Protein AF-A0A812U2X8-F1 (afdb_monomer)

Sequence (364 aa):
MAEPSKAQVTSDLTGRTALVTGASRGIGRAIALRLGRAGATVACVARNVEKLEEVAQAIRDAGGEASVHQCDVCDSAQVQQTVDAVSEKWGGIDILVNNAGITRDTLLLRMSDDDWGDVISSNLRSVFLFTRAVAQVMVRAKRGRIINISSISGLMGNPGQANYSASKAGVIGFTQTVAKELGSKRRPITVNAICPGFIRSDMTDILAEAGGDAFHDVVKQRIPLQRLGEPEEVADAALFLASDSAAYITGQVITIDGPSAKPRPIATADGPIRSVPQADSRRTVVASVLERVTDIVAEQLGVDKEKITADTSFVNDLGADSLDTVELVMELEEEFDINIPDDAAEKIQTVGQAVEFIEANSGS

pLDDT: mean 86.1, std 17.61, range [30.72, 98.94]

Structure (mmCIF, N/CA/C/O backbone):
data_AF-A0A812U2X8-F1
#
_entry.id   AF-A0A812U2X8-F1
#
loop_
_atom_site.group_PDB
_atom_site.id
_atom_site.type_symbol
_atom_site.label_atom_id
_atom_site.label_alt_id
_atom_site.label_comp_id
_atom_site.label_asym_id
_atom_site.label_entity_id
_atom_site.label_seq_id
_atom_site.pdbx_PDB_ins_code
_atom_site.Cartn_x
_atom_site.Cartn_y
_atom_site.Cartn_z
_atom_site.occupancy
_atom_site.B_iso_or_equiv
_atom_site.auth_seq_id
_atom_site.auth_comp_id
_atom_site.auth_asym_id
_atom_site.auth_atom_id
_atom_site.pdbx_PDB_model_num
ATOM 1 N N . MET A 1 1 ? 0.198 -12.256 42.873 1.00 44.31 1 MET A N 1
ATOM 2 C CA . MET A 1 1 ? -0.016 -11.483 41.632 1.00 44.31 1 MET A CA 1
ATOM 3 C C . MET A 1 1 ? 0.563 -12.313 40.506 1.00 44.31 1 MET A C 1
ATOM 5 O O . MET A 1 1 ? 1.736 -12.644 40.598 1.00 44.31 1 MET A O 1
ATOM 9 N N . ALA A 1 2 ? -0.256 -12.758 39.553 1.00 41.00 2 ALA A N 1
ATOM 10 C CA . ALA A 1 2 ? 0.241 -13.509 38.401 1.00 41.00 2 ALA A CA 1
ATOM 11 C C . ALA A 1 2 ? 1.143 -12.590 37.562 1.00 41.00 2 ALA A C 1
ATOM 13 O O . ALA A 1 2 ? 0.775 -11.438 37.324 1.00 41.00 2 ALA A O 1
ATOM 14 N N . GLU A 1 3 ? 2.328 -13.071 37.181 1.00 48.88 3 GLU A N 1
ATOM 15 C CA . GLU A 1 3 ? 3.204 -12.362 36.246 1.00 48.88 3 GLU A CA 1
ATOM 16 C C . GLU A 1 3 ? 2.448 -12.067 34.943 1.00 48.88 3 GLU A C 1
ATOM 18 O O . GLU A 1 3 ? 1.654 -12.904 34.498 1.00 48.88 3 GLU A O 1
ATOM 23 N N . PRO A 1 4 ? 2.672 -10.909 34.299 1.00 48.28 4 PRO A N 1
ATOM 24 C CA . PRO A 1 4 ? 2.130 -10.691 32.974 1.00 48.28 4 PRO A CA 1
ATOM 25 C C . PRO A 1 4 ? 2.757 -11.728 32.039 1.00 48.28 4 PRO A C 1
ATOM 27 O O . PRO A 1 4 ? 3.968 -11.732 31.816 1.00 48.28 4 PRO A O 1
ATOM 30 N N . SER A 1 5 ? 1.920 -12.613 31.500 1.00 51.28 5 SER A N 1
ATOM 31 C CA . SER A 1 5 ? 2.248 -13.461 30.358 1.00 51.28 5 SER A CA 1
ATOM 32 C C . SER A 1 5 ? 2.874 -12.590 29.264 1.00 51.28 5 SER A C 1
ATOM 34 O O . SER A 1 5 ? 2.178 -11.806 28.617 1.00 51.28 5 SER A O 1
ATOM 36 N N . LYS A 1 6 ? 4.194 -12.694 29.077 1.00 52.78 6 LYS A N 1
ATOM 37 C CA . LYS A 1 6 ? 4.948 -12.042 27.997 1.00 52.78 6 LYS A CA 1
ATOM 38 C C . LYS A 1 6 ? 4.577 -12.684 26.649 1.00 52.78 6 LYS A C 1
ATOM 40 O O . LYS A 1 6 ? 5.343 -13.487 26.127 1.00 52.78 6 LYS A O 1
ATOM 45 N N . ALA A 1 7 ? 3.414 -12.372 26.082 1.00 59.22 7 ALA A N 1
ATOM 46 C CA . ALA A 1 7 ? 3.142 -12.665 24.670 1.00 59.22 7 ALA A CA 1
ATOM 47 C C . ALA A 1 7 ? 3.989 -11.682 23.831 1.00 59.22 7 ALA A C 1
ATOM 49 O O . ALA A 1 7 ? 3.944 -10.480 24.082 1.00 59.22 7 ALA A O 1
ATOM 50 N N . GLN A 1 8 ? 4.966 -12.110 23.019 1.00 70.00 8 GLN A N 1
ATOM 51 C CA . GLN A 1 8 ? 4.841 -12.818 21.732 1.00 70.00 8 GLN A CA 1
ATOM 52 C C . GLN A 1 8 ? 3.844 -12.102 20.812 1.00 70.00 8 GLN A C 1
ATOM 54 O O . GLN A 1 8 ? 2.691 -11.925 21.183 1.00 70.00 8 GLN A O 1
ATOM 59 N N . VAL A 1 9 ? 4.330 -11.628 19.660 1.00 82.25 9 VAL A N 1
ATOM 60 C CA . VAL A 1 9 ? 3.604 -10.810 18.670 1.00 82.25 9 VAL A CA 1
ATOM 61 C C . VAL A 1 9 ? 2.136 -11.242 18.540 1.00 82.25 9 VAL A C 1
ATOM 63 O O . VAL A 1 9 ? 1.854 -12.384 18.189 1.00 82.25 9 VAL A O 1
ATOM 66 N N . THR A 1 10 ? 1.204 -10.330 18.819 1.00 87.12 10 THR A N 1
ATOM 67 C CA . THR A 1 10 ? -0.238 -10.514 18.618 1.00 87.12 10 THR A CA 1
ATOM 68 C C . THR A 1 10 ? -0.652 -10.035 17.231 1.00 87.12 10 THR A C 1
ATOM 70 O O . THR A 1 10 ? -0.176 -9.000 16.758 1.00 87.12 10 THR A O 1
ATOM 73 N N . SER A 1 11 ? -1.553 -10.777 16.591 1.00 91.56 11 SER A N 1
ATOM 74 C CA . SER A 1 11 ? -2.117 -10.466 15.272 1.00 91.56 11 SER A CA 1
ATOM 75 C C . SER A 1 11 ? -3.646 -10.564 15.232 1.00 91.56 11 SER A C 1
ATOM 77 O O . SER A 1 11 ? -4.221 -10.483 14.156 1.00 91.56 11 SER A O 1
ATOM 79 N N . ASP A 1 12 ? -4.307 -10.712 16.384 1.00 95.50 12 ASP A N 1
ATOM 80 C CA . ASP A 1 12 ? -5.769 -10.695 16.481 1.00 95.50 12 ASP A CA 1
ATOM 81 C C . ASP A 1 12 ? -6.303 -9.278 16.227 1.00 95.50 12 ASP A C 1
ATOM 83 O O . ASP A 1 12 ? -5.914 -8.312 16.891 1.00 95.50 12 ASP A O 1
ATOM 87 N N . LEU A 1 13 ? -7.182 -9.167 15.237 1.00 97.69 13 LEU A N 1
ATOM 88 C CA . LEU A 1 13 ? -7.836 -7.941 14.798 1.00 97.69 13 LEU A CA 1
ATOM 89 C C . LEU A 1 13 ? -9.345 -7.969 15.067 1.00 97.69 13 LEU A C 1
ATOM 91 O O . LEU A 1 13 ? -10.071 -7.138 14.520 1.00 97.69 13 LEU A O 1
ATOM 95 N N . THR A 1 14 ? -9.828 -8.884 15.911 1.00 97.50 14 THR A N 1
ATOM 96 C CA . THR A 1 14 ? -11.237 -8.943 16.312 1.00 97.50 14 THR A CA 1
ATOM 97 C C . THR A 1 14 ? -11.724 -7.578 16.802 1.00 97.50 14 THR A C 1
ATOM 99 O O . THR A 1 14 ? -11.112 -6.931 17.656 1.00 97.50 14 THR A O 1
ATOM 102 N N . GLY A 1 15 ? -12.839 -7.114 16.233 1.00 96.56 15 GLY A N 1
ATOM 103 C CA . GLY A 1 15 ? -13.420 -5.805 16.538 1.00 96.56 15 GLY A CA 1
ATOM 104 C C . GLY A 1 15 ? -12.705 -4.616 15.884 1.00 96.56 15 GLY A C 1
ATOM 105 O O . GLY A 1 15 ? -12.996 -3.473 16.238 1.00 96.56 15 GLY A O 1
ATOM 106 N N . ARG A 1 16 ? -11.773 -4.855 14.951 1.00 98.12 16 ARG A N 1
ATOM 107 C CA . ARG A 1 16 ? -11.166 -3.815 14.108 1.00 98.12 16 ARG A CA 1
ATOM 108 C C . ARG A 1 16 ? -11.822 -3.792 12.734 1.00 98.12 16 ARG A C 1
ATOM 110 O O . ARG A 1 16 ? -12.033 -4.834 12.121 1.00 98.12 16 ARG A O 1
ATOM 117 N N . THR A 1 17 ? -12.064 -2.590 12.222 1.00 98.75 17 THR A N 1
ATOM 118 C CA . THR A 1 17 ? -12.542 -2.394 10.847 1.00 98.75 17 THR A CA 1
ATOM 119 C C . THR A 1 17 ? -11.390 -2.014 9.919 1.00 98.75 17 THR A C 1
ATOM 121 O O . THR A 1 17 ? -10.686 -1.034 10.175 1.00 98.75 17 THR A O 1
ATOM 124 N N . ALA A 1 18 ? -11.211 -2.756 8.826 1.00 98.94 18 ALA A N 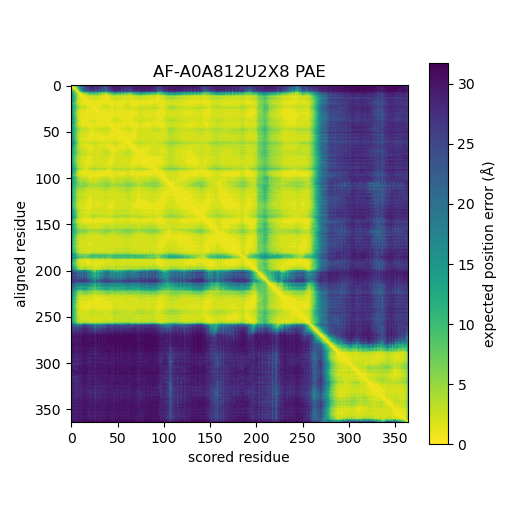1
ATOM 125 C CA . ALA A 1 18 ? -10.190 -2.520 7.812 1.00 98.94 18 ALA A CA 1
ATOM 126 C C . ALA A 1 18 ? -10.798 -2.097 6.471 1.00 98.94 18 ALA A C 1
ATOM 128 O O . ALA A 1 18 ? -11.714 -2.740 5.973 1.00 98.94 18 ALA A O 1
ATOM 129 N N . LEU A 1 19 ? -10.249 -1.054 5.849 1.00 98.94 19 LEU A N 1
ATOM 130 C CA . LEU A 1 19 ? -10.553 -0.647 4.477 1.00 98.94 19 LEU A CA 1
ATOM 131 C C . LEU A 1 19 ? -9.327 -0.911 3.601 1.00 98.94 19 LEU A C 1
ATOM 133 O O . LEU A 1 19 ? -8.252 -0.365 3.857 1.00 98.94 19 LEU A O 1
ATOM 137 N N . VAL A 1 20 ? -9.486 -1.733 2.561 1.00 98.94 20 VAL A N 1
ATOM 138 C CA . VAL A 1 20 ? -8.400 -2.116 1.644 1.00 98.94 20 VAL A CA 1
ATOM 139 C C . VAL A 1 20 ? -8.731 -1.658 0.226 1.00 98.94 20 VAL A C 1
ATOM 141 O O . VAL A 1 20 ? -9.704 -2.122 -0.375 1.00 98.94 20 VAL A O 1
ATOM 144 N N . THR A 1 21 ? -7.917 -0.758 -0.333 1.00 98.88 21 THR A N 1
ATOM 145 C CA . THR A 1 21 ? -8.076 -0.296 -1.722 1.00 98.88 21 THR A CA 1
ATOM 146 C C . THR A 1 21 ? -7.372 -1.227 -2.708 1.00 98.88 21 THR A C 1
ATOM 148 O O . THR A 1 21 ? -6.323 -1.796 -2.418 1.00 98.88 21 THR A O 1
ATOM 151 N N . GLY A 1 22 ? -7.945 -1.423 -3.896 1.00 97.81 22 GLY A N 1
ATOM 152 C CA . GLY A 1 22 ? -7.426 -2.383 -4.874 1.00 97.81 22 GLY A CA 1
ATOM 153 C C . GLY A 1 22 ? -7.535 -3.838 -4.402 1.00 97.81 22 GLY A C 1
ATOM 154 O O . GLY A 1 22 ? -6.688 -4.654 -4.750 1.00 97.81 22 GLY A O 1
ATOM 155 N N . ALA A 1 23 ? -8.553 -4.164 -3.600 1.00 98.12 23 ALA A N 1
ATOM 156 C CA . ALA A 1 23 ? -8.699 -5.469 -2.947 1.00 98.12 23 ALA A CA 1
ATOM 157 C C . ALA A 1 23 ? -9.110 -6.624 -3.883 1.00 98.12 23 ALA A C 1
ATOM 159 O O . ALA A 1 23 ? -9.182 -7.768 -3.449 1.00 98.12 23 ALA A O 1
ATOM 160 N N . SER A 1 24 ? -9.393 -6.354 -5.159 1.00 96.44 24 SER A N 1
ATOM 161 C CA . SER A 1 24 ? -9.972 -7.341 -6.081 1.00 96.44 24 SER A CA 1
ATOM 162 C C . SER A 1 24 ? -8.987 -8.387 -6.618 1.00 96.44 24 SER A C 1
ATOM 164 O O . SER A 1 24 ? -9.423 -9.382 -7.188 1.00 96.44 24 SER A O 1
ATOM 166 N N . ARG A 1 25 ? -7.668 -8.175 -6.495 1.00 94.88 25 ARG A N 1
ATOM 167 C CA . ARG A 1 25 ? -6.631 -9.110 -6.979 1.00 94.88 25 ARG A CA 1
ATOM 168 C C . ARG A 1 25 ? -5.267 -8.868 -6.326 1.00 94.88 25 ARG A C 1
ATOM 170 O O . ARG A 1 25 ? -5.088 -7.874 -5.619 1.00 94.88 25 ARG A O 1
ATOM 177 N N . GLY A 1 26 ? -4.312 -9.759 -6.600 1.00 94.88 26 GLY A N 1
ATOM 178 C CA . GLY A 1 26 ? -2.904 -9.625 -6.211 1.00 94.88 26 GLY A CA 1
ATOM 179 C C . GLY A 1 26 ? -2.701 -9.334 -4.720 1.00 94.88 26 GLY A C 1
ATOM 180 O O . GLY A 1 26 ? -3.390 -9.894 -3.866 1.00 94.88 26 GLY A O 1
ATOM 181 N N . ILE A 1 27 ? -1.780 -8.413 -4.419 1.00 97.56 27 ILE A N 1
ATOM 182 C CA . ILE A 1 27 ? -1.420 -8.003 -3.049 1.00 97.56 27 ILE A CA 1
ATOM 183 C C . ILE A 1 27 ? -2.640 -7.508 -2.261 1.00 97.56 27 ILE A C 1
ATOM 185 O O . ILE A 1 27 ? -2.841 -7.919 -1.121 1.00 97.56 27 ILE A O 1
ATOM 189 N N . GLY A 1 28 ? -3.500 -6.685 -2.866 1.00 98.19 28 GLY A N 1
ATOM 190 C CA . GLY A 1 28 ? -4.695 -6.167 -2.193 1.00 98.19 28 GLY A CA 1
ATOM 191 C C . GLY A 1 28 ? -5.659 -7.267 -1.758 1.00 98.19 28 GLY A C 1
ATOM 192 O O . GLY A 1 28 ? -6.151 -7.240 -0.630 1.00 98.19 28 GLY A O 1
ATOM 193 N N . ARG A 1 29 ? -5.882 -8.265 -2.624 1.00 98.38 29 ARG A N 1
ATOM 194 C CA . ARG A 1 29 ? -6.680 -9.454 -2.289 1.00 98.38 29 ARG A CA 1
ATOM 195 C C . ARG A 1 29 ? -6.051 -10.235 -1.142 1.00 98.38 29 ARG A C 1
ATOM 197 O O . ARG A 1 29 ? -6.747 -10.570 -0.187 1.00 98.38 29 ARG A O 1
ATOM 204 N N . ALA A 1 30 ? -4.749 -10.508 -1.216 1.00 98.62 30 ALA A N 1
ATOM 205 C CA . ALA A 1 30 ? -4.043 -11.249 -0.173 1.00 98.62 30 ALA A CA 1
ATOM 206 C C . ALA A 1 30 ? -4.117 -10.533 1.185 1.00 98.62 30 ALA A C 1
ATOM 208 O O . ALA A 1 30 ? -4.393 -11.173 2.200 1.00 98.62 30 ALA A O 1
ATOM 209 N N . ILE A 1 31 ? -3.964 -9.203 1.202 1.00 98.88 31 ILE A N 1
ATOM 210 C CA . ILE A 1 31 ? -4.118 -8.386 2.411 1.00 98.88 31 ILE A CA 1
ATOM 211 C C . ILE A 1 31 ? -5.549 -8.475 2.951 1.00 98.88 31 ILE A C 1
ATOM 213 O O . ILE A 1 31 ? -5.724 -8.768 4.130 1.00 98.88 31 ILE A O 1
ATOM 217 N N . ALA A 1 32 ? -6.573 -8.277 2.116 1.00 98.88 32 ALA A N 1
ATOM 218 C CA . ALA A 1 32 ? -7.969 -8.341 2.555 1.00 98.88 32 ALA A CA 1
ATOM 219 C C . ALA A 1 32 ? -8.312 -9.699 3.195 1.00 98.88 32 ALA A C 1
ATOM 221 O O . ALA A 1 32 ? -8.840 -9.745 4.307 1.00 98.88 32 ALA A O 1
ATOM 222 N N . LEU A 1 33 ? -7.931 -10.803 2.543 1.00 98.75 33 LEU A N 1
ATOM 223 C CA . LEU A 1 33 ? -8.121 -12.154 3.077 1.00 98.75 33 LEU A CA 1
ATOM 224 C C . LEU A 1 33 ? -7.354 -12.368 4.385 1.00 98.75 33 LEU A C 1
ATOM 226 O O . LEU A 1 33 ? -7.878 -12.981 5.316 1.00 98.75 33 LEU A O 1
ATOM 230 N N . ARG A 1 34 ? -6.116 -11.870 4.471 1.00 98.69 34 ARG A N 1
ATOM 231 C CA . ARG A 1 34 ? -5.280 -12.016 5.665 1.00 98.69 34 ARG A CA 1
ATOM 232 C C . ARG A 1 34 ? -5.864 -11.277 6.865 1.00 98.69 34 ARG A C 1
ATOM 234 O O . ARG A 1 34 ? -5.927 -11.858 7.944 1.00 98.69 34 ARG A O 1
ATOM 241 N N . LEU A 1 35 ? -6.308 -10.034 6.675 1.00 98.81 35 LEU A N 1
ATOM 242 C CA . LEU A 1 35 ? -6.928 -9.236 7.735 1.00 98.81 35 LEU A CA 1
ATOM 243 C C . LEU A 1 35 ? -8.267 -9.846 8.180 1.00 98.81 35 LEU A C 1
ATOM 245 O O . LEU A 1 35 ? -8.521 -9.927 9.378 1.00 98.81 35 LEU A O 1
ATOM 249 N N . GLY A 1 36 ? -9.076 -10.348 7.239 1.00 98.62 36 GLY A N 1
ATOM 250 C CA . GLY A 1 36 ? -10.326 -11.046 7.552 1.00 98.62 36 GLY A CA 1
ATOM 251 C C . GLY A 1 36 ? -10.106 -12.321 8.374 1.00 98.62 36 GLY A C 1
ATOM 252 O O . GLY A 1 36 ? -10.761 -12.521 9.392 1.00 98.62 36 GLY A O 1
ATOM 253 N N . ARG A 1 37 ? -9.115 -13.148 8.004 1.00 98.25 37 ARG A N 1
ATOM 254 C CA . ARG A 1 37 ? -8.718 -14.343 8.783 1.00 98.25 37 ARG A CA 1
ATOM 255 C C . ARG A 1 37 ? -8.198 -14.010 10.181 1.00 98.25 37 ARG A C 1
ATOM 257 O O . ARG A 1 37 ? -8.305 -14.837 11.078 1.00 98.25 37 ARG A O 1
ATOM 264 N N . ALA A 1 38 ? -7.630 -12.822 10.355 1.00 98.19 38 ALA A N 1
ATOM 265 C CA . ALA A 1 38 ? -7.192 -12.309 11.645 1.00 98.19 38 ALA A CA 1
ATOM 266 C C . ALA A 1 38 ? -8.339 -11.714 12.488 1.00 98.19 38 ALA A C 1
ATOM 268 O O . ALA A 1 38 ? -8.083 -11.234 13.586 1.00 98.19 38 ALA A O 1
ATOM 269 N N . GLY A 1 39 ? -9.586 -11.734 12.002 1.00 98.12 39 GLY A N 1
ATOM 270 C CA . GLY A 1 39 ? -10.771 -11.281 12.738 1.00 98.12 39 GLY A CA 1
ATOM 271 C C . GLY A 1 39 ? -11.218 -9.847 12.437 1.00 98.12 39 GLY A C 1
ATOM 272 O O . GLY A 1 39 ? -12.171 -9.375 13.055 1.00 98.12 39 GLY A O 1
ATOM 273 N N . ALA A 1 40 ? -10.572 -9.143 11.502 1.00 98.69 40 ALA A N 1
ATOM 274 C CA . ALA A 1 40 ? -11.025 -7.814 11.099 1.00 98.69 40 ALA A CA 1
ATOM 275 C C . ALA A 1 40 ? -12.311 -7.888 10.258 1.00 98.69 40 ALA A C 1
ATOM 277 O O . ALA A 1 40 ? -12.459 -8.767 9.408 1.00 98.69 40 ALA A O 1
ATOM 278 N N . THR A 1 41 ? -13.189 -6.898 10.413 1.00 98.88 41 THR A N 1
ATOM 279 C CA . THR A 1 41 ? -14.276 -6.629 9.462 1.00 98.88 41 THR A CA 1
ATOM 280 C C . THR A 1 41 ? -13.703 -5.854 8.270 1.00 98.88 41 THR A C 1
ATOM 282 O O . THR A 1 41 ? -13.104 -4.795 8.464 1.00 98.88 41 THR A O 1
ATOM 285 N N . VAL A 1 42 ? -13.843 -6.359 7.038 1.00 98.88 42 VAL A N 1
ATOM 286 C CA . VAL A 1 42 ? -13.089 -5.849 5.872 1.00 98.88 42 VAL A CA 1
ATOM 287 C C . VAL A 1 42 ? -13.981 -5.197 4.806 1.00 98.88 42 VAL A C 1
ATOM 289 O O . VAL A 1 42 ? -14.770 -5.861 4.136 1.00 98.88 42 VAL A O 1
ATOM 292 N N . ALA A 1 43 ? -13.795 -3.899 4.561 1.00 98.88 43 ALA A N 1
ATOM 293 C CA . ALA A 1 43 ? -14.311 -3.198 3.385 1.00 98.88 43 ALA A CA 1
ATOM 294 C C . ALA A 1 43 ? -13.339 -3.366 2.212 1.00 98.88 43 ALA A C 1
ATOM 296 O O . ALA A 1 43 ? -12.229 -2.822 2.211 1.00 98.88 43 ALA A O 1
ATOM 297 N N . CYS A 1 44 ? -13.776 -4.100 1.194 1.00 98.81 44 CYS A N 1
ATOM 298 C CA . CYS A 1 44 ? -13.027 -4.333 -0.032 1.00 98.81 44 CYS A CA 1
ATOM 299 C C . CYS A 1 44 ? -13.402 -3.265 -1.071 1.00 98.81 44 CYS A C 1
ATOM 301 O O . CYS A 1 44 ? -14.566 -3.161 -1.462 1.00 98.81 44 CYS A O 1
ATOM 303 N N . VAL A 1 45 ? -12.419 -2.482 -1.532 1.00 98.81 45 VAL A N 1
ATOM 304 C CA . VAL A 1 45 ? -12.644 -1.338 -2.431 1.00 98.81 45 VAL A CA 1
ATOM 305 C C . VAL A 1 45 ? -11.903 -1.520 -3.756 1.00 98.81 45 VAL A C 1
ATOM 307 O O . VAL A 1 45 ? -10.685 -1.697 -3.770 1.00 98.81 45 VAL A O 1
ATOM 310 N N . ALA A 1 46 ? -12.615 -1.455 -4.881 1.00 98.00 46 ALA A N 1
ATOM 311 C CA . ALA A 1 46 ? -12.070 -1.423 -6.247 1.00 98.00 46 ALA A CA 1
ATOM 312 C C . ALA A 1 46 ? -13.176 -1.059 -7.260 1.00 98.00 46 ALA A C 1
ATOM 314 O O . ALA A 1 46 ? -14.334 -0.895 -6.898 1.00 98.00 46 ALA A O 1
ATOM 315 N N . ARG A 1 47 ? -12.843 -0.978 -8.555 1.00 96.94 47 ARG A N 1
ATOM 316 C CA . ARG A 1 47 ? -13.827 -0.711 -9.626 1.00 96.94 47 ARG A CA 1
ATOM 317 C C . ARG A 1 47 ? -14.618 -1.946 -10.074 1.00 96.94 47 ARG A C 1
ATOM 319 O O . ARG A 1 47 ? -15.765 -1.815 -10.487 1.00 96.94 47 ARG A O 1
ATOM 326 N N . ASN A 1 48 ? -13.998 -3.128 -10.031 1.00 95.81 48 ASN A N 1
ATOM 327 C CA . ASN A 1 48 ? -14.612 -4.383 -10.470 1.00 95.81 48 ASN A CA 1
ATOM 328 C C . ASN A 1 48 ? -15.340 -5.040 -9.288 1.00 95.81 48 ASN A C 1
ATOM 330 O O . ASN A 1 48 ? -14.690 -5.589 -8.401 1.00 95.81 48 ASN A O 1
ATOM 334 N N . VAL A 1 49 ? -16.670 -4.948 -9.288 1.00 97.19 49 VAL A N 1
ATOM 335 C CA . VAL A 1 49 ? -17.539 -5.443 -8.209 1.00 97.19 49 VAL A CA 1
ATOM 336 C C . VAL A 1 49 ? -17.538 -6.965 -8.131 1.00 97.19 49 VAL A C 1
ATOM 338 O O . VAL A 1 49 ? -17.436 -7.504 -7.037 1.00 97.19 49 VAL A O 1
ATOM 341 N N . GLU A 1 50 ? -17.578 -7.655 -9.270 1.00 97.50 50 GLU A N 1
ATOM 342 C CA . GLU A 1 50 ? -17.618 -9.122 -9.334 1.00 97.50 50 GLU A CA 1
ATOM 343 C C . GLU A 1 50 ? -16.402 -9.738 -8.630 1.00 97.50 50 GLU A C 1
ATOM 345 O O . GLU A 1 50 ? -16.549 -10.537 -7.707 1.00 97.50 50 GLU A O 1
ATOM 350 N N . LYS A 1 51 ? -15.194 -9.264 -8.962 1.00 96.94 51 LYS A N 1
ATOM 351 C CA . LYS A 1 51 ? -13.958 -9.723 -8.309 1.00 96.94 51 LYS A CA 1
ATOM 352 C C . LYS A 1 51 ? -13.883 -9.345 -6.830 1.00 96.94 51 LYS A C 1
ATOM 354 O O . LYS A 1 51 ? -13.266 -10.060 -6.048 1.00 96.94 51 LYS A O 1
ATOM 359 N N . LEU A 1 52 ? -14.458 -8.210 -6.424 1.00 97.75 52 LEU A N 1
ATOM 360 C CA . LEU A 1 52 ? -14.535 -7.867 -4.999 1.00 97.75 52 LEU A CA 1
ATOM 361 C C . LEU A 1 52 ? -15.473 -8.814 -4.254 1.00 97.75 52 LEU A C 1
ATOM 363 O O . LEU A 1 52 ? -15.166 -9.188 -3.125 1.00 97.75 52 LEU A O 1
ATOM 367 N N . GLU A 1 53 ? -16.583 -9.203 -4.876 1.00 98.44 53 GLU A N 1
ATOM 368 C CA . GLU A 1 53 ? -17.555 -10.112 -4.278 1.00 98.44 53 GLU A CA 1
ATOM 369 C C . GLU A 1 53 ? -16.956 -11.501 -4.068 1.00 98.44 53 GLU A C 1
ATOM 371 O O . GLU A 1 53 ? -17.142 -12.077 -3.002 1.00 98.44 53 GLU A O 1
ATOM 376 N N . GLU A 1 54 ? -16.138 -11.994 -5.002 1.00 98.31 54 GLU A N 1
ATOM 377 C CA . GLU A 1 54 ? -15.362 -13.229 -4.811 1.00 98.31 54 GLU A CA 1
ATOM 378 C C . GLU A 1 54 ? -14.468 -13.165 -3.559 1.00 98.31 54 GLU A C 1
ATOM 380 O O . GLU A 1 54 ? -14.410 -14.110 -2.770 1.00 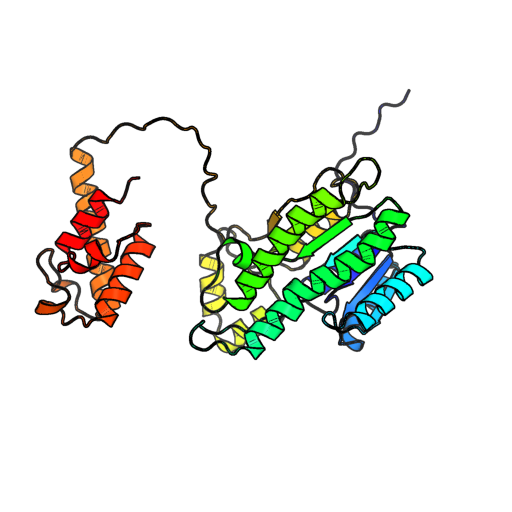98.31 54 GLU A O 1
ATOM 385 N N . VAL A 1 55 ? -13.778 -12.038 -3.345 1.00 98.44 55 VAL A N 1
ATOM 386 C CA . VAL A 1 55 ? -12.905 -11.842 -2.175 1.00 98.44 55 VAL A CA 1
ATOM 387 C C . VAL A 1 55 ? -13.722 -11.726 -0.893 1.00 98.44 55 VAL A C 1
ATOM 389 O O . VAL A 1 55 ? -13.399 -12.376 0.100 1.00 98.44 55 VAL A O 1
ATOM 392 N N . ALA A 1 56 ? -14.792 -10.933 -0.907 1.00 98.62 56 ALA A N 1
ATOM 393 C CA . ALA A 1 56 ? -15.655 -10.749 0.250 1.00 98.62 56 ALA A CA 1
ATOM 394 C C . ALA A 1 56 ? -16.365 -12.056 0.639 1.00 98.62 56 ALA A C 1
ATOM 396 O O . ALA A 1 56 ? -16.454 -12.370 1.826 1.00 98.62 56 ALA A O 1
ATOM 397 N N . GLN A 1 57 ? -16.804 -12.852 -0.340 1.00 98.69 57 GLN A N 1
ATOM 398 C CA . GLN A 1 57 ? -17.391 -14.167 -0.102 1.00 98.69 57 GLN A CA 1
ATOM 399 C C . GLN A 1 57 ? -16.368 -15.124 0.507 1.00 98.69 57 GLN A C 1
ATOM 401 O O . GLN A 1 57 ? -16.677 -15.756 1.509 1.00 98.69 57 GLN A O 1
ATOM 406 N N . ALA A 1 58 ? -15.129 -15.148 0.009 1.00 98.56 58 ALA A N 1
ATOM 407 C CA . ALA A 1 58 ? -14.073 -15.969 0.600 1.00 98.56 58 ALA A CA 1
ATOM 408 C C . ALA A 1 58 ? -13.762 -15.597 2.066 1.00 98.56 58 ALA A C 1
ATOM 410 O O . ALA A 1 58 ? -13.425 -16.475 2.861 1.00 98.56 58 ALA A O 1
ATOM 411 N N . ILE A 1 59 ? -13.887 -14.318 2.449 1.00 98.75 59 ILE A N 1
ATOM 412 C CA . ILE A 1 59 ? -13.772 -13.891 3.858 1.00 98.75 59 ILE A CA 1
ATOM 413 C C . ILE A 1 59 ? -14.952 -14.423 4.677 1.00 98.75 59 ILE A C 1
ATOM 415 O O . ILE A 1 59 ? -14.744 -14.965 5.763 1.00 98.75 59 ILE A O 1
ATOM 419 N N . ARG A 1 60 ? -16.178 -14.301 4.155 1.00 98.62 60 ARG A N 1
ATOM 420 C CA . ARG A 1 60 ? -17.397 -14.765 4.835 1.00 98.62 60 ARG A CA 1
ATOM 421 C C . ARG A 1 60 ? -17.446 -16.282 4.994 1.00 98.62 60 ARG A C 1
ATOM 423 O O . ARG A 1 60 ? -17.789 -16.762 6.069 1.00 98.62 60 ARG A O 1
ATOM 430 N N . ASP A 1 61 ? -17.030 -17.033 3.979 1.00 98.31 61 ASP A N 1
ATOM 431 C CA . ASP A 1 61 ? -16.947 -18.499 4.024 1.00 98.31 61 ASP A CA 1
ATOM 432 C C . ASP A 1 61 ? -15.922 -18.983 5.061 1.00 98.31 61 ASP A C 1
ATOM 434 O O . ASP A 1 61 ? -16.086 -20.046 5.657 1.00 98.31 61 ASP A O 1
ATOM 438 N N . ALA A 1 62 ? -14.885 -18.181 5.323 1.00 97.06 62 ALA A N 1
ATOM 439 C CA . ALA A 1 62 ? -13.916 -18.417 6.390 1.00 97.06 62 ALA A CA 1
ATOM 440 C C . ALA A 1 62 ? -14.397 -17.942 7.779 1.00 97.06 62 ALA A C 1
ATOM 442 O O . ALA A 1 62 ? -13.628 -17.998 8.737 1.00 97.06 62 ALA A O 1
ATOM 443 N N . GLY A 1 63 ? -15.647 -17.478 7.900 1.00 97.12 63 GLY A N 1
ATOM 444 C CA . GLY A 1 63 ? -16.261 -17.027 9.153 1.00 97.12 63 GLY A CA 1
ATOM 445 C C . GLY A 1 63 ? -16.001 -15.562 9.522 1.00 97.12 63 GLY A C 1
ATOM 446 O O . GLY A 1 63 ? -16.350 -15.157 10.628 1.00 97.12 63 GLY A O 1
ATOM 447 N N . GLY A 1 64 ? -15.389 -14.772 8.634 1.00 97.69 64 GLY A N 1
ATOM 448 C CA . GLY A 1 64 ? -15.173 -13.336 8.830 1.00 97.69 64 GLY A CA 1
ATOM 449 C C . GLY A 1 64 ? -16.328 -12.471 8.313 1.00 97.69 64 GLY A C 1
ATOM 450 O O . GLY A 1 64 ? -17.295 -12.959 7.730 1.00 97.69 64 GLY A O 1
ATOM 451 N N . GLU A 1 65 ? -16.200 -11.152 8.461 1.00 98.38 65 GLU A N 1
ATOM 452 C CA . GLU A 1 65 ? -17.148 -10.183 7.901 1.00 98.38 65 GLU A CA 1
ATOM 453 C C . GLU A 1 65 ? -16.494 -9.320 6.819 1.00 98.38 65 GLU A C 1
ATOM 455 O O . GLU A 1 65 ? -15.402 -8.784 7.008 1.00 98.38 65 GLU A O 1
ATOM 460 N N . ALA A 1 66 ? -17.181 -9.138 5.687 1.00 98.62 66 ALA A N 1
ATOM 461 C CA . ALA A 1 66 ? -16.704 -8.281 4.607 1.00 98.62 66 ALA A CA 1
ATOM 462 C C . ALA A 1 66 ? -17.836 -7.620 3.808 1.00 98.62 66 ALA A C 1
ATOM 464 O O . ALA A 1 66 ? -18.917 -8.196 3.640 1.00 98.62 66 ALA A O 1
ATOM 465 N N . SER A 1 67 ? -17.567 -6.427 3.269 1.00 98.38 67 SER A N 1
ATOM 466 C CA . SER A 1 67 ? -18.429 -5.720 2.310 1.00 98.38 67 SER A CA 1
ATOM 467 C C . SER A 1 67 ? -17.665 -5.264 1.074 1.00 98.38 67 SER A C 1
ATOM 469 O O . SER A 1 67 ? -16.450 -5.069 1.102 1.00 98.38 67 SER A O 1
ATOM 471 N N . VAL A 1 68 ? -18.410 -5.070 -0.011 1.00 98.62 68 VAL A N 1
ATOM 472 C CA . VAL A 1 68 ? -17.904 -4.610 -1.302 1.00 98.62 68 VAL A CA 1
ATOM 473 C C . VAL A 1 68 ? -18.281 -3.151 -1.522 1.00 98.62 68 VAL A C 1
ATOM 475 O O . VAL A 1 68 ? -19.424 -2.760 -1.296 1.00 98.62 68 VAL A O 1
ATOM 478 N N . HIS A 1 69 ? -17.319 -2.351 -1.981 1.00 98.44 69 HIS A N 1
ATOM 479 C CA . HIS A 1 69 ? -17.522 -0.949 -2.335 1.00 98.44 69 HIS A CA 1
ATOM 480 C C . HIS A 1 69 ? -16.914 -0.658 -3.708 1.00 98.44 69 HIS A C 1
ATOM 482 O O . HIS A 1 69 ? -15.693 -0.715 -3.890 1.00 98.44 69 HIS A O 1
ATOM 488 N N . GLN A 1 70 ? -17.773 -0.330 -4.675 1.00 98.44 70 GLN A N 1
ATOM 489 C CA . GLN A 1 70 ? -17.328 0.138 -5.980 1.00 98.44 70 GLN A CA 1
ATOM 490 C C . GLN A 1 70 ? -16.829 1.579 -5.864 1.00 98.44 70 GLN A C 1
ATOM 492 O O . GLN A 1 70 ? -17.585 2.458 -5.460 1.00 98.44 70 GLN A O 1
ATOM 497 N N . CYS A 1 71 ? -15.568 1.826 -6.206 1.00 98.31 71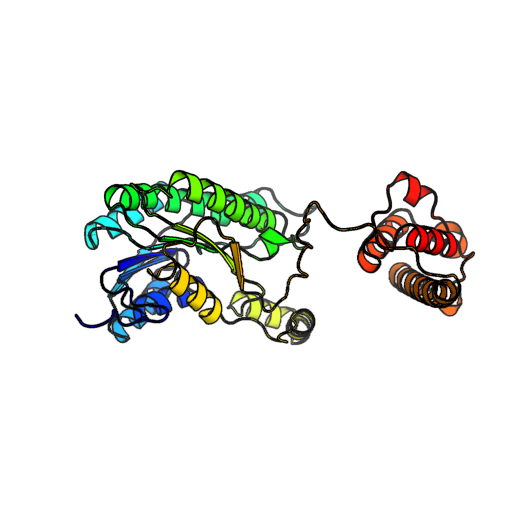 CYS A N 1
ATOM 498 C CA . CYS A 1 71 ? -14.992 3.167 -6.134 1.00 98.31 71 CYS A CA 1
ATOM 499 C C . CYS A 1 71 ? -13.847 3.323 -7.135 1.00 98.31 71 CYS A C 1
ATOM 501 O O . CYS A 1 71 ? -12.940 2.482 -7.202 1.00 98.31 71 CYS A O 1
ATOM 503 N N . ASP A 1 72 ? -13.876 4.421 -7.891 1.00 97.94 72 ASP A N 1
ATOM 504 C CA . ASP A 1 72 ? -12.673 4.962 -8.512 1.00 97.94 72 ASP A CA 1
ATOM 505 C C . ASP A 1 72 ? -11.862 5.744 -7.471 1.00 97.94 72 ASP A C 1
ATOM 507 O O . ASP A 1 72 ? -12.300 6.764 -6.941 1.00 97.94 72 ASP A O 1
ATOM 511 N N . VAL A 1 73 ? -10.649 5.267 -7.193 1.00 97.88 73 VAL A N 1
ATOM 512 C CA . VAL A 1 73 ? -9.770 5.842 -6.170 1.00 97.88 73 VAL A CA 1
ATOM 513 C C . VAL A 1 73 ? -9.237 7.235 -6.531 1.00 97.88 73 VAL A C 1
ATOM 515 O O . VAL A 1 73 ? -8.699 7.927 -5.664 1.00 97.88 73 VAL A O 1
ATOM 518 N N . CYS A 1 74 ? -9.385 7.658 -7.788 1.00 97.06 74 CYS A N 1
ATOM 519 C CA . CYS A 1 74 ? -9.031 8.992 -8.271 1.00 97.06 74 CYS A CA 1
ATOM 520 C C . CYS A 1 74 ? -10.167 10.019 -8.092 1.00 97.06 74 CYS A C 1
ATOM 522 O O . CYS A 1 74 ? -9.921 11.230 -8.185 1.00 97.06 74 CYS A O 1
ATOM 524 N N . ASP A 1 75 ? -11.395 9.566 -7.827 1.00 98.25 75 ASP A N 1
ATOM 525 C CA . ASP A 1 75 ? -12.573 10.414 -7.648 1.00 98.25 75 ASP A CA 1
ATOM 526 C C . ASP A 1 75 ? -12.772 10.751 -6.165 1.00 98.25 75 ASP A C 1
ATOM 528 O O . ASP A 1 75 ? -13.206 9.935 -5.353 1.00 98.25 75 ASP A O 1
ATOM 532 N N . SER A 1 76 ? -12.486 12.000 -5.796 1.00 97.94 76 SER A N 1
ATOM 533 C CA . SER A 1 76 ? -12.585 12.446 -4.405 1.00 97.94 76 SER A CA 1
ATOM 534 C C . SER A 1 76 ? -13.992 12.345 -3.808 1.00 97.94 76 SER A C 1
ATOM 536 O O . SER A 1 76 ? -14.104 12.187 -2.593 1.00 97.94 76 SER A O 1
ATOM 538 N N . ALA A 1 77 ? -15.050 12.454 -4.620 1.00 98.38 77 ALA A N 1
ATOM 539 C CA . ALA A 1 77 ? -16.422 12.341 -4.135 1.00 98.38 77 ALA A CA 1
ATOM 540 C C . ALA A 1 77 ? -16.765 10.878 -3.828 1.00 98.38 77 ALA A C 1
ATOM 542 O O . ALA A 1 77 ? -17.287 10.591 -2.751 1.00 98.38 77 ALA A O 1
ATOM 543 N N . GLN A 1 78 ? -16.396 9.950 -4.717 1.00 98.56 78 GLN A N 1
ATOM 544 C CA . GLN A 1 78 ? -16.585 8.513 -4.480 1.00 98.56 78 GLN A CA 1
ATOM 545 C C . GLN A 1 78 ? -15.761 8.009 -3.290 1.00 98.56 78 GLN A C 1
ATOM 547 O O . GLN A 1 78 ? -16.254 7.205 -2.496 1.00 98.56 78 GLN A O 1
ATOM 552 N N . VAL A 1 79 ? -14.527 8.503 -3.125 1.00 98.75 79 VAL A N 1
ATOM 553 C CA . VAL A 1 79 ? -13.680 8.189 -1.961 1.00 98.75 79 VAL A CA 1
ATOM 554 C C . VAL A 1 79 ? -14.380 8.596 -0.666 1.00 98.75 79 VAL A C 1
ATOM 556 O O . VAL A 1 79 ? -14.483 7.787 0.256 1.00 98.75 79 VAL A O 1
ATOM 559 N N . GLN A 1 80 ? -14.893 9.830 -0.601 1.00 98.56 80 GLN A N 1
ATOM 560 C CA . GLN A 1 80 ? -15.581 10.332 0.587 1.00 98.56 80 GLN A CA 1
ATOM 561 C C . GLN A 1 80 ? -16.847 9.519 0.886 1.00 98.56 80 GLN A C 1
ATOM 563 O O . GLN A 1 80 ? -17.006 9.040 2.004 1.00 98.56 80 GLN A O 1
ATOM 568 N N . GLN A 1 81 ? -17.685 9.271 -0.127 1.00 98.56 81 GLN A N 1
ATOM 569 C CA . GLN A 1 81 ? -18.888 8.441 0.008 1.00 98.56 81 GLN A CA 1
ATOM 570 C C . GLN A 1 81 ? -18.566 7.025 0.500 1.00 98.56 81 GLN A C 1
ATOM 572 O O . GLN A 1 81 ? -19.271 6.492 1.353 1.00 98.56 81 GLN A O 1
ATOM 577 N N . THR A 1 82 ? -17.487 6.421 -0.002 1.00 98.69 82 THR A N 1
ATOM 578 C CA . THR A 1 82 ? -17.048 5.085 0.423 1.00 98.69 82 THR A CA 1
ATOM 579 C C . THR A 1 82 ? -16.637 5.080 1.892 1.00 98.69 82 THR A C 1
ATOM 581 O O . THR A 1 82 ? -17.083 4.222 2.649 1.00 98.69 82 THR A O 1
ATOM 584 N N . VAL A 1 83 ? -15.809 6.041 2.313 1.00 98.75 83 VAL A N 1
ATOM 585 C CA . VAL A 1 83 ? -15.349 6.150 3.707 1.00 98.75 83 VAL A CA 1
ATOM 586 C C . VAL A 1 83 ? -16.517 6.401 4.660 1.00 98.75 83 VAL A C 1
ATOM 588 O O . VAL A 1 83 ? -16.581 5.762 5.712 1.00 98.75 83 VAL A O 1
ATOM 591 N N . ASP A 1 84 ? -17.455 7.270 4.282 1.00 98.50 84 ASP A N 1
ATOM 592 C CA . ASP A 1 84 ? -18.642 7.563 5.087 1.00 98.50 84 ASP A CA 1
ATOM 593 C C . ASP A 1 84 ? -19.540 6.327 5.216 1.00 98.50 84 ASP A C 1
ATOM 595 O O . ASP A 1 84 ? -19.894 5.953 6.332 1.00 98.50 84 ASP A O 1
ATOM 599 N N . ALA A 1 85 ? -19.815 5.622 4.113 1.00 98.50 85 ALA A N 1
ATOM 600 C CA . ALA A 1 85 ? -20.633 4.409 4.125 1.00 98.50 85 ALA A CA 1
ATOM 601 C C . ALA A 1 85 ? -20.025 3.290 4.991 1.00 98.50 85 ALA A C 1
ATOM 603 O O . ALA A 1 85 ? -20.740 2.625 5.741 1.00 98.50 85 ALA A O 1
ATOM 604 N N . VAL A 1 86 ? -18.704 3.084 4.917 1.00 98.50 86 VAL A N 1
ATOM 605 C CA . VAL A 1 86 ? -18.001 2.103 5.764 1.00 98.50 86 VAL A CA 1
ATOM 606 C C . VAL A 1 86 ? -18.068 2.520 7.234 1.00 98.50 86 VAL A C 1
ATOM 608 O O . VAL A 1 86 ? -18.413 1.711 8.096 1.00 98.50 86 VAL A O 1
ATOM 611 N N . SER A 1 87 ? -17.775 3.791 7.526 1.00 97.50 87 SER A N 1
ATOM 612 C CA . SER A 1 87 ? -17.776 4.305 8.896 1.00 97.50 87 SER A CA 1
ATOM 613 C C . SER A 1 87 ? -19.170 4.303 9.526 1.00 97.50 87 SER A C 1
ATOM 615 O O . SER A 1 87 ? -19.274 4.073 10.728 1.00 97.50 87 SER A O 1
ATOM 617 N N . GLU A 1 88 ? -20.225 4.574 8.759 1.00 97.19 88 GLU A N 1
ATOM 618 C CA . GLU A 1 88 ? -21.613 4.537 9.228 1.00 97.19 88 GLU A CA 1
ATOM 619 C C . GLU A 1 88 ? -22.052 3.103 9.529 1.00 97.19 88 GLU A C 1
ATOM 621 O O . GLU A 1 88 ? -22.619 2.836 10.588 1.00 97.19 88 GLU A O 1
ATOM 626 N N . LYS A 1 89 ? -21.727 2.162 8.636 1.00 97.50 89 LYS A N 1
ATOM 627 C CA . LYS A 1 89 ? -22.115 0.757 8.779 1.00 97.50 89 LYS A CA 1
ATOM 628 C C . LYS A 1 89 ? -21.457 0.073 9.980 1.00 97.50 89 LYS A C 1
ATOM 630 O O . LYS A 1 89 ? -22.109 -0.718 10.658 1.00 97.50 89 LYS A O 1
ATOM 635 N N . TRP A 1 90 ? -20.174 0.342 10.223 1.00 97.00 90 TRP A N 1
ATOM 636 C CA . TRP A 1 90 ? -19.369 -0.402 11.205 1.00 97.00 90 TRP A CA 1
ATOM 637 C C . TRP A 1 90 ? -18.834 0.449 12.359 1.00 97.00 90 TRP A C 1
ATOM 639 O O . TRP A 1 90 ? -18.043 -0.018 13.175 1.00 97.00 90 TRP A O 1
ATOM 649 N N . GLY A 1 91 ? -19.283 1.701 12.466 1.00 94.19 91 GLY A N 1
ATOM 650 C CA . GLY A 1 91 ? -18.958 2.582 13.589 1.00 94.19 91 GLY A CA 1
ATOM 651 C C . GLY A 1 91 ? -17.536 3.151 13.574 1.00 94.19 91 GLY A C 1
ATOM 652 O O . GLY A 1 91 ? -17.121 3.772 14.554 1.00 94.19 91 GLY A O 1
ATOM 653 N N . GLY A 1 92 ? -16.782 2.970 12.487 1.00 96.19 92 GLY A N 1
ATOM 654 C CA . GLY A 1 92 ? -15.452 3.547 12.315 1.00 96.19 92 GLY A CA 1
ATOM 655 C C . GLY A 1 92 ? -14.584 2.795 11.312 1.00 96.19 92 GLY A C 1
ATOM 656 O O . GLY A 1 92 ? -15.025 1.857 10.657 1.00 96.19 92 GLY A O 1
ATOM 657 N N . ILE A 1 93 ? -13.328 3.231 11.195 1.00 98.69 93 ILE A N 1
ATOM 658 C CA . ILE A 1 93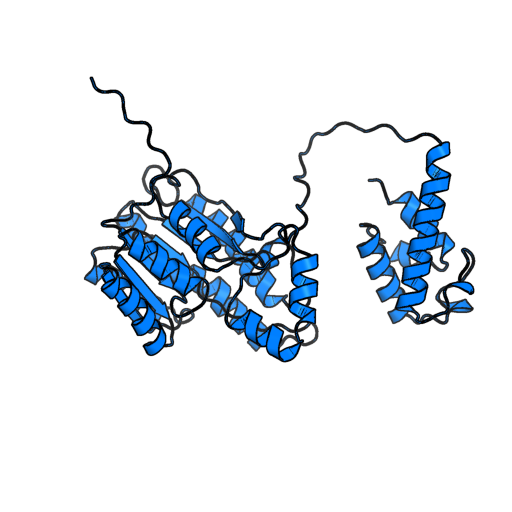 ? -12.279 2.575 10.406 1.00 98.69 93 ILE A CA 1
ATOM 659 C C . ILE A 1 93 ? -10.997 2.611 11.237 1.00 98.69 93 ILE A C 1
ATOM 661 O O . ILE A 1 93 ? -10.511 3.686 11.590 1.00 98.69 93 ILE A O 1
ATOM 665 N N . ASP A 1 94 ? -10.452 1.438 11.551 1.00 98.62 94 ASP A N 1
ATOM 666 C CA . ASP A 1 94 ? -9.252 1.273 12.375 1.00 98.62 94 ASP A CA 1
ATOM 667 C C . ASP A 1 94 ? -7.994 1.043 11.545 1.00 98.62 94 ASP A C 1
ATOM 669 O O . ASP A 1 94 ? -6.896 1.383 11.989 1.00 98.62 94 ASP A O 1
ATOM 673 N N . ILE A 1 95 ? -8.143 0.459 10.357 1.00 98.94 95 ILE A N 1
ATOM 674 C CA . ILE A 1 95 ? -7.041 0.097 9.471 1.00 98.94 95 ILE A CA 1
ATOM 675 C C . ILE A 1 95 ? -7.362 0.609 8.067 1.00 98.94 95 ILE A C 1
ATOM 677 O O . ILE A 1 95 ? -8.416 0.307 7.515 1.00 98.94 95 ILE A O 1
ATOM 681 N N . LEU A 1 96 ? -6.445 1.369 7.478 1.00 98.94 96 LEU A N 1
ATOM 682 C CA . LEU A 1 96 ? -6.463 1.728 6.064 1.00 98.94 96 LEU A CA 1
ATOM 683 C C . LEU A 1 96 ? -5.260 1.091 5.382 1.00 98.94 96 LEU A C 1
ATOM 685 O O . LEU A 1 96 ? -4.124 1.343 5.781 1.00 98.94 96 LEU A O 1
ATOM 689 N N . VAL A 1 97 ? -5.510 0.333 4.320 1.00 98.94 97 VAL A N 1
ATOM 690 C CA . VAL A 1 97 ? -4.470 -0.146 3.412 1.00 98.94 97 VAL A CA 1
ATOM 691 C C . VAL A 1 97 ? -4.651 0.526 2.056 1.00 98.94 97 VAL A C 1
ATOM 693 O O . VAL A 1 97 ? -5.551 0.181 1.287 1.00 98.94 97 VAL A O 1
ATOM 696 N N . ASN A 1 98 ? -3.771 1.480 1.757 1.00 98.94 98 ASN A N 1
ATOM 697 C CA . ASN A 1 98 ? -3.686 2.100 0.442 1.00 98.94 98 ASN A CA 1
ATOM 698 C C . ASN A 1 98 ? -2.851 1.209 -0.482 1.00 98.94 98 ASN A C 1
ATOM 700 O O . ASN A 1 98 ? -1.623 1.292 -0.484 1.00 98.94 98 ASN A O 1
ATOM 704 N N . ASN A 1 99 ? -3.520 0.346 -1.245 1.00 98.75 99 ASN A N 1
ATOM 705 C CA . ASN A 1 99 ? -2.877 -0.611 -2.145 1.00 98.75 99 ASN A CA 1
ATOM 706 C C . ASN A 1 99 ? -3.193 -0.368 -3.632 1.00 98.75 99 ASN A C 1
ATOM 708 O O . ASN A 1 99 ? -2.396 -0.756 -4.484 1.00 98.75 99 ASN A O 1
ATOM 712 N N . ALA A 1 100 ? -4.319 0.272 -3.963 1.00 96.94 100 ALA A N 1
ATOM 713 C CA . ALA A 1 100 ? -4.683 0.532 -5.355 1.00 96.94 100 ALA A CA 1
ATOM 714 C C . ALA A 1 100 ? -3.563 1.258 -6.123 1.00 96.94 100 ALA A C 1
ATOM 716 O O . ALA A 1 100 ? -2.976 2.221 -5.632 1.00 96.94 100 ALA A O 1
ATOM 717 N N . GLY A 1 101 ? -3.298 0.800 -7.345 1.00 94.62 101 GLY A N 1
ATOM 718 C CA . GLY A 1 101 ? -2.334 1.419 -8.242 1.00 94.62 101 GLY A CA 1
ATOM 719 C C . GLY A 1 101 ? -2.289 0.748 -9.611 1.00 94.62 101 GLY A C 1
ATOM 720 O O . GLY A 1 101 ? -2.854 -0.332 -9.809 1.00 94.62 101 GLY A O 1
ATOM 721 N N . ILE A 1 102 ? -1.629 1.413 -10.553 1.00 94.44 102 ILE A N 1
ATOM 722 C CA . ILE A 1 102 ? -1.427 0.981 -11.938 1.00 94.44 102 ILE A CA 1
ATOM 723 C C . ILE A 1 102 ? 0.020 1.235 -12.381 1.00 94.44 102 ILE A C 1
ATOM 725 O O . ILE A 1 102 ? 0.770 1.953 -11.715 1.00 94.44 102 ILE A O 1
ATOM 729 N N . THR A 1 103 ? 0.374 0.673 -13.532 1.00 89.94 103 THR A N 1
ATOM 730 C CA . THR A 1 103 ? 1.622 0.915 -14.262 1.00 89.94 103 THR A CA 1
ATOM 731 C C . THR A 1 103 ? 1.311 1.384 -15.688 1.00 89.94 103 THR A C 1
ATOM 733 O O . THR A 1 103 ? 0.276 1.025 -16.271 1.00 89.94 103 THR A O 1
ATOM 736 N N . ARG A 1 104 ? 2.198 2.224 -16.226 1.00 91.00 104 ARG A N 1
ATOM 737 C CA . ARG A 1 104 ? 2.214 2.746 -17.604 1.00 91.00 104 ARG A CA 1
ATOM 738 C C . ARG A 1 104 ? 3.676 2.890 -18.001 1.00 91.00 104 ARG A C 1
ATOM 740 O O . ARG A 1 104 ? 4.222 3.993 -18.043 1.00 91.00 104 ARG A O 1
ATOM 747 N N . ASP A 1 105 ? 4.315 1.737 -18.135 1.00 87.75 105 ASP A N 1
ATOM 748 C CA . ASP A 1 105 ? 5.764 1.649 -18.232 1.00 87.75 105 ASP A CA 1
ATOM 749 C C . ASP A 1 105 ? 6.195 1.907 -19.676 1.00 87.75 105 ASP A C 1
ATOM 751 O O . ASP A 1 105 ? 5.721 1.270 -20.616 1.00 87.75 105 ASP A O 1
ATOM 755 N N . THR A 1 106 ? 7.079 2.880 -19.844 1.00 85.19 106 THR A N 1
ATOM 756 C CA . THR A 1 106 ? 7.706 3.257 -21.109 1.00 85.19 106 THR A CA 1
ATOM 757 C C . THR A 1 106 ? 8.917 4.134 -20.806 1.00 85.19 106 THR A C 1
ATOM 759 O O . THR A 1 106 ? 8.993 4.776 -19.754 1.00 85.19 106 THR A O 1
ATOM 762 N N . LEU A 1 107 ? 9.895 4.166 -21.709 1.00 89.88 107 LEU A N 1
ATOM 763 C CA . LEU A 1 107 ? 11.051 5.049 -21.552 1.00 89.88 107 LEU A CA 1
ATOM 764 C C . LEU A 1 107 ? 10.600 6.510 -21.474 1.00 89.88 107 LEU A C 1
ATOM 766 O O . LEU A 1 107 ? 9.662 6.908 -22.163 1.00 89.88 107 LEU A O 1
ATOM 770 N N . LEU A 1 108 ? 11.307 7.316 -20.675 1.00 93.44 108 LEU A N 1
ATOM 771 C CA . LEU A 1 108 ? 10.948 8.712 -20.403 1.00 93.44 108 LEU A CA 1
ATOM 772 C C . LEU A 1 108 ? 10.700 9.519 -21.688 1.00 93.44 108 LEU A C 1
ATOM 774 O O . LEU A 1 108 ? 9.710 10.233 -21.776 1.00 93.44 108 LEU A O 1
ATOM 778 N N . LEU A 1 109 ? 11.544 9.339 -22.710 1.00 94.12 109 LEU A N 1
ATOM 779 C CA . LEU A 1 109 ? 11.439 10.033 -24.003 1.00 94.12 109 LEU A CA 1
ATOM 780 C C . LEU A 1 109 ? 10.158 9.708 -24.794 1.00 94.12 109 LEU A C 1
ATOM 782 O O . LEU A 1 109 ? 9.839 10.400 -25.756 1.00 94.12 109 LEU A O 1
ATOM 786 N N . ARG A 1 110 ? 9.444 8.640 -24.426 1.00 91.00 110 ARG A N 1
ATOM 787 C CA . ARG A 1 110 ? 8.198 8.181 -25.060 1.00 91.00 110 ARG A CA 1
ATOM 788 C C . ARG A 1 110 ? 7.000 8.246 -24.113 1.00 91.00 110 ARG A C 1
ATOM 790 O O . ARG A 1 110 ? 5.919 7.795 -24.482 1.00 91.00 110 ARG A O 1
ATOM 797 N N . MET A 1 111 ? 7.192 8.741 -22.894 1.00 96.19 111 MET A N 1
ATOM 798 C CA . MET A 1 111 ? 6.131 8.821 -21.902 1.00 96.19 111 MET A CA 1
ATOM 799 C C . MET A 1 111 ? 5.180 9.955 -22.260 1.00 96.19 111 MET A C 1
ATOM 801 O O . MET A 1 111 ? 5.601 11.101 -22.391 1.00 96.19 111 MET A O 1
ATOM 805 N N . SER A 1 112 ? 3.903 9.621 -22.436 1.00 98.00 112 SER A N 1
ATOM 806 C CA . SER A 1 112 ? 2.869 10.625 -22.659 1.00 98.00 112 SER A CA 1
ATOM 807 C C . SER A 1 112 ? 2.502 11.329 -21.349 1.00 98.00 112 SER A C 1
ATOM 809 O O . SER A 1 112 ? 2.614 10.751 -20.262 1.00 98.00 112 SER A O 1
ATOM 811 N N . ASP A 1 113 ? 2.017 12.567 -21.453 1.00 98.44 113 ASP A N 1
ATOM 812 C CA . ASP A 1 113 ? 1.501 13.316 -20.301 1.00 98.44 113 ASP A CA 1
ATOM 813 C C . ASP A 1 113 ? 0.316 12.593 -19.638 1.00 98.44 113 ASP A C 1
ATOM 815 O O . ASP A 1 113 ? 0.183 12.622 -18.413 1.00 98.44 113 ASP A O 1
ATOM 819 N N . ASP A 1 114 ? -0.511 11.901 -20.430 1.00 98.19 114 ASP A N 1
ATOM 820 C CA . ASP A 1 114 ? -1.646 11.115 -19.939 1.00 98.19 114 ASP A CA 1
ATOM 821 C C . ASP A 1 114 ? -1.173 9.897 -19.134 1.00 98.19 114 ASP A C 1
ATOM 823 O O . ASP A 1 114 ? -1.632 9.690 -18.012 1.00 98.19 114 ASP A O 1
ATOM 827 N N . ASP A 1 115 ? -0.197 9.133 -19.640 1.00 97.31 115 ASP A N 1
ATOM 828 C CA . ASP A 1 115 ? 0.389 7.998 -18.912 1.00 97.31 115 ASP A CA 1
ATOM 829 C C . ASP A 1 115 ? 1.058 8.440 -17.606 1.00 97.31 115 ASP A C 1
ATOM 831 O O . ASP A 1 115 ? 0.968 7.759 -16.576 1.00 97.31 115 ASP A O 1
ATOM 835 N N . TRP A 1 116 ? 1.736 9.590 -17.629 1.00 98.31 116 TRP A N 1
ATOM 836 C CA . TRP A 1 116 ? 2.287 10.211 -16.429 1.00 98.31 116 TRP A CA 1
ATOM 837 C C . TRP A 1 116 ? 1.174 10.587 -15.442 1.00 98.31 116 TRP A C 1
ATOM 839 O O . TRP A 1 116 ? 1.212 10.193 -14.270 1.00 98.31 116 TRP A O 1
ATOM 849 N N . GLY A 1 117 ? 0.165 11.323 -15.912 1.00 98.38 117 GLY A N 1
ATOM 850 C CA . GLY A 1 117 ? -0.951 11.818 -15.113 1.00 98.38 117 GLY A CA 1
ATOM 851 C C . GLY A 1 117 ? -1.773 10.699 -14.476 1.00 98.38 117 GLY A C 1
ATOM 852 O O . GLY A 1 117 ? -2.063 10.756 -13.276 1.00 98.38 117 GLY A O 1
ATOM 853 N N . ASP A 1 118 ? -2.082 9.652 -15.239 1.00 98.19 118 ASP A N 1
ATOM 854 C CA . ASP A 1 118 ? -2.819 8.471 -14.793 1.00 98.19 118 ASP A CA 1
ATOM 855 C C . ASP A 1 118 ? -2.114 7.778 -13.622 1.00 98.19 118 ASP A C 1
ATOM 857 O O . ASP A 1 118 ? -2.732 7.496 -12.587 1.00 98.19 118 ASP A O 1
ATOM 861 N N . VAL A 1 119 ? -0.804 7.540 -13.747 1.00 98.38 119 VAL A N 1
ATOM 862 C CA . VAL A 1 119 ? -0.009 6.876 -12.706 1.00 98.38 119 VAL A CA 1
ATOM 863 C C . VAL A 1 119 ? 0.107 7.752 -11.461 1.00 98.38 119 VAL A C 1
ATOM 865 O O . VAL A 1 119 ? -0.123 7.264 -10.354 1.00 98.38 119 VAL A O 1
ATOM 868 N N . ILE A 1 120 ? 0.392 9.050 -11.599 1.00 98.62 120 ILE A N 1
ATOM 869 C CA . ILE A 1 120 ? 0.460 9.963 -10.446 1.00 98.62 120 ILE A CA 1
ATOM 870 C C . ILE A 1 120 ? -0.899 10.058 -9.737 1.00 98.62 120 ILE A C 1
ATOM 872 O O . ILE A 1 120 ? -0.967 9.997 -8.502 1.00 98.62 120 ILE A O 1
ATOM 876 N N . SER A 1 121 ? -1.994 10.156 -10.494 1.00 98.44 121 SER A N 1
ATOM 877 C CA . SER A 1 121 ? -3.345 10.236 -9.938 1.00 98.44 121 SER A CA 1
ATOM 878 C C . SER A 1 121 ? -3.717 8.949 -9.191 1.00 98.44 121 SER A C 1
ATOM 880 O O . SER A 1 121 ? -4.108 8.987 -8.020 1.00 98.44 121 SER A O 1
ATOM 882 N N . SER A 1 122 ? -3.510 7.791 -9.823 1.00 97.75 122 SER A N 1
ATOM 883 C CA . SER A 1 122 ? -3.905 6.500 -9.259 1.00 97.75 122 SER A CA 1
ATOM 884 C C . SER A 1 122 ? -2.994 6.010 -8.138 1.00 97.75 122 SER A C 1
ATOM 886 O O . SER A 1 122 ? -3.488 5.292 -7.271 1.00 97.75 122 SER A O 1
ATOM 888 N N . ASN A 1 123 ? -1.700 6.344 -8.135 1.00 98.50 123 ASN A N 1
ATOM 889 C CA . ASN A 1 123 ? -0.736 5.752 -7.197 1.00 98.50 123 ASN A CA 1
ATOM 890 C C . ASN A 1 123 ? -0.338 6.686 -6.053 1.00 98.50 123 ASN A C 1
ATOM 892 O O . ASN A 1 123 ? 0.089 6.194 -5.011 1.00 98.50 123 ASN A O 1
ATOM 896 N N . LEU A 1 124 ? -0.444 8.007 -6.236 1.00 98.75 124 LEU A N 1
ATOM 897 C CA . LEU A 1 124 ? -0.052 8.995 -5.227 1.00 98.75 124 LEU A CA 1
ATOM 898 C C . LEU A 1 124 ? -1.244 9.831 -4.757 1.00 98.75 124 LEU A C 1
ATOM 900 O O . LEU A 1 124 ? -1.511 9.910 -3.555 1.00 98.75 124 LEU A O 1
ATOM 904 N N . ARG A 1 125 ? -1.998 10.436 -5.683 1.00 98.69 125 ARG A N 1
ATOM 905 C CA . ARG A 1 125 ? -3.152 11.273 -5.312 1.00 98.69 125 ARG A CA 1
ATOM 906 C C . ARG A 1 125 ? -4.236 10.453 -4.611 1.00 98.69 125 ARG A C 1
ATOM 908 O O . ARG A 1 125 ? -4.778 10.920 -3.613 1.00 98.69 125 ARG A O 1
ATOM 915 N N . SER A 1 126 ? -4.513 9.234 -5.067 1.00 98.75 126 SER A N 1
ATOM 916 C CA . SER A 1 126 ? -5.465 8.321 -4.414 1.00 98.75 126 SER A CA 1
ATOM 917 C C . SER A 1 126 ? -5.111 8.034 -2.944 1.00 98.75 126 SER A C 1
ATOM 919 O O . SER A 1 126 ? -5.981 8.091 -2.073 1.00 98.75 126 SER A O 1
ATOM 921 N N . VAL A 1 127 ? -3.822 7.817 -2.647 1.00 98.88 127 VAL A N 1
ATOM 922 C CA . VAL A 1 127 ? -3.293 7.583 -1.293 1.00 98.88 127 VAL A CA 1
ATOM 923 C C . VAL A 1 127 ? -3.570 8.791 -0.409 1.00 98.88 127 VAL A C 1
ATOM 925 O O . VAL A 1 127 ? -4.039 8.636 0.719 1.00 98.88 127 VAL A O 1
ATOM 928 N N . PHE A 1 128 ? -3.347 9.999 -0.931 1.00 98.88 128 PHE A N 1
ATOM 929 C CA . PHE A 1 128 ? -3.713 11.236 -0.249 1.00 98.88 128 PHE A CA 1
ATOM 930 C C . PHE A 1 128 ? -5.222 11.320 0.025 1.00 98.88 128 PHE A C 1
ATOM 932 O O . PHE A 1 128 ? -5.614 11.624 1.153 1.00 98.88 128 PHE A O 1
ATOM 939 N N . LEU A 1 129 ? -6.069 11.037 -0.972 1.00 98.88 129 LEU A N 1
ATOM 940 C CA . LEU A 1 129 ? -7.525 11.150 -0.847 1.00 98.88 129 LEU A CA 1
ATOM 941 C C . LEU A 1 129 ? -8.079 10.229 0.249 1.00 98.88 129 LEU A C 1
ATOM 943 O O . LEU A 1 129 ? -8.763 10.713 1.155 1.00 98.88 129 LEU A O 1
ATOM 947 N N . PHE A 1 130 ? -7.741 8.937 0.208 1.00 98.88 130 PHE A N 1
ATOM 948 C CA . PHE A 1 130 ? -8.183 7.969 1.216 1.00 98.88 130 PHE A CA 1
ATOM 949 C C . PHE A 1 130 ? -7.586 8.256 2.590 1.00 98.88 130 PHE A C 1
ATOM 951 O O . PHE A 1 130 ? -8.314 8.255 3.582 1.00 98.88 130 PHE A O 1
ATOM 958 N N . THR A 1 131 ? -6.285 8.560 2.663 1.00 98.88 131 THR A N 1
ATOM 959 C CA . THR A 1 131 ? -5.627 8.896 3.934 1.00 98.88 131 THR A CA 1
ATOM 960 C C . THR A 1 131 ? -6.298 10.094 4.590 1.00 98.88 131 THR A C 1
ATOM 962 O O . THR A 1 131 ? -6.615 10.035 5.773 1.00 98.88 131 THR A O 1
ATOM 965 N N . ARG A 1 132 ? -6.575 11.163 3.836 1.00 98.69 132 ARG A N 1
ATOM 966 C CA . ARG A 1 132 ? -7.232 12.365 4.363 1.00 98.69 132 ARG A CA 1
ATOM 967 C C . ARG A 1 132 ? -8.632 12.063 4.895 1.00 98.69 132 ARG A C 1
ATOM 969 O O . ARG A 1 132 ? -8.956 12.504 5.995 1.00 98.69 132 ARG A O 1
ATOM 976 N N . ALA A 1 133 ? -9.444 11.327 4.136 1.00 98.69 133 ALA A N 1
ATOM 977 C CA . ALA A 1 133 ? -10.811 10.992 4.533 1.00 98.69 133 ALA A CA 1
ATOM 978 C C . ALA A 1 133 ? -10.833 10.083 5.776 1.00 98.69 133 ALA A C 1
ATOM 980 O O . ALA A 1 133 ? -11.483 10.394 6.775 1.00 98.69 133 ALA A O 1
ATOM 981 N N . VAL A 1 134 ? -10.046 9.003 5.775 1.00 98.75 134 VAL A N 1
ATOM 982 C CA . VAL A 1 134 ? -10.001 8.051 6.895 1.00 98.75 134 VAL A CA 1
ATOM 983 C C . VAL A 1 134 ? -9.327 8.648 8.135 1.00 98.75 134 VAL A C 1
ATOM 985 O O . VAL A 1 134 ? -9.775 8.395 9.254 1.00 98.75 134 VAL A O 1
ATOM 988 N N . ALA A 1 135 ? -8.309 9.502 7.981 1.00 97.94 135 ALA A N 1
ATOM 989 C CA . ALA A 1 135 ? -7.659 10.157 9.116 1.00 97.94 135 ALA A CA 1
ATOM 990 C C . ALA A 1 135 ? -8.649 10.989 9.946 1.00 97.94 135 ALA A C 1
ATOM 992 O O . ALA A 1 135 ? -8.550 11.006 11.171 1.00 97.94 135 ALA A O 1
ATOM 993 N N . GLN A 1 136 ? -9.650 11.626 9.327 1.00 96.25 136 GLN A N 1
ATOM 994 C CA . GLN A 1 136 ? -10.693 12.349 10.066 1.00 96.25 136 GLN A CA 1
ATOM 995 C C . GLN A 1 136 ? -11.535 11.419 10.955 1.00 96.25 136 GLN A C 1
ATOM 997 O O . GLN A 1 136 ? -11.940 11.806 12.054 1.00 96.25 136 GLN A O 1
ATOM 1002 N N . VAL A 1 137 ? -11.801 10.191 10.504 1.00 97.25 137 VAL A N 1
ATOM 1003 C CA . VAL A 1 137 ? -12.483 9.152 11.294 1.00 97.25 137 VAL A CA 1
ATOM 1004 C C . VAL A 1 137 ? -11.571 8.676 12.431 1.00 97.25 137 VAL A C 1
ATOM 1006 O O . VAL A 1 137 ? -11.953 8.740 13.601 1.00 97.25 137 VAL A O 1
ATOM 1009 N N . MET A 1 138 ? -10.326 8.314 12.115 1.00 98.12 138 MET A N 1
ATOM 1010 C CA . MET A 1 138 ? -9.342 7.804 13.080 1.00 98.12 138 MET A CA 1
ATOM 1011 C C . MET A 1 138 ? -8.982 8.816 14.175 1.00 98.12 138 MET A C 1
ATOM 1013 O O . MET A 1 138 ? -8.818 8.448 15.337 1.00 98.12 138 MET A O 1
ATOM 1017 N N . VAL A 1 139 ? -8.874 10.107 13.842 1.00 96.50 139 VAL A N 1
ATOM 1018 C CA . VAL A 1 139 ? -8.568 11.168 14.817 1.00 96.50 139 VAL A CA 1
ATOM 1019 C C . VAL A 1 139 ? -9.702 11.336 15.826 1.00 96.50 139 VAL A C 1
ATOM 1021 O O . VAL A 1 139 ? -9.429 11.509 17.015 1.00 96.50 139 VAL A O 1
ATOM 1024 N N . ARG A 1 140 ? -10.964 11.235 15.386 1.00 94.69 140 ARG A N 1
ATOM 1025 C CA . ARG A 1 140 ? -12.134 11.255 16.281 1.00 94.69 140 ARG A CA 1
ATOM 1026 C C . ARG A 1 140 ? -12.156 10.025 17.190 1.00 94.69 140 ARG A C 1
ATOM 1028 O O . ARG A 1 140 ? -12.369 10.169 18.393 1.00 94.69 140 ARG A O 1
ATOM 1035 N N . ALA A 1 141 ? -11.847 8.853 16.636 1.00 94.62 141 ALA A N 1
ATOM 1036 C CA . ALA A 1 141 ? -11.748 7.593 17.375 1.00 94.62 141 ALA A CA 1
ATOM 1037 C C . ALA A 1 141 ? -10.485 7.478 18.256 1.00 94.62 141 ALA A C 1
ATOM 1039 O O . ALA A 1 141 ? -10.421 6.621 19.134 1.00 94.62 141 ALA A O 1
ATOM 1040 N N . LYS A 1 142 ? -9.480 8.342 18.039 1.00 95.19 142 LYS A N 1
ATOM 1041 C CA . LYS A 1 142 ? -8.149 8.312 18.678 1.00 95.19 142 LYS A CA 1
ATOM 1042 C C . LYS A 1 142 ? -7.449 6.959 18.524 1.00 95.19 142 LYS A C 1
ATOM 1044 O O . LYS A 1 142 ? -6.783 6.492 19.448 1.00 95.19 142 LYS A O 1
ATOM 1049 N N . ARG A 1 143 ? -7.597 6.331 17.361 1.00 94.06 143 ARG A N 1
ATOM 1050 C CA . ARG A 1 143 ? -7.039 5.011 17.055 1.00 94.06 143 ARG A CA 1
ATOM 1051 C C . ARG A 1 143 ? -6.963 4.834 15.546 1.00 94.06 143 ARG A C 1
ATOM 1053 O O . ARG A 1 143 ? -7.882 5.245 14.848 1.00 94.06 143 ARG A O 1
ATOM 1060 N N . GLY A 1 144 ? -5.876 4.248 15.051 1.00 97.69 144 GLY A N 1
ATOM 1061 C CA . GLY A 1 144 ? -5.728 4.007 13.620 1.00 97.69 144 GLY A CA 1
ATOM 1062 C C . GLY A 1 144 ? -4.392 3.390 13.219 1.00 97.69 144 GLY A C 1
ATOM 1063 O O . GLY A 1 144 ? -3.382 3.560 13.911 1.00 97.69 144 GLY A O 1
ATOM 1064 N N . ARG A 1 145 ? -4.400 2.687 12.090 1.00 98.69 145 ARG A N 1
ATOM 1065 C CA . ARG A 1 145 ? -3.234 2.147 11.386 1.00 98.69 145 ARG A CA 1
ATOM 1066 C C . ARG A 1 145 ? -3.385 2.468 9.906 1.00 98.69 145 ARG A C 1
ATOM 1068 O O . ARG A 1 145 ? -4.387 2.095 9.304 1.00 98.69 145 ARG A O 1
ATOM 1075 N N . ILE A 1 146 ? -2.418 3.161 9.322 1.00 98.94 146 ILE A N 1
ATOM 1076 C CA . ILE A 1 146 ? -2.397 3.465 7.890 1.00 98.94 146 ILE A CA 1
ATOM 1077 C C . ILE A 1 146 ? -1.175 2.786 7.283 1.00 98.94 146 ILE A C 1
ATOM 1079 O O . ILE A 1 146 ? -0.046 3.002 7.724 1.00 98.94 146 ILE A O 1
ATOM 1083 N N . ILE A 1 147 ? -1.412 1.945 6.286 1.00 98.94 147 ILE A N 1
ATOM 1084 C CA . ILE A 1 147 ? -0.393 1.152 5.609 1.00 98.94 147 ILE A CA 1
ATOM 1085 C C . ILE A 1 147 ? -0.451 1.510 4.130 1.00 98.94 147 ILE A C 1
ATOM 1087 O O . ILE A 1 147 ? -1.454 1.275 3.458 1.00 98.94 147 ILE A O 1
ATOM 1091 N N . ASN A 1 148 ? 0.626 2.095 3.623 1.00 98.94 148 ASN A N 1
ATOM 1092 C CA . ASN A 1 148 ? 0.731 2.503 2.231 1.00 98.94 148 ASN A CA 1
ATOM 1093 C C . ASN A 1 148 ? 1.605 1.506 1.468 1.00 98.94 148 ASN A C 1
ATOM 1095 O O . ASN A 1 148 ? 2.766 1.299 1.819 1.00 98.94 148 ASN A O 1
ATOM 1099 N N . ILE A 1 149 ? 1.070 0.893 0.415 1.00 98.75 149 ILE A N 1
ATOM 1100 C CA . ILE A 1 149 ? 1.847 -0.015 -0.431 1.00 98.75 149 ILE A CA 1
ATOM 1101 C C . ILE A 1 149 ? 2.601 0.810 -1.477 1.00 98.75 149 ILE A C 1
ATOM 1103 O O . ILE A 1 149 ? 2.039 1.307 -2.460 1.00 98.75 149 ILE A O 1
ATOM 1107 N N . SER A 1 150 ? 3.899 0.972 -1.238 1.00 98.06 150 SER A N 1
ATOM 1108 C CA . SER A 1 150 ? 4.844 1.594 -2.153 1.00 98.06 150 SER A CA 1
ATOM 1109 C C . SER A 1 150 ? 5.465 0.538 -3.098 1.00 98.06 150 SER A C 1
ATOM 1111 O O . SER A 1 150 ? 4.748 -0.327 -3.596 1.00 98.06 150 SER A O 1
ATOM 1113 N N . SER A 1 151 ? 6.757 0.637 -3.412 1.00 95.25 151 SER A N 1
ATOM 1114 C CA . SER A 1 151 ? 7.533 -0.297 -4.236 1.00 95.25 151 SER A CA 1
ATOM 1115 C C . SER A 1 151 ? 9.025 -0.072 -3.997 1.00 95.25 151 SER A C 1
ATOM 1117 O O . SER A 1 151 ? 9.437 1.060 -3.726 1.00 95.25 151 SER A O 1
ATOM 1119 N N . ILE A 1 152 ? 9.850 -1.101 -4.199 1.00 92.69 152 ILE A N 1
ATOM 1120 C CA . ILE A 1 152 ? 11.304 -0.921 -4.323 1.00 92.69 152 ILE A CA 1
ATOM 1121 C C . ILE A 1 152 ? 11.684 0.052 -5.457 1.00 92.69 152 ILE A C 1
ATOM 1123 O O . ILE A 1 152 ? 12.662 0.785 -5.332 1.00 92.69 152 ILE A O 1
ATOM 1127 N N . SER A 1 153 ? 10.859 0.179 -6.503 1.00 90.62 153 SER A N 1
ATOM 1128 C CA . SER A 1 153 ? 11.045 1.170 -7.579 1.00 90.62 153 SER A CA 1
ATOM 1129 C C . SER A 1 153 ? 10.960 2.612 -7.072 1.00 90.62 153 SER A C 1
ATOM 1131 O O . SER A 1 153 ? 11.530 3.509 -7.685 1.00 90.62 153 SER A O 1
ATOM 1133 N N . GLY A 1 154 ? 10.260 2.856 -5.957 1.00 92.00 154 GLY A N 1
ATOM 1134 C CA . GLY A 1 154 ? 10.236 4.160 -5.287 1.00 92.00 154 GLY A CA 1
ATOM 1135 C C . GLY A 1 154 ? 11.485 4.435 -4.445 1.00 92.00 154 GLY A C 1
ATOM 1136 O O . GLY A 1 154 ? 11.701 5.570 -4.031 1.00 92.00 154 GLY A O 1
ATOM 1137 N N . LEU A 1 155 ? 12.300 3.409 -4.179 1.00 92.31 155 LEU A N 1
ATOM 1138 C CA . LEU A 1 155 ? 13.557 3.524 -3.444 1.00 92.31 155 LEU A CA 1
ATOM 1139 C C . LEU A 1 155 ? 14.762 3.650 -4.370 1.00 92.31 155 LEU A C 1
ATOM 1141 O O . LEU A 1 155 ? 15.682 4.383 -4.023 1.00 92.31 155 LEU A O 1
ATOM 1145 N N . MET A 1 156 ? 14.787 2.940 -5.497 1.00 86.31 156 MET A N 1
ATOM 1146 C CA . MET A 1 156 ? 15.970 2.894 -6.368 1.00 86.31 156 MET A CA 1
ATOM 1147 C C . MET A 1 156 ? 15.731 3.385 -7.800 1.00 86.31 156 MET A C 1
ATOM 1149 O O . MET A 1 156 ? 16.689 3.559 -8.538 1.00 86.31 156 MET A O 1
ATOM 1153 N N . GLY A 1 157 ? 14.480 3.655 -8.189 1.00 85.88 157 GLY A N 1
ATOM 1154 C CA . GLY A 1 157 ? 14.145 3.861 -9.600 1.00 85.88 157 GLY A CA 1
ATOM 1155 C C . GLY A 1 157 ? 14.081 2.536 -10.363 1.00 85.88 157 GLY A C 1
ATOM 1156 O O . GLY A 1 157 ? 14.379 1.491 -9.803 1.00 85.88 157 GLY A O 1
ATOM 1157 N N . ASN A 1 158 ? 13.625 2.575 -11.612 1.00 82.12 158 ASN A N 1
ATOM 1158 C CA . ASN A 1 158 ? 13.720 1.479 -12.579 1.00 82.12 158 ASN A CA 1
ATOM 1159 C C . ASN A 1 158 ? 13.613 2.086 -13.991 1.00 82.12 158 ASN A C 1
ATOM 1161 O O . ASN A 1 158 ? 12.740 2.941 -14.207 1.00 82.12 158 ASN A O 1
ATOM 1165 N N . PRO A 1 159 ? 14.440 1.662 -14.965 1.00 82.81 159 PRO A N 1
ATOM 1166 C CA . PRO A 1 159 ? 14.286 2.086 -16.353 1.00 82.81 159 PRO A CA 1
ATOM 1167 C C . PRO A 1 159 ? 12.867 1.822 -16.868 1.00 82.81 159 PRO A C 1
ATOM 1169 O O . PRO A 1 159 ? 12.264 0.789 -16.586 1.00 82.81 159 PRO A O 1
ATOM 1172 N N . GLY A 1 160 ? 12.305 2.792 -17.591 1.00 86.06 160 GLY A N 1
ATOM 1173 C CA . GLY A 1 160 ? 10.934 2.716 -18.105 1.00 86.06 160 GLY A CA 1
ATOM 1174 C C . GLY A 1 160 ? 9.822 2.978 -17.078 1.00 86.06 160 GLY A C 1
ATOM 1175 O O . GLY A 1 160 ? 8.650 2.956 -17.439 1.00 86.06 160 GLY A O 1
ATOM 1176 N N . GLN A 1 161 ? 10.153 3.259 -15.814 1.00 91.94 161 GLN A N 1
ATOM 1177 C CA . GLN A 1 161 ? 9.173 3.447 -14.736 1.00 91.94 161 GLN A CA 1
ATOM 1178 C C . GLN A 1 161 ? 9.206 4.855 -14.125 1.00 91.94 161 GLN A C 1
ATOM 1180 O O . GLN A 1 161 ? 8.895 5.017 -12.949 1.00 91.94 161 GLN A O 1
ATOM 1185 N N . ALA A 1 162 ? 9.573 5.896 -14.883 1.00 95.44 162 ALA A N 1
ATOM 1186 C CA . ALA A 1 162 ? 9.744 7.252 -14.341 1.00 95.44 162 ALA A CA 1
ATOM 1187 C C . ALA A 1 162 ? 8.511 7.760 -13.557 1.00 95.44 162 ALA A C 1
ATOM 1189 O O . ALA A 1 162 ? 8.641 8.190 -12.410 1.00 95.44 162 ALA A O 1
ATOM 1190 N N . ASN A 1 163 ? 7.308 7.634 -14.127 1.00 97.31 163 ASN A N 1
ATOM 1191 C CA . ASN A 1 163 ? 6.035 7.958 -13.468 1.00 97.31 163 ASN A CA 1
ATOM 1192 C C . ASN A 1 163 ? 5.775 7.094 -12.217 1.00 97.31 163 ASN A C 1
ATOM 1194 O O . ASN A 1 163 ? 5.400 7.603 -11.157 1.00 97.31 163 ASN A O 1
ATOM 1198 N N . TYR A 1 164 ? 5.991 5.784 -12.317 1.00 96.75 164 TYR A N 1
ATOM 1199 C CA . TYR A 1 164 ? 5.715 4.818 -11.265 1.00 96.75 164 TYR A CA 1
ATOM 1200 C C . TYR A 1 164 ? 6.677 4.998 -10.091 1.00 96.75 164 TYR A C 1
ATOM 1202 O O . TYR A 1 164 ? 6.221 5.204 -8.965 1.00 96.75 164 TYR A O 1
ATOM 1210 N N . SER A 1 165 ? 7.985 5.030 -10.344 1.00 96.75 165 SER A N 1
ATOM 1211 C CA . SER A 1 165 ? 9.024 5.342 -9.363 1.00 96.75 165 SER A CA 1
ATOM 1212 C C . SER A 1 165 ? 8.774 6.682 -8.678 1.00 96.75 165 SER A C 1
ATOM 1214 O O . SER A 1 165 ? 8.780 6.724 -7.447 1.00 96.75 165 SER A O 1
ATOM 1216 N N . ALA A 1 166 ? 8.449 7.745 -9.427 1.00 98.25 166 ALA A N 1
ATOM 1217 C CA . ALA A 1 166 ? 8.099 9.041 -8.844 1.00 98.25 166 ALA A CA 1
ATOM 1218 C C . ALA A 1 166 ? 6.866 8.948 -7.930 1.00 98.25 166 ALA A C 1
ATOM 1220 O O . ALA A 1 166 ? 6.888 9.442 -6.801 1.00 98.25 166 ALA A O 1
ATOM 1221 N N . SER A 1 167 ? 5.808 8.255 -8.367 1.00 98.62 167 SER A N 1
ATOM 1222 C CA . SER A 1 167 ? 4.599 8.069 -7.557 1.00 98.62 167 SER A CA 1
ATOM 1223 C C . SER A 1 167 ? 4.883 7.317 -6.250 1.00 98.62 167 SER A C 1
ATOM 1225 O O . SER A 1 167 ? 4.439 7.736 -5.180 1.00 98.62 167 SER A O 1
ATOM 1227 N N . LYS A 1 168 ? 5.676 6.239 -6.307 1.00 98.19 168 LYS A N 1
ATOM 1228 C CA . LYS A 1 168 ? 5.995 5.368 -5.167 1.00 98.19 168 LYS A CA 1
ATOM 1229 C C . LYS A 1 168 ? 6.997 6.020 -4.205 1.00 98.19 168 LYS A C 1
ATOM 1231 O O . LYS A 1 168 ? 6.834 5.898 -2.988 1.00 98.19 168 LYS A O 1
ATOM 1236 N N . ALA A 1 169 ? 7.950 6.800 -4.718 1.00 98.50 169 ALA A N 1
ATOM 1237 C CA . ALA A 1 169 ? 8.796 7.683 -3.914 1.00 98.50 169 ALA A CA 1
ATOM 1238 C C . ALA A 1 169 ? 7.963 8.769 -3.205 1.00 98.50 169 ALA A C 1
ATOM 1240 O O . ALA A 1 169 ? 8.125 9.005 -2.006 1.00 98.50 169 ALA A O 1
ATOM 1241 N N . GLY A 1 170 ? 6.996 9.368 -3.908 1.00 98.69 170 GLY A N 1
ATOM 1242 C CA . GLY A 1 170 ? 6.048 10.322 -3.330 1.00 98.69 170 GLY A CA 1
ATOM 1243 C C . GLY A 1 170 ? 5.237 9.728 -2.175 1.00 98.69 170 GLY A C 1
ATOM 1244 O O . GLY A 1 170 ? 5.071 10.373 -1.140 1.00 98.69 170 GLY A O 1
ATOM 1245 N N . VAL A 1 171 ? 4.801 8.468 -2.296 1.00 98.88 171 VAL A N 1
ATOM 1246 C CA . VAL A 1 171 ? 4.100 7.748 -1.217 1.00 98.88 171 VAL A CA 1
ATOM 1247 C C . VAL A 1 171 ? 4.987 7.585 0.022 1.00 98.88 171 VAL A C 1
ATOM 1249 O O . VAL A 1 171 ? 4.491 7.707 1.144 1.00 98.88 171 VAL A O 1
ATOM 1252 N N . ILE A 1 172 ? 6.291 7.353 -0.147 1.00 98.69 172 ILE A N 1
ATOM 1253 C CA . ILE A 1 172 ? 7.245 7.253 0.969 1.00 98.69 172 ILE A CA 1
ATOM 1254 C C . ILE A 1 172 ? 7.355 8.592 1.709 1.00 98.69 172 ILE A C 1
ATOM 1256 O O . ILE A 1 172 ? 7.146 8.639 2.925 1.00 98.69 172 ILE A O 1
ATOM 1260 N N . GLY A 1 173 ? 7.599 9.688 0.984 1.00 98.56 173 GLY A N 1
ATOM 1261 C CA . GLY A 1 173 ? 7.682 11.027 1.581 1.00 98.56 173 GLY A CA 1
ATOM 1262 C C . GLY A 1 173 ? 6.372 11.459 2.253 1.00 98.56 173 GLY A C 1
ATOM 1263 O O . GLY A 1 173 ? 6.377 12.012 3.359 1.00 98.56 173 GLY A O 1
ATOM 1264 N N . PHE A 1 174 ? 5.235 11.130 1.632 1.00 98.81 174 PHE A N 1
ATOM 1265 C CA . PHE A 1 174 ? 3.904 11.345 2.198 1.00 98.81 174 PHE A CA 1
ATOM 1266 C C . PHE A 1 174 ? 3.715 10.570 3.508 1.00 98.81 174 PHE A C 1
ATOM 1268 O O . PHE A 1 174 ? 3.327 11.150 4.520 1.00 98.81 174 PHE A O 1
ATOM 1275 N N . THR A 1 175 ? 4.062 9.281 3.528 1.00 98.81 175 THR A N 1
ATOM 1276 C CA . THR A 1 175 ? 3.968 8.412 4.714 1.00 98.81 175 THR A CA 1
ATOM 1277 C C . THR A 1 175 ? 4.740 8.992 5.897 1.00 98.81 175 THR A C 1
ATOM 1279 O O . THR A 1 175 ? 4.191 9.126 6.991 1.00 98.81 175 THR A O 1
ATOM 1282 N N . GLN A 1 176 ? 6.002 9.370 5.680 1.00 98.50 176 GLN A N 1
ATOM 1283 C CA . GLN A 1 176 ? 6.873 9.906 6.729 1.00 98.50 176 GLN A CA 1
ATOM 1284 C C . GLN A 1 176 ? 6.363 11.237 7.292 1.00 98.50 176 GLN A C 1
ATOM 1286 O O . GLN A 1 176 ? 6.473 11.486 8.494 1.00 98.50 176 GLN A O 1
ATOM 1291 N N . THR A 1 177 ? 5.797 12.087 6.434 1.00 98.31 177 THR A N 1
ATOM 1292 C CA . THR A 1 177 ? 5.210 13.369 6.841 1.00 98.31 177 THR A CA 1
ATOM 1293 C C . THR A 1 177 ? 3.935 13.154 7.653 1.00 98.31 177 THR A C 1
ATOM 1295 O O . THR A 1 177 ? 3.846 13.608 8.795 1.00 98.31 177 THR A O 1
ATOM 1298 N N . VAL A 1 178 ? 2.982 12.377 7.131 1.00 98.19 178 VAL A N 1
ATOM 1299 C CA . VAL A 1 178 ? 1.690 12.137 7.796 1.00 98.19 178 VAL A CA 1
ATOM 1300 C C . VAL A 1 178 ? 1.863 11.385 9.121 1.00 98.19 178 VAL A C 1
ATOM 1302 O O . VAL A 1 178 ? 1.141 11.661 10.080 1.00 98.19 178 VAL A O 1
ATOM 1305 N N . ALA A 1 179 ? 2.861 10.502 9.237 1.00 98.12 179 ALA A N 1
ATOM 1306 C CA . ALA A 1 179 ? 3.214 9.856 10.502 1.00 98.12 179 ALA A CA 1
ATOM 1307 C C . ALA A 1 179 ? 3.512 10.866 11.625 1.00 98.12 179 ALA A C 1
ATOM 1309 O O . ALA A 1 179 ? 3.101 10.651 12.766 1.00 98.12 179 ALA A O 1
ATOM 1310 N N . LYS A 1 180 ? 4.192 11.977 11.310 1.00 96.69 180 LYS A N 1
ATOM 1311 C CA . LYS A 1 180 ? 4.530 13.038 12.276 1.00 96.69 180 LYS A CA 1
ATOM 1312 C C . LYS A 1 180 ? 3.321 13.906 12.631 1.00 96.69 180 LYS A C 1
ATOM 1314 O O . LYS A 1 180 ? 3.212 14.369 13.763 1.00 96.69 180 LYS A O 1
ATOM 1319 N N . GLU A 1 181 ? 2.404 14.117 11.690 1.00 95.19 181 GLU A N 1
ATOM 1320 C CA . GLU A 1 181 ? 1.181 14.898 11.922 1.00 95.19 181 GLU A CA 1
ATOM 1321 C C . GLU A 1 181 ? 0.163 14.137 12.783 1.00 95.19 181 GLU A C 1
ATOM 1323 O O . GLU A 1 181 ? -0.434 14.678 13.733 1.00 95.19 181 GLU A O 1
ATOM 1328 N N . LEU A 1 182 ? -0.033 12.859 12.448 1.00 94.75 182 LEU A N 1
ATOM 1329 C CA . LEU A 1 182 ? -1.032 12.011 13.076 1.00 94.75 182 LEU A CA 1
ATOM 1330 C C . LEU A 1 182 ? -0.516 11.353 14.351 1.00 94.75 182 LEU A C 1
ATOM 1332 O O . LEU A 1 182 ? -1.315 11.217 15.267 1.00 94.75 182 LEU A O 1
ATOM 1336 N N . GLY A 1 183 ? 0.774 11.030 14.463 1.00 92.25 183 GLY A N 1
ATOM 1337 C CA . GLY A 1 183 ? 1.361 10.378 15.634 1.00 92.25 183 GLY A CA 1
ATOM 1338 C C . GLY A 1 183 ? 1.542 11.320 16.828 1.00 92.25 183 GLY A C 1
ATOM 1339 O O . GLY A 1 183 ? 2.453 12.140 16.873 1.00 92.25 183 GLY A O 1
ATOM 1340 N N . SER A 1 184 ? 0.693 11.195 17.849 1.00 88.75 184 SER A N 1
ATOM 1341 C CA . SER A 1 184 ? 0.866 11.895 19.130 1.00 88.75 184 SER A CA 1
ATOM 1342 C C . SER A 1 184 ? 0.195 11.145 20.282 1.00 88.75 184 SER A C 1
ATOM 1344 O O . SER A 1 184 ? -0.670 10.301 20.067 1.00 88.75 184 SER A O 1
ATOM 1346 N N . LYS A 1 185 ? 0.477 11.529 21.536 1.00 82.44 185 LYS A N 1
ATOM 1347 C CA . LYS A 1 185 ? -0.221 10.970 22.714 1.00 82.44 185 LYS A CA 1
ATOM 1348 C C . LYS A 1 185 ? -1.755 11.073 22.621 1.00 82.44 185 LYS A C 1
ATOM 1350 O O . LYS A 1 185 ? -2.461 10.246 23.185 1.00 82.44 185 LYS A O 1
ATOM 1355 N N . ARG A 1 186 ? -2.283 12.097 21.939 1.00 83.88 186 ARG A N 1
ATOM 1356 C CA . ARG A 1 186 ? -3.734 12.317 21.767 1.00 83.88 186 ARG A CA 1
ATOM 1357 C C . ARG A 1 186 ? -4.300 11.671 20.498 1.00 83.88 186 ARG A C 1
ATOM 1359 O O . ARG A 1 186 ? -5.517 11.609 20.358 1.00 83.88 186 ARG A O 1
ATOM 1366 N N . ARG A 1 187 ? -3.430 11.228 19.590 1.00 85.75 187 ARG A N 1
ATOM 1367 C CA . ARG A 1 187 ? -3.742 10.620 18.293 1.00 85.75 187 ARG A CA 1
ATOM 1368 C C . ARG A 1 187 ? -2.742 9.471 18.064 1.00 85.75 187 ARG A C 1
ATOM 1370 O O . ARG A 1 187 ? -1.735 9.668 17.399 1.00 85.75 187 ARG A O 1
ATOM 1377 N N . PRO A 1 188 ? -2.925 8.293 18.677 1.00 91.62 188 PRO A N 1
ATOM 1378 C CA . PRO A 1 188 ? -1.989 7.174 18.543 1.00 91.62 188 PRO A CA 1
ATOM 1379 C C . PRO A 1 188 ? -2.210 6.427 17.213 1.00 91.62 188 PRO A C 1
ATOM 1381 O O . PRO A 1 188 ? -2.512 5.233 17.189 1.00 91.62 188 PRO A O 1
ATOM 1384 N N . ILE A 1 189 ? -2.128 7.165 16.105 1.00 98.25 189 ILE A N 1
ATOM 1385 C CA . ILE A 1 189 ? -2.272 6.648 14.745 1.00 98.25 189 ILE A CA 1
ATOM 1386 C C . ILE A 1 189 ? -0.869 6.411 14.195 1.00 98.25 189 ILE A C 1
ATOM 1388 O O . ILE A 1 189 ? -0.037 7.320 14.224 1.00 98.25 189 ILE A O 1
ATOM 1392 N N . THR A 1 190 ? -0.611 5.204 13.698 1.00 98.69 190 THR A N 1
ATOM 1393 C CA . THR A 1 190 ? 0.646 4.892 13.013 1.00 98.69 190 THR A CA 1
ATOM 1394 C C . THR A 1 190 ? 0.449 4.920 11.506 1.00 98.69 190 THR A C 1
ATOM 1396 O O . THR A 1 190 ? -0.622 4.576 11.003 1.00 98.69 190 THR A O 1
ATOM 1399 N N . VAL A 1 191 ? 1.479 5.363 10.788 1.00 98.81 191 VAL A N 1
ATOM 1400 C CA . VAL A 1 191 ? 1.468 5.466 9.326 1.00 98.81 191 VAL A CA 1
ATOM 1401 C C . VAL A 1 191 ? 2.784 4.904 8.814 1.00 98.81 191 VAL A C 1
ATOM 1403 O O . VAL A 1 191 ? 3.835 5.444 9.144 1.00 98.81 191 VAL A O 1
ATOM 1406 N N . ASN A 1 192 ? 2.750 3.816 8.051 1.00 98.88 192 ASN A N 1
ATOM 1407 C CA . ASN A 1 192 ? 3.949 3.147 7.538 1.00 98.88 192 ASN A CA 1
ATOM 1408 C C . ASN A 1 192 ? 3.787 2.794 6.062 1.00 98.88 192 ASN A C 1
ATOM 1410 O O . ASN A 1 192 ? 2.669 2.684 5.557 1.00 98.88 192 ASN A O 1
ATOM 1414 N N . ALA A 1 193 ? 4.913 2.593 5.385 1.00 98.81 193 ALA A N 1
ATOM 1415 C CA . ALA A 1 193 ? 4.958 2.132 4.011 1.00 98.81 193 ALA A CA 1
ATOM 1416 C C . ALA A 1 193 ? 5.566 0.731 3.941 1.00 98.81 193 ALA A C 1
ATOM 1418 O O . ALA A 1 193 ? 6.550 0.438 4.621 1.00 98.81 193 ALA A O 1
ATOM 1419 N N . ILE A 1 194 ? 4.996 -0.111 3.084 1.00 98.75 194 ILE A N 1
ATOM 1420 C CA . ILE A 1 194 ? 5.612 -1.368 2.659 1.00 98.75 194 ILE A CA 1
ATOM 1421 C C . ILE A 1 194 ? 6.110 -1.164 1.232 1.00 98.75 194 ILE A C 1
ATOM 1423 O O . ILE A 1 194 ? 5.362 -0.662 0.398 1.00 98.75 194 ILE A O 1
ATOM 1427 N N . CYS A 1 195 ? 7.346 -1.555 0.943 1.00 97.69 195 CYS A N 1
ATOM 1428 C CA . CYS A 1 195 ? 7.944 -1.543 -0.389 1.00 97.69 195 CYS A CA 1
ATOM 1429 C C . CYS A 1 195 ? 8.157 -2.987 -0.859 1.00 97.69 195 CYS A C 1
ATOM 1431 O O . CYS A 1 195 ? 9.212 -3.562 -0.582 1.00 97.69 195 CYS A O 1
ATOM 1433 N N . PRO A 1 196 ? 7.171 -3.601 -1.535 1.00 95.38 196 PRO A N 1
ATOM 1434 C CA . PRO A 1 196 ? 7.355 -4.921 -2.117 1.00 95.38 196 PRO A CA 1
ATOM 1435 C C . PRO A 1 196 ? 8.396 -4.894 -3.238 1.00 95.38 196 PRO A C 1
ATOM 1437 O O . PRO A 1 196 ? 8.496 -3.902 -3.970 1.00 95.38 196 PRO A O 1
ATOM 1440 N N . GLY A 1 197 ? 9.144 -5.991 -3.359 1.00 90.50 197 GLY A N 1
ATOM 1441 C CA . GLY A 1 197 ? 9.981 -6.289 -4.517 1.00 90.50 197 GLY A CA 1
ATOM 1442 C C . GLY A 1 197 ? 9.186 -6.923 -5.655 1.00 90.50 197 GLY A C 1
ATOM 1443 O O . GLY A 1 197 ? 8.015 -6.604 -5.870 1.00 90.50 197 GLY A O 1
ATOM 1444 N N . PHE A 1 198 ? 9.807 -7.856 -6.375 1.00 86.50 198 PHE A N 1
ATOM 1445 C CA . PHE A 1 198 ? 9.106 -8.637 -7.390 1.00 86.50 198 PHE A CA 1
ATOM 1446 C C . PHE A 1 198 ? 8.203 -9.687 -6.729 1.00 86.50 198 PHE A C 1
ATOM 1448 O O . PHE A 1 198 ? 8.672 -10.701 -6.208 1.00 86.50 198 PHE A O 1
ATOM 1455 N N . ILE A 1 199 ? 6.896 -9.422 -6.745 1.00 88.25 199 ILE A N 1
ATOM 1456 C CA . ILE A 1 199 ? 5.857 -10.286 -6.178 1.00 88.25 199 ILE A CA 1
ATOM 1457 C C . ILE A 1 199 ? 5.067 -10.942 -7.306 1.00 88.25 199 ILE A C 1
ATOM 1459 O O . ILE A 1 199 ? 4.647 -10.260 -8.246 1.00 88.25 199 ILE A O 1
ATOM 1463 N N . ARG A 1 200 ? 4.821 -12.250 -7.195 1.00 82.94 200 ARG A N 1
ATOM 1464 C CA . ARG A 1 200 ? 3.987 -12.984 -8.145 1.00 82.94 200 ARG A CA 1
ATOM 1465 C C . ARG A 1 200 ? 2.576 -12.392 -8.164 1.00 82.94 200 ARG A C 1
ATOM 1467 O O . ARG A 1 200 ? 1.932 -12.224 -7.132 1.00 82.94 200 ARG A O 1
ATOM 1474 N N . SER A 1 201 ? 2.092 -12.038 -9.344 1.00 70.81 201 SER A N 1
ATOM 1475 C CA . SER A 1 201 ? 0.732 -11.544 -9.561 1.00 70.81 201 SER A CA 1
ATOM 1476 C C . SER A 1 201 ? 0.303 -11.789 -11.004 1.00 70.81 201 SER A C 1
ATOM 1478 O O . SER A 1 201 ? 1.153 -12.003 -11.863 1.00 70.81 201 SER A O 1
ATOM 1480 N N . ASP A 1 202 ? -0.988 -11.608 -11.300 1.00 59.44 202 ASP A N 1
ATOM 1481 C CA . ASP A 1 202 ? -1.525 -11.647 -12.670 1.00 59.44 202 ASP A CA 1
ATOM 1482 C C . ASP A 1 202 ? -0.688 -10.812 -13.674 1.00 59.44 202 ASP A C 1
ATOM 1484 O O . ASP A 1 202 ? -0.675 -11.087 -14.867 1.00 59.44 202 ASP A O 1
ATOM 1488 N N . MET A 1 203 ? 0.009 -9.765 -13.206 1.00 50.31 203 MET A N 1
ATOM 1489 C CA . MET A 1 203 ? 0.857 -8.893 -14.026 1.00 50.31 203 MET A CA 1
ATOM 1490 C C . MET A 1 203 ? 2.237 -9.503 -14.344 1.00 50.31 203 MET A C 1
ATOM 1492 O O . MET A 1 203 ? 2.761 -9.259 -15.426 1.00 50.31 203 MET A O 1
ATOM 1496 N N . THR A 1 204 ? 2.820 -10.312 -13.448 1.00 53.50 204 THR A N 1
ATOM 1497 C CA . THR A 1 204 ? 4.073 -11.051 -13.721 1.00 53.50 204 THR A CA 1
ATOM 1498 C C . THR A 1 204 ? 3.844 -12.273 -14.604 1.00 53.50 204 THR A C 1
ATOM 1500 O O . THR A 1 204 ? 4.772 -12.717 -15.278 1.00 53.50 204 THR A O 1
ATOM 1503 N N . ASP A 1 205 ? 2.619 -12.798 -14.611 1.00 50.47 205 ASP A N 1
ATOM 1504 C CA . ASP A 1 205 ? 2.234 -13.936 -15.447 1.00 50.47 205 ASP A CA 1
ATOM 1505 C C . ASP A 1 205 ? 2.120 -13.506 -16.921 1.00 50.47 205 ASP A C 1
ATOM 1507 O O . ASP A 1 205 ? 2.635 -14.185 -17.800 1.00 50.47 205 ASP A O 1
ATOM 1511 N N . ILE A 1 206 ? 1.609 -12.296 -17.190 1.00 47.81 206 ILE A N 1
ATOM 1512 C CA . ILE A 1 206 ? 1.601 -11.693 -18.539 1.00 47.81 206 ILE A CA 1
ATOM 1513 C C . ILE A 1 206 ? 3.030 -11.442 -19.063 1.00 47.81 206 ILE A C 1
ATOM 1515 O O . ILE A 1 206 ? 3.304 -11.630 -20.247 1.00 47.81 206 ILE A O 1
ATOM 1519 N N . LEU A 1 207 ? 3.968 -11.046 -18.194 1.00 47.31 207 LEU A N 1
ATOM 1520 C CA . LEU A 1 207 ? 5.388 -10.910 -18.556 1.00 47.31 207 LEU A CA 1
ATOM 1521 C C . LEU A 1 207 ? 6.055 -12.267 -18.846 1.00 47.31 207 LEU A C 1
ATOM 1523 O O . LEU A 1 207 ? 6.940 -12.331 -19.697 1.00 47.31 207 LEU A O 1
ATOM 1527 N N . ALA A 1 208 ? 5.605 -13.349 -18.200 1.00 48.66 208 ALA A N 1
ATOM 1528 C CA . ALA A 1 208 ? 6.024 -14.715 -18.525 1.00 48.66 208 ALA A CA 1
ATOM 1529 C C . ALA A 1 208 ? 5.499 -15.155 -19.901 1.00 48.66 208 ALA A C 1
ATOM 1531 O O . ALA A 1 208 ? 6.227 -15.761 -20.681 1.00 48.66 208 ALA A O 1
ATOM 1532 N N . GLU A 1 209 ? 4.250 -14.807 -20.221 1.00 48.00 209 GLU A N 1
ATOM 1533 C CA . GLU A 1 209 ? 3.624 -15.124 -21.510 1.00 48.00 209 GLU A CA 1
ATOM 1534 C C . GLU A 1 209 ? 4.249 -14.343 -22.680 1.00 48.00 209 GLU A C 1
ATOM 1536 O O . GLU A 1 209 ? 4.337 -14.870 -23.788 1.00 48.00 209 GLU A O 1
ATOM 1541 N N . ALA A 1 210 ? 4.725 -13.114 -22.445 1.00 48.03 210 ALA A N 1
ATOM 1542 C CA . ALA A 1 210 ? 5.333 -12.265 -23.475 1.00 48.03 210 ALA A CA 1
ATOM 1543 C C . ALA A 1 210 ? 6.850 -12.483 -23.674 1.00 48.03 210 ALA A C 1
ATOM 1545 O O . ALA A 1 210 ? 7.358 -12.199 -24.757 1.00 48.03 210 ALA A O 1
ATOM 1546 N N . GLY A 1 211 ? 7.573 -12.965 -22.652 1.00 46.75 211 GLY A N 1
ATOM 1547 C CA . GLY A 1 211 ? 9.037 -13.133 -22.663 1.00 46.75 211 GLY A CA 1
ATOM 1548 C C . GLY A 1 211 ? 9.549 -14.567 -22.459 1.00 46.75 211 GLY A C 1
ATOM 1549 O O . GLY A 1 211 ? 10.761 -14.785 -22.492 1.00 46.75 211 GLY A O 1
ATOM 1550 N N . GLY A 1 212 ? 8.659 -15.542 -22.245 1.00 49.09 212 GLY A N 1
ATOM 1551 C CA . GLY A 1 212 ? 9.008 -16.927 -21.909 1.00 49.09 212 GLY A CA 1
ATOM 1552 C C . GLY A 1 212 ? 9.659 -17.087 -20.525 1.00 49.09 212 GLY A C 1
ATOM 1553 O O . GLY A 1 212 ? 9.818 -16.124 -19.769 1.00 49.09 212 GLY A O 1
ATOM 1554 N N . ASP A 1 213 ? 10.086 -18.316 -20.207 1.00 53.09 213 ASP A N 1
ATOM 1555 C CA . ASP A 1 213 ? 10.773 -18.687 -18.950 1.00 53.09 213 ASP A CA 1
ATOM 1556 C C . ASP A 1 213 ? 12.008 -17.806 -18.642 1.00 53.09 213 ASP A C 1
ATOM 1558 O O . ASP A 1 213 ? 12.382 -17.619 -17.482 1.00 53.09 213 ASP A O 1
ATOM 1562 N N . ALA A 1 214 ? 12.589 -17.173 -19.669 1.00 54.66 214 ALA A N 1
ATOM 1563 C CA . ALA A 1 214 ? 13.776 -16.328 -19.579 1.00 54.66 214 ALA A CA 1
ATOM 1564 C C . ALA A 1 214 ? 13.603 -15.092 -18.675 1.00 54.66 214 ALA A C 1
ATOM 1566 O O . ALA A 1 214 ? 14.516 -14.766 -17.920 1.00 54.66 214 ALA A O 1
ATOM 1567 N N . PHE A 1 215 ? 12.449 -14.410 -18.689 1.00 58.59 215 PHE A N 1
ATOM 1568 C CA . PHE A 1 215 ? 12.244 -13.234 -17.824 1.00 58.59 215 PHE A CA 1
ATOM 1569 C C . PHE A 1 215 ? 12.188 -13.626 -16.343 1.00 58.59 215 PHE A C 1
ATOM 1571 O O . PHE A 1 215 ? 12.793 -12.976 -15.489 1.00 58.59 215 PHE A O 1
ATOM 1578 N N . HIS A 1 216 ? 11.490 -14.723 -16.034 1.00 61.69 216 HIS A N 1
ATOM 1579 C CA . HIS A 1 216 ? 11.421 -15.249 -14.671 1.00 61.69 216 HIS A CA 1
ATOM 1580 C C . HIS A 1 216 ? 12.798 -15.683 -14.180 1.00 61.69 216 HIS A C 1
ATOM 1582 O O . HIS A 1 216 ? 13.132 -15.418 -13.028 1.00 61.69 216 HIS A O 1
ATOM 1588 N N . ASP A 1 217 ? 13.609 -16.297 -15.035 1.00 62.41 217 ASP A N 1
ATOM 1589 C CA . ASP A 1 217 ? 14.945 -16.751 -14.657 1.00 62.41 217 ASP A CA 1
ATOM 1590 C C . ASP A 1 217 ? 15.934 -15.593 -14.470 1.00 62.41 217 ASP A C 1
ATOM 1592 O O . ASP A 1 217 ? 16.675 -15.591 -13.487 1.00 62.41 217 ASP A O 1
ATOM 1596 N N . VAL A 1 218 ? 15.876 -14.549 -15.304 1.00 64.06 218 VAL A N 1
ATOM 1597 C CA . VAL A 1 218 ? 16.680 -13.325 -15.119 1.00 64.06 218 VAL A CA 1
ATOM 1598 C C . VAL A 1 218 ? 16.304 -12.602 -13.822 1.00 64.06 218 VAL A C 1
ATOM 1600 O O . VAL A 1 218 ? 17.183 -12.197 -13.059 1.00 64.06 218 VAL A O 1
ATOM 1603 N N . VAL A 1 219 ? 15.008 -12.465 -13.522 1.00 66.06 219 VAL A N 1
ATOM 1604 C CA . VAL A 1 219 ? 14.565 -11.830 -12.271 1.00 66.06 219 VAL A CA 1
ATOM 1605 C C . VAL A 1 219 ? 14.977 -12.671 -11.063 1.00 66.06 219 VAL A C 1
ATOM 1607 O O . VAL A 1 219 ? 15.506 -12.115 -10.105 1.00 66.06 219 VAL A O 1
ATOM 1610 N N . LYS A 1 220 ? 14.821 -14.002 -11.102 1.00 71.25 220 LYS A N 1
ATOM 1611 C CA . LYS A 1 220 ? 15.271 -14.891 -10.013 1.00 71.25 220 LYS A CA 1
ATOM 1612 C C . LYS A 1 220 ? 16.768 -14.764 -9.752 1.00 71.25 220 LYS A C 1
ATOM 1614 O O . LYS A 1 220 ? 17.152 -14.707 -8.590 1.00 71.25 220 LYS A O 1
ATOM 1619 N N 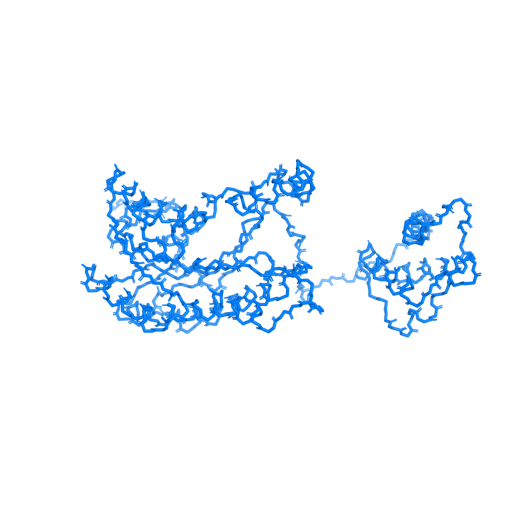. GLN A 1 221 ? 17.595 -14.671 -10.796 1.00 71.00 221 GLN A N 1
ATOM 1620 C CA . GLN A 1 221 ? 19.048 -14.531 -10.651 1.00 71.00 221 GLN A CA 1
ATOM 1621 C C . GLN A 1 221 ? 19.448 -13.253 -9.902 1.00 71.00 221 GLN A C 1
ATOM 1623 O O . GLN A 1 221 ? 20.431 -13.266 -9.164 1.00 71.00 221 GLN A O 1
ATOM 1628 N N . ARG A 1 222 ? 18.658 -12.179 -10.022 1.00 70.12 222 ARG A N 1
ATOM 1629 C CA . ARG A 1 222 ? 18.871 -10.913 -9.299 1.00 70.12 222 ARG A CA 1
ATOM 1630 C C . ARG A 1 222 ? 18.392 -10.943 -7.843 1.00 70.12 222 ARG A C 1
ATOM 1632 O O . ARG A 1 222 ? 18.707 -10.032 -7.085 1.00 70.12 222 ARG A O 1
ATOM 1639 N N . ILE A 1 223 ? 17.648 -11.972 -7.435 1.00 77.88 223 ILE A N 1
ATOM 1640 C CA . ILE A 1 223 ? 17.105 -12.120 -6.081 1.00 77.88 223 ILE A CA 1
ATOM 1641 C C . ILE A 1 223 ? 17.944 -13.164 -5.334 1.00 77.88 223 ILE A C 1
ATOM 1643 O O . ILE A 1 223 ? 17.930 -14.334 -5.714 1.00 77.88 223 ILE A O 1
ATOM 1647 N N . PRO A 1 224 ? 18.629 -12.828 -4.227 1.00 83.25 224 PRO A N 1
ATOM 1648 C CA . PRO A 1 224 ? 19.380 -13.824 -3.457 1.00 83.25 224 PRO A CA 1
ATOM 1649 C C . PRO A 1 224 ? 18.559 -15.037 -2.997 1.00 83.25 224 PRO A C 1
ATOM 1651 O O . PRO A 1 224 ? 19.087 -16.142 -2.924 1.00 83.25 224 PRO A O 1
ATOM 1654 N N . LEU A 1 225 ? 17.258 -14.862 -2.737 1.00 83.50 225 LEU A N 1
ATOM 1655 C CA . LEU A 1 225 ? 16.341 -15.965 -2.414 1.00 83.50 225 LEU A CA 1
ATOM 1656 C C . LEU A 1 225 ? 15.885 -16.800 -3.630 1.00 83.50 225 LEU A C 1
ATOM 1658 O O . LEU A 1 225 ? 15.145 -17.764 -3.444 1.00 83.50 225 LEU A O 1
ATOM 1662 N N . GLN A 1 226 ? 16.307 -16.450 -4.851 1.00 82.62 226 GLN A N 1
ATOM 1663 C CA . GLN A 1 226 ? 16.080 -17.183 -6.109 1.00 82.62 226 GLN A CA 1
ATOM 1664 C C . GLN A 1 226 ? 14.606 -17.473 -6.426 1.00 82.62 226 GLN A C 1
ATOM 1666 O O . GLN A 1 226 ? 14.262 -18.438 -7.113 1.00 82.62 226 GLN A O 1
ATOM 1671 N N . ARG A 1 227 ? 13.705 -16.627 -5.926 1.00 85.00 227 ARG A N 1
ATOM 1672 C CA . ARG A 1 227 ? 12.272 -16.715 -6.191 1.00 85.00 227 ARG A CA 1
ATOM 1673 C C . ARG A 1 227 ? 11.620 -15.348 -6.112 1.00 85.00 227 ARG A C 1
ATOM 1675 O O . ARG A 1 227 ? 12.075 -14.476 -5.377 1.00 85.00 227 ARG A O 1
ATOM 1682 N N . LEU A 1 228 ? 10.501 -15.217 -6.810 1.00 85.88 228 LEU A N 1
ATOM 1683 C CA . LEU A 1 228 ? 9.563 -14.130 -6.565 1.00 85.88 228 LEU A CA 1
ATOM 1684 C C . LEU A 1 228 ? 8.963 -14.271 -5.158 1.00 85.88 228 LEU A C 1
ATOM 1686 O O . LEU A 1 228 ? 8.820 -15.383 -4.632 1.00 85.88 228 LEU A O 1
ATOM 1690 N N . GLY A 1 229 ? 8.619 -13.137 -4.554 1.00 90.44 229 GLY A N 1
ATOM 1691 C CA . GLY A 1 229 ? 7.799 -13.128 -3.349 1.00 90.44 229 GLY A CA 1
ATOM 1692 C C . GLY A 1 229 ? 6.351 -13.491 -3.670 1.00 90.44 229 GLY A C 1
ATOM 1693 O O . GLY A 1 229 ? 5.887 -13.295 -4.794 1.00 90.44 229 GLY A O 1
ATOM 1694 N N . GLU A 1 230 ? 5.622 -13.989 -2.682 1.00 93.94 230 GLU A N 1
ATOM 1695 C CA . GLU A 1 230 ? 4.185 -14.240 -2.798 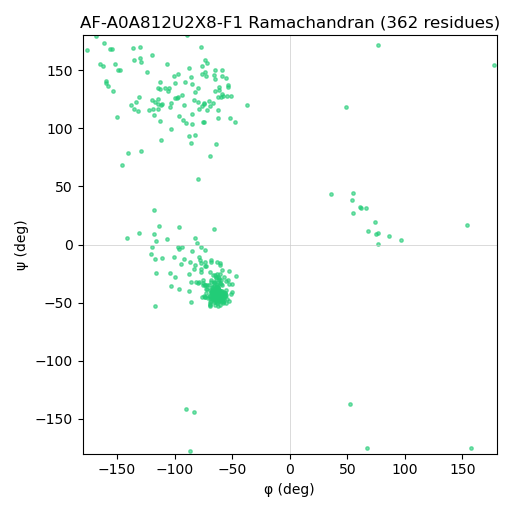1.00 93.94 230 GLU A CA 1
ATOM 1696 C C . GLU A 1 230 ? 3.383 -13.067 -2.200 1.00 93.94 230 GLU A C 1
ATOM 1698 O O . GLU A 1 230 ? 3.821 -12.449 -1.219 1.00 93.94 230 GLU A O 1
ATOM 1703 N N . PRO A 1 231 ? 2.194 -12.737 -2.740 1.00 96.19 231 PRO A N 1
ATOM 1704 C CA . PRO A 1 231 ? 1.311 -11.711 -2.176 1.00 96.19 231 PRO A CA 1
ATOM 1705 C C . PRO A 1 231 ? 1.046 -11.881 -0.675 1.00 96.19 231 PRO A C 1
ATOM 1707 O O . PRO A 1 231 ? 0.925 -10.901 0.064 1.00 96.19 231 PRO A O 1
ATOM 1710 N N . GLU A 1 232 ? 0.980 -13.127 -0.211 1.00 97.25 232 GLU A N 1
ATOM 1711 C CA . GLU A 1 232 ? 0.776 -13.503 1.182 1.00 97.25 232 GLU A CA 1
ATOM 1712 C C . GLU A 1 232 ? 1.900 -13.018 2.105 1.00 97.25 232 GLU A C 1
ATOM 1714 O O . GLU A 1 232 ? 1.608 -12.678 3.251 1.00 97.25 232 GLU A O 1
ATOM 1719 N N . GLU A 1 233 ? 3.142 -12.931 1.619 1.00 96.88 233 GLU A N 1
ATOM 1720 C CA . GLU A 1 233 ? 4.296 -12.453 2.397 1.00 96.88 233 GLU A CA 1
ATOM 1721 C C . GLU A 1 233 ? 4.214 -10.937 2.633 1.00 96.88 233 GLU A C 1
ATOM 1723 O O . GLU A 1 233 ? 4.536 -10.440 3.713 1.00 96.88 233 GLU A O 1
ATOM 1728 N N . VAL A 1 234 ? 3.689 -10.190 1.654 1.00 98.19 234 VAL A N 1
ATOM 1729 C CA . VAL A 1 234 ? 3.358 -8.765 1.823 1.00 98.19 234 VAL A CA 1
ATOM 1730 C C . VAL A 1 234 ? 2.167 -8.602 2.770 1.00 98.19 234 VAL A C 1
ATOM 1732 O O . VAL A 1 234 ? 2.153 -7.702 3.615 1.00 98.19 234 VAL A O 1
ATOM 1735 N N . ALA A 1 235 ? 1.174 -9.488 2.663 1.00 98.56 235 ALA A N 1
ATOM 1736 C CA . ALA A 1 235 ? 0.006 -9.481 3.535 1.00 98.56 235 ALA A CA 1
ATOM 1737 C C . ALA A 1 235 ? 0.355 -9.744 5.007 1.00 98.56 235 ALA A C 1
ATOM 1739 O O . ALA A 1 235 ? -0.255 -9.140 5.888 1.00 98.56 235 ALA A O 1
ATOM 1740 N N . ASP A 1 236 ? 1.354 -10.583 5.278 1.00 98.31 236 ASP A N 1
ATOM 1741 C CA . ASP A 1 236 ? 1.873 -10.821 6.627 1.00 98.31 236 ASP A CA 1
ATOM 1742 C C . ASP A 1 236 ? 2.516 -9.575 7.242 1.00 98.31 236 ASP A C 1
ATOM 1744 O O . ASP A 1 236 ? 2.233 -9.227 8.393 1.00 98.31 236 ASP A O 1
ATOM 1748 N N . ALA A 1 237 ? 3.309 -8.838 6.461 1.00 98.31 237 ALA A N 1
ATOM 1749 C CA . ALA A 1 237 ? 3.861 -7.561 6.904 1.00 98.31 237 ALA A CA 1
ATOM 1750 C C . ALA A 1 237 ? 2.755 -6.524 7.177 1.00 98.31 237 ALA A C 1
ATOM 1752 O O . ALA A 1 237 ? 2.798 -5.814 8.186 1.00 98.31 237 ALA A O 1
ATOM 1753 N N . ALA A 1 238 ? 1.728 -6.462 6.321 1.00 98.75 238 ALA A N 1
ATOM 1754 C CA . ALA A 1 238 ? 0.580 -5.582 6.529 1.00 98.75 238 ALA A CA 1
ATOM 1755 C C . ALA A 1 238 ? -0.210 -5.949 7.798 1.00 98.75 238 ALA A C 1
ATOM 1757 O O . ALA A 1 238 ? -0.553 -5.062 8.578 1.00 98.75 238 ALA A O 1
ATOM 1758 N N . LEU A 1 239 ? -0.445 -7.241 8.048 1.00 98.69 239 LEU A N 1
ATOM 1759 C CA . LEU A 1 239 ? -1.082 -7.727 9.275 1.00 98.69 239 LEU A CA 1
ATOM 1760 C C . LEU A 1 239 ? -0.282 -7.323 10.520 1.00 98.69 239 LEU A C 1
ATOM 1762 O O . LEU A 1 239 ? -0.856 -6.805 11.479 1.00 98.69 239 LEU A O 1
ATOM 1766 N N . PHE A 1 240 ? 1.041 -7.497 10.497 1.00 98.44 240 PHE A N 1
ATOM 1767 C CA . PHE A 1 240 ? 1.897 -7.077 11.603 1.00 98.44 240 PHE A CA 1
ATOM 1768 C C . PHE A 1 240 ? 1.764 -5.573 11.880 1.00 98.44 240 PHE A C 1
ATOM 1770 O O . PHE A 1 240 ? 1.510 -5.188 13.022 1.00 98.44 240 PHE A O 1
ATOM 1777 N N . LEU A 1 241 ? 1.844 -4.727 10.847 1.00 98.56 241 LEU A N 1
ATOM 1778 C CA . LEU A 1 241 ? 1.707 -3.270 10.986 1.00 98.56 241 LEU A CA 1
ATOM 1779 C C . LEU A 1 241 ? 0.300 -2.823 11.408 1.00 98.56 241 LEU A C 1
ATOM 1781 O O . LEU A 1 241 ? 0.154 -1.768 12.028 1.00 98.56 241 LEU A O 1
ATOM 1785 N N . ALA A 1 242 ? -0.726 -3.614 11.096 1.00 98.56 242 ALA A N 1
ATOM 1786 C CA . ALA A 1 242 ? -2.099 -3.381 11.530 1.00 98.56 242 ALA A CA 1
ATOM 1787 C C . ALA A 1 242 ? -2.337 -3.765 13.004 1.00 98.56 242 ALA A C 1
ATOM 1789 O O . ALA A 1 242 ? -3.286 -3.281 13.623 1.00 98.56 242 ALA A O 1
ATOM 1790 N N . SER A 1 243 ? -1.486 -4.616 13.577 1.00 97.00 243 SER A N 1
ATOM 1791 C CA . SER A 1 243 ? -1.648 -5.129 14.938 1.00 97.00 243 SER A CA 1
ATOM 1792 C C . SER A 1 243 ? -1.247 -4.127 16.030 1.00 97.00 243 SER A C 1
ATOM 1794 O O . SER A 1 243 ? -0.625 -3.084 15.790 1.00 97.00 243 SER A O 1
ATOM 1796 N N . ASP A 1 244 ? -1.567 -4.465 17.281 1.00 93.69 244 ASP A N 1
ATOM 1797 C CA . ASP A 1 244 ? -1.079 -3.724 18.448 1.00 93.69 244 ASP A CA 1
ATOM 1798 C C . ASP A 1 244 ? 0.413 -3.987 18.732 1.00 93.69 244 ASP A C 1
ATOM 1800 O O . ASP A 1 244 ? 1.070 -3.152 19.354 1.00 93.69 244 ASP A O 1
ATOM 1804 N N . SER A 1 245 ? 0.992 -5.066 18.192 1.00 95.19 245 SER A N 1
ATOM 1805 C CA . SER A 1 245 ? 2.435 -5.341 18.295 1.00 95.19 245 SER A CA 1
ATOM 1806 C C . SER A 1 245 ? 3.291 -4.299 17.574 1.00 95.19 245 SER A C 1
ATOM 1808 O O . SER A 1 245 ? 4.432 -4.059 17.961 1.00 95.19 245 SER A O 1
ATOM 1810 N N . ALA A 1 246 ? 2.736 -3.641 16.554 1.00 95.62 246 ALA A N 1
ATOM 1811 C CA . ALA A 1 246 ? 3.392 -2.571 15.808 1.00 95.62 246 ALA A CA 1
ATOM 1812 C C . ALA A 1 246 ? 3.012 -1.163 16.303 1.00 95.62 246 ALA A C 1
ATOM 1814 O O . ALA A 1 246 ? 3.276 -0.176 15.617 1.00 95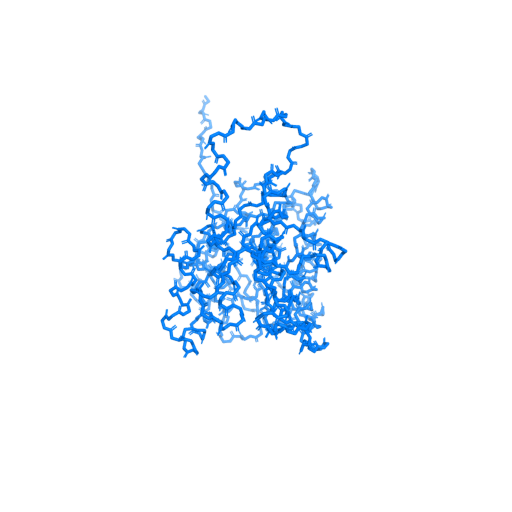.62 246 ALA A O 1
ATOM 1815 N N . ALA A 1 247 ? 2.411 -1.026 17.493 1.00 93.38 247 ALA A N 1
ATOM 1816 C CA . ALA A 1 247 ? 1.883 0.255 17.979 1.00 93.38 247 ALA A CA 1
ATOM 1817 C C . ALA A 1 247 ? 2.932 1.377 18.128 1.00 93.38 247 ALA A C 1
ATOM 1819 O O . ALA A 1 247 ? 2.553 2.546 18.202 1.00 93.38 247 ALA A O 1
ATOM 1820 N N . TYR A 1 248 ? 4.229 1.045 18.163 1.00 93.81 248 TYR A N 1
ATOM 1821 C CA . TYR A 1 248 ? 5.331 2.015 18.218 1.00 93.81 248 TYR A CA 1
ATOM 1822 C C . TYR A 1 248 ? 6.117 2.146 16.900 1.00 93.81 248 TYR A C 1
ATOM 1824 O O . TYR A 1 248 ? 7.103 2.874 16.831 1.00 93.81 248 TYR A O 1
ATOM 1832 N N . ILE A 1 249 ? 5.678 1.464 15.840 1.00 96.94 249 ILE A N 1
ATOM 1833 C CA . ILE A 1 249 ? 6.277 1.542 14.507 1.00 96.94 249 ILE A CA 1
ATOM 1834 C C . ILE A 1 249 ? 5.470 2.560 13.706 1.00 96.94 249 ILE A C 1
ATOM 1836 O O . ILE A 1 249 ? 4.308 2.323 13.381 1.00 96.94 249 ILE A O 1
ATOM 1840 N N . THR A 1 250 ? 6.061 3.715 13.409 1.00 98.25 250 THR A N 1
ATOM 1841 C CA . THR A 1 250 ? 5.435 4.760 12.589 1.00 98.25 250 THR A CA 1
ATOM 1842 C C . THR A 1 250 ? 6.489 5.513 11.779 1.00 98.25 250 THR A C 1
ATOM 1844 O O . THR A 1 250 ? 7.647 5.621 12.191 1.00 98.25 250 THR A O 1
ATOM 1847 N N . GLY A 1 251 ? 6.099 6.014 10.609 1.00 97.88 251 GLY A N 1
ATOM 1848 C CA . GLY A 1 251 ? 6.973 6.683 9.647 1.00 97.88 251 GLY A CA 1
ATOM 1849 C C . GLY A 1 251 ? 8.005 5.761 8.995 1.00 97.88 251 GLY A C 1
ATOM 1850 O O . GLY A 1 251 ? 8.931 6.263 8.363 1.00 97.88 251 GLY A O 1
ATOM 1851 N N . GLN A 1 252 ? 7.880 4.441 9.164 1.00 98.50 252 GLN A N 1
ATOM 1852 C CA . GLN A 1 252 ? 8.846 3.481 8.640 1.00 98.50 252 GLN A CA 1
ATOM 1853 C C . GLN A 1 252 ? 8.517 3.073 7.208 1.00 98.50 252 GLN A C 1
ATOM 1855 O O . GLN A 1 252 ? 7.356 3.058 6.792 1.00 98.50 252 GLN A O 1
ATOM 1860 N N . VAL A 1 253 ? 9.572 2.720 6.478 1.00 98.00 253 VAL A N 1
ATOM 1861 C CA . VAL A 1 253 ? 9.521 2.160 5.130 1.00 98.00 253 VAL A CA 1
ATOM 1862 C C . VAL A 1 253 ? 10.137 0.774 5.214 1.00 98.00 253 VAL A C 1
ATOM 1864 O O . VAL A 1 253 ? 11.324 0.648 5.500 1.00 98.00 253 VAL A O 1
ATOM 1867 N N . ILE A 1 254 ? 9.323 -0.261 5.037 1.00 97.38 254 ILE A N 1
ATOM 1868 C CA . ILE A 1 254 ? 9.734 -1.654 5.231 1.00 97.38 254 ILE A CA 1
ATOM 1869 C C . ILE A 1 254 ? 9.748 -2.348 3.875 1.00 97.38 254 ILE A C 1
ATOM 1871 O O . ILE A 1 254 ? 8.718 -2.421 3.207 1.00 97.38 254 ILE A O 1
ATOM 1875 N N . THR A 1 255 ? 10.905 -2.855 3.462 1.00 95.75 255 THR A N 1
ATOM 1876 C CA . THR A 1 255 ? 11.054 -3.601 2.210 1.00 95.75 255 THR A CA 1
ATOM 1877 C C . THR A 1 255 ? 10.709 -5.074 2.404 1.00 95.75 255 THR A C 1
ATOM 1879 O O . THR A 1 255 ? 11.073 -5.677 3.411 1.00 95.75 255 THR A O 1
ATOM 1882 N N . ILE A 1 256 ? 9.990 -5.646 1.436 1.00 94.25 256 ILE A N 1
ATOM 1883 C CA . ILE A 1 256 ? 9.650 -7.075 1.372 1.00 94.25 256 ILE A CA 1
ATOM 1884 C C . ILE A 1 256 ? 10.046 -7.559 -0.027 1.00 94.25 256 ILE A C 1
ATOM 1886 O O . ILE A 1 256 ? 9.222 -7.568 -0.942 1.00 94.25 256 ILE A O 1
ATOM 1890 N N . ASP A 1 257 ? 11.337 -7.835 -0.229 1.00 87.12 257 ASP A N 1
ATOM 1891 C CA . ASP A 1 257 ? 11.922 -7.891 -1.575 1.00 87.12 257 ASP A CA 1
ATOM 1892 C C . ASP A 1 257 ? 12.970 -8.988 -1.817 1.00 87.12 257 ASP A C 1
ATOM 1894 O O . ASP A 1 257 ? 13.544 -9.040 -2.904 1.00 87.12 257 ASP A O 1
ATOM 1898 N N . GLY A 1 258 ? 13.220 -9.887 -0.863 1.00 75.00 258 GLY A N 1
ATOM 1899 C CA . GLY A 1 258 ? 14.086 -11.048 -1.111 1.00 75.00 258 GLY A CA 1
ATOM 1900 C C . GLY A 1 258 ? 15.539 -10.697 -1.489 1.00 75.00 258 GLY A C 1
ATOM 1901 O O . GLY A 1 258 ? 16.233 -11.549 -2.042 1.00 75.00 258 GLY A O 1
ATOM 1902 N N . PRO A 1 259 ? 16.042 -9.567 -0.962 1.00 62.56 259 PRO A N 1
ATOM 1903 C CA . PRO A 1 259 ? 17.068 -8.614 -1.456 1.00 62.56 259 PRO A CA 1
ATOM 1904 C C . PRO A 1 259 ? 17.220 -8.262 -2.950 1.00 62.56 259 PRO A C 1
ATOM 1906 O O . PRO A 1 259 ? 18.339 -8.135 -3.439 1.00 62.56 259 PRO A O 1
ATOM 1909 N N . SER A 1 260 ? 16.128 -8.026 -3.679 1.00 56.62 260 SER A N 1
ATOM 1910 C CA . SER A 1 260 ? 16.178 -7.485 -5.057 1.00 56.62 260 SER A CA 1
ATOM 1911 C C . SER A 1 260 ? 16.873 -6.110 -5.161 1.00 56.62 260 SER A C 1
ATOM 1913 O O . SER A 1 260 ? 17.312 -5.725 -6.242 1.00 56.62 260 SER A O 1
ATOM 1915 N N . ALA A 1 261 ? 16.946 -5.347 -4.063 1.00 51.59 261 ALA A N 1
ATOM 1916 C CA . ALA A 1 261 ? 17.676 -4.084 -3.974 1.00 51.59 261 ALA A CA 1
ATOM 1917 C C . ALA A 1 261 ? 19.067 -4.295 -3.344 1.00 51.59 261 ALA A C 1
ATOM 1919 O O . ALA A 1 261 ? 19.156 -4.772 -2.209 1.00 51.59 261 ALA A O 1
ATOM 1920 N N . LYS A 1 262 ? 20.160 -3.869 -4.001 1.00 46.19 262 LYS A N 1
ATOM 1921 C CA . LYS A 1 262 ? 21.442 -3.681 -3.291 1.00 46.19 262 LYS A CA 1
ATOM 1922 C C . LYS A 1 262 ? 21.198 -2.663 -2.157 1.00 46.19 262 LYS A C 1
ATOM 1924 O O . LYS A 1 262 ? 20.631 -1.600 -2.425 1.00 46.19 262 LYS A O 1
ATOM 1929 N N . PRO A 1 263 ? 21.562 -2.946 -0.892 1.00 40.03 263 PRO A N 1
ATOM 1930 C CA . PRO A 1 263 ? 21.372 -1.974 0.175 1.00 40.03 263 PRO A CA 1
ATOM 1931 C C . PRO A 1 263 ? 22.201 -0.724 -0.133 1.00 40.03 263 PRO A C 1
ATOM 1933 O O . PRO A 1 263 ? 23.407 -0.822 -0.345 1.00 40.03 263 PRO A O 1
ATOM 1936 N N . ARG A 1 264 ? 21.573 0.460 -0.124 1.00 41.94 264 ARG A N 1
ATOM 1937 C CA . ARG A 1 264 ? 22.341 1.710 -0.058 1.00 41.94 264 ARG A CA 1
ATOM 1938 C C . ARG A 1 264 ? 23.131 1.703 1.254 1.00 41.94 264 ARG A C 1
ATOM 1940 O O . ARG A 1 264 ? 22.522 1.423 2.295 1.00 41.94 264 ARG A O 1
ATOM 1947 N N . PRO A 1 265 ? 24.436 2.025 1.251 1.00 37.09 265 PRO A N 1
ATOM 1948 C CA . PRO A 1 265 ? 25.153 2.252 2.491 1.00 37.09 265 PRO A CA 1
ATOM 1949 C C . PRO A 1 265 ? 24.393 3.310 3.289 1.00 37.09 265 PRO A C 1
ATOM 1951 O O . PRO A 1 265 ? 24.057 4.380 2.774 1.00 37.09 265 PRO A O 1
ATOM 1954 N N . ILE A 1 266 ? 24.089 3.009 4.550 1.00 37.75 266 ILE A N 1
ATOM 1955 C CA . ILE A 1 266 ? 23.703 4.053 5.491 1.00 37.75 266 ILE A CA 1
ATOM 1956 C C . ILE A 1 266 ? 24.931 4.954 5.580 1.00 37.75 266 ILE A C 1
ATOM 1958 O O . ILE A 1 266 ? 25.949 4.535 6.126 1.00 37.75 266 ILE A O 1
ATOM 1962 N N . ALA A 1 267 ? 24.858 6.159 5.018 1.00 38.34 267 ALA A N 1
ATOM 1963 C CA . ALA A 1 267 ? 25.871 7.178 5.234 1.00 38.34 267 ALA A CA 1
ATOM 1964 C C . ALA A 1 267 ? 25.846 7.557 6.722 1.00 38.34 267 ALA A C 1
ATOM 1966 O O . ALA A 1 267 ? 25.124 8.457 7.150 1.00 38.34 267 ALA A O 1
ATOM 1967 N N . THR A 1 268 ? 26.577 6.814 7.549 1.00 35.56 268 THR A N 1
ATOM 1968 C CA . THR A 1 268 ? 26.914 7.249 8.898 1.00 35.56 268 THR A CA 1
ATOM 1969 C C . THR A 1 268 ? 28.009 8.290 8.752 1.00 35.56 268 THR A C 1
ATOM 1971 O O . THR A 1 268 ? 29.077 7.985 8.230 1.00 35.56 268 THR A O 1
ATOM 1974 N N . ALA A 1 269 ? 27.739 9.509 9.209 1.00 39.16 269 ALA A N 1
ATOM 1975 C CA . ALA A 1 269 ? 28.628 10.663 9.093 1.00 39.16 269 ALA A CA 1
ATOM 1976 C C . ALA A 1 269 ? 29.953 10.556 9.884 1.00 39.16 269 ALA A C 1
ATOM 1978 O O . ALA A 1 269 ? 30.636 11.559 10.020 1.00 39.16 269 ALA A O 1
ATOM 1979 N N . ASP A 1 270 ? 30.340 9.377 10.378 1.00 47.25 270 ASP A N 1
ATOM 1980 C CA . ASP A 1 270 ? 31.568 9.163 11.145 1.00 47.25 270 ASP A CA 1
ATOM 1981 C C . ASP A 1 270 ? 32.102 7.731 10.930 1.00 47.25 270 ASP A C 1
ATOM 1983 O O . ASP A 1 270 ? 31.525 6.756 11.414 1.00 47.25 270 ASP A O 1
ATOM 1987 N N . GLY A 1 271 ? 33.225 7.591 10.219 1.00 30.72 271 GLY A N 1
ATOM 1988 C CA . GLY A 1 271 ? 33.959 6.330 10.051 1.00 30.72 271 GLY A CA 1
ATOM 1989 C C . GLY A 1 271 ? 35.415 6.588 9.629 1.00 30.72 271 GLY A C 1
ATOM 1990 O O . GLY A 1 271 ? 35.658 7.526 8.873 1.00 30.72 271 GLY A O 1
ATOM 1991 N N . PRO A 1 272 ? 36.406 5.833 10.145 1.00 36.00 272 PRO A N 1
ATOM 1992 C CA . PRO A 1 272 ? 37.807 6.248 10.142 1.00 36.00 272 PRO A CA 1
ATOM 1993 C C . PRO A 1 272 ? 38.459 6.104 8.762 1.00 36.00 272 PRO A C 1
ATOM 1995 O O . PRO A 1 272 ? 38.186 5.149 8.036 1.00 36.00 272 PRO A O 1
ATOM 1998 N N . ILE A 1 273 ? 39.390 7.015 8.460 1.00 41.03 273 ILE A N 1
ATOM 1999 C CA . ILE A 1 273 ? 40.285 6.965 7.295 1.00 41.03 273 ILE A CA 1
ATOM 2000 C C . ILE A 1 273 ? 40.979 5.593 7.266 1.00 41.03 273 ILE A C 1
ATOM 2002 O O . ILE A 1 273 ? 41.826 5.303 8.116 1.00 41.03 273 ILE A O 1
ATOM 2006 N N . ARG A 1 274 ? 40.612 4.728 6.312 1.00 38.25 274 ARG A N 1
ATOM 2007 C CA . ARG A 1 274 ? 41.311 3.458 6.071 1.00 38.25 274 ARG A CA 1
ATOM 2008 C C . ARG A 1 274 ? 42.584 3.716 5.261 1.00 38.25 274 ARG A C 1
ATOM 2010 O O . ARG A 1 274 ? 42.592 4.474 4.301 1.00 38.25 274 ARG A O 1
ATOM 2017 N N . SER A 1 275 ? 43.672 3.088 5.694 1.00 39.50 275 SER A N 1
ATOM 2018 C CA . SER A 1 275 ? 45.016 3.188 5.119 1.00 39.50 275 SER A CA 1
ATOM 2019 C C . SER A 1 275 ? 45.111 2.631 3.692 1.00 39.50 275 SER A C 1
ATOM 2021 O O . SER A 1 275 ? 44.555 1.572 3.405 1.00 39.50 275 SER A O 1
ATOM 2023 N N . VAL A 1 276 ? 45.905 3.300 2.850 1.00 36.94 276 VAL A N 1
ATOM 2024 C CA . VAL A 1 276 ? 46.206 2.949 1.448 1.00 36.94 276 VAL A CA 1
ATOM 2025 C C . VAL A 1 276 ? 46.906 1.573 1.326 1.00 36.94 276 VAL A C 1
ATOM 2027 O O . VAL A 1 276 ? 47.849 1.324 2.083 1.00 36.94 276 VAL A O 1
ATOM 2030 N N . PRO A 1 277 ? 46.523 0.687 0.376 1.00 35.81 277 PRO A N 1
ATOM 2031 C CA . PRO A 1 277 ? 47.185 -0.610 0.164 1.00 35.81 277 PRO A CA 1
ATOM 2032 C C . PRO A 1 277 ? 48.572 -0.507 -0.508 1.00 35.81 277 PRO A C 1
ATOM 2034 O O . PRO A 1 277 ? 48.813 0.372 -1.336 1.00 35.81 277 PRO A O 1
ATOM 2037 N N . GLN A 1 278 ? 49.477 -1.439 -0.170 1.00 39.84 278 GLN A N 1
ATOM 2038 C CA . GLN A 1 278 ? 50.850 -1.551 -0.699 1.00 39.84 278 GLN A CA 1
ATOM 2039 C C . GLN A 1 278 ? 50.933 -2.086 -2.148 1.00 39.84 278 GLN A C 1
ATOM 2041 O O . GLN A 1 278 ? 50.043 -2.771 -2.637 1.00 39.84 278 GLN A O 1
ATOM 2046 N N . ALA A 1 279 ? 52.059 -1.794 -2.811 1.00 42.81 279 ALA A N 1
ATOM 2047 C CA . ALA A 1 279 ? 52.289 -1.846 -4.261 1.00 42.81 279 ALA A CA 1
ATOM 2048 C C . ALA A 1 279 ? 52.128 -3.203 -4.986 1.00 42.81 279 ALA A C 1
ATOM 2050 O O . ALA A 1 279 ? 52.007 -3.196 -6.210 1.00 42.81 279 ALA A O 1
ATOM 2051 N N . ASP A 1 280 ? 52.109 -4.344 -4.290 1.00 43.53 280 ASP A N 1
ATOM 2052 C CA . ASP A 1 280 ? 52.056 -5.670 -4.938 1.00 43.53 280 ASP A CA 1
ATOM 2053 C C . ASP A 1 280 ? 50.622 -6.097 -5.321 1.00 43.53 280 ASP A C 1
ATOM 2055 O O . ASP A 1 280 ? 50.420 -6.880 -6.243 1.00 43.53 280 ASP A O 1
ATOM 2059 N N . SER A 1 281 ? 49.594 -5.511 -4.689 1.00 48.88 281 SER A N 1
ATOM 2060 C CA . SER A 1 281 ? 48.187 -5.752 -5.044 1.00 48.88 281 SER A CA 1
ATOM 2061 C C . SER A 1 281 ? 47.694 -4.910 -6.225 1.00 48.88 281 SER A C 1
ATOM 2063 O O . SER A 1 281 ? 46.694 -5.268 -6.842 1.00 48.88 281 SER A O 1
ATOM 2065 N N . ARG A 1 282 ? 48.390 -3.819 -6.587 1.00 49.91 282 ARG A N 1
ATOM 2066 C CA . ARG A 1 282 ? 47.982 -2.949 -7.708 1.00 49.91 282 ARG A CA 1
ATOM 2067 C C . ARG A 1 282 ? 48.072 -3.651 -9.058 1.00 49.91 282 ARG A C 1
ATOM 2069 O O . ARG A 1 282 ? 47.171 -3.493 -9.864 1.00 49.91 282 ARG A O 1
ATOM 2076 N N . ARG A 1 283 ? 49.106 -4.465 -9.302 1.00 52.03 283 ARG A N 1
ATOM 2077 C CA . ARG A 1 283 ? 49.281 -5.141 -10.604 1.00 52.03 283 ARG A CA 1
ATOM 2078 C C . ARG A 1 283 ? 48.164 -6.132 -10.930 1.00 52.03 283 ARG A C 1
ATOM 2080 O O . ARG A 1 283 ? 47.777 -6.234 -12.087 1.00 52.03 283 ARG A O 1
ATOM 2087 N N . THR A 1 284 ? 47.645 -6.838 -9.928 1.00 54.47 284 THR A N 1
ATOM 2088 C CA . THR A 1 284 ? 46.548 -7.801 -10.112 1.00 54.47 284 THR A CA 1
ATOM 2089 C C . THR A 1 284 ? 45.212 -7.096 -10.347 1.00 54.47 284 THR A C 1
ATOM 2091 O O . THR A 1 284 ? 44.410 -7.565 -11.146 1.00 54.47 284 THR A O 1
ATOM 2094 N N . VAL A 1 285 ? 44.997 -5.946 -9.698 1.00 58.75 285 VAL A N 1
ATOM 2095 C CA . VAL A 1 285 ? 43.792 -5.123 -9.884 1.00 58.75 285 VAL A CA 1
ATOM 2096 C C . VAL A 1 285 ? 43.785 -4.471 -11.270 1.00 58.75 285 VAL A C 1
ATOM 2098 O O . VAL A 1 285 ? 42.783 -4.575 -11.970 1.00 58.75 285 VAL A O 1
ATOM 2101 N N . VAL A 1 286 ? 44.918 -3.919 -11.718 1.00 60.25 286 VAL A N 1
ATOM 2102 C CA . VAL A 1 286 ? 45.060 -3.297 -13.050 1.00 60.25 286 VAL A CA 1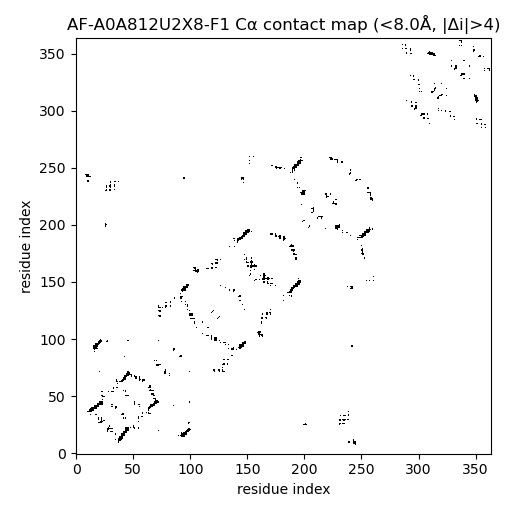
ATOM 2103 C C . VAL A 1 286 ? 44.729 -4.281 -14.173 1.00 60.25 286 VAL A C 1
ATOM 2105 O O . VAL A 1 286 ? 43.979 -3.965 -15.093 1.00 60.25 286 VAL A O 1
ATOM 2108 N N . ALA A 1 287 ? 45.236 -5.515 -14.075 1.00 64.44 287 ALA A N 1
ATOM 2109 C CA . ALA A 1 287 ? 44.947 -6.552 -15.062 1.00 64.44 287 ALA A CA 1
ATOM 2110 C C . ALA A 1 287 ? 43.448 -6.907 -15.115 1.00 64.44 287 ALA A C 1
ATOM 2112 O O . ALA A 1 287 ? 42.916 -7.111 -16.203 1.00 64.44 287 ALA A O 1
ATOM 2113 N N . SER A 1 288 ? 42.763 -6.927 -13.963 1.00 75.31 288 SER A N 1
ATOM 2114 C CA . SER A 1 288 ? 41.323 -7.211 -13.898 1.00 75.31 288 SER A CA 1
ATOM 2115 C C . SER A 1 288 ? 40.443 -6.064 -14.406 1.00 75.31 288 SER A C 1
ATOM 2117 O O . SER A 1 288 ? 39.420 -6.319 -15.035 1.00 75.31 288 SER A O 1
ATOM 2119 N N . VAL A 1 289 ? 40.849 -4.807 -14.184 1.00 83.88 289 VAL A N 1
ATOM 2120 C CA . VAL A 1 289 ? 40.123 -3.629 -14.687 1.00 83.88 289 VAL A CA 1
ATOM 2121 C C . VAL A 1 289 ? 40.277 -3.533 -16.201 1.00 83.88 289 VAL A C 1
ATOM 2123 O O . VAL A 1 289 ? 39.281 -3.381 -16.901 1.00 83.88 289 VAL A O 1
ATOM 2126 N N . LEU A 1 290 ? 41.495 -3.707 -16.725 1.00 86.06 290 LEU A N 1
ATOM 2127 C CA . LEU A 1 290 ? 41.739 -3.705 -18.167 1.00 86.06 290 LEU A CA 1
ATOM 2128 C C . LEU A 1 290 ? 40.924 -4.781 -18.886 1.00 86.06 290 LEU A C 1
ATOM 2130 O O . LEU A 1 290 ? 40.298 -4.485 -19.901 1.00 86.06 290 LEU A O 1
ATOM 2134 N N . GLU A 1 291 ? 40.900 -6.009 -18.366 1.00 86.56 291 GLU A N 1
ATOM 2135 C CA . GLU A 1 291 ? 40.114 -7.093 -18.961 1.00 86.56 291 GLU A CA 1
ATOM 2136 C C . GLU A 1 291 ? 38.626 -6.735 -19.034 1.00 86.56 291 GLU A C 1
ATOM 2138 O O . GLU A 1 291 ? 38.002 -6.925 -20.078 1.00 86.56 291 GLU A O 1
ATOM 2143 N N . ARG A 1 292 ? 38.089 -6.139 -17.966 1.00 88.75 292 ARG A N 1
ATOM 2144 C CA . ARG A 1 292 ? 36.677 -5.775 -17.888 1.00 88.75 292 ARG A CA 1
ATOM 2145 C C . ARG A 1 292 ? 36.303 -4.580 -18.764 1.00 88.75 292 ARG A C 1
ATOM 2147 O O . ARG A 1 292 ? 35.284 -4.634 -19.443 1.00 88.75 292 ARG A O 1
ATOM 2154 N N . VAL A 1 293 ? 37.136 -3.540 -18.812 1.00 90.81 293 VAL A N 1
ATOM 2155 C CA . VAL A 1 293 ? 36.951 -2.420 -19.753 1.00 90.81 293 VAL A CA 1
ATOM 2156 C C . VAL A 1 293 ? 36.991 -2.937 -21.192 1.00 90.81 293 VAL A C 1
ATOM 2158 O O . VAL A 1 293 ? 36.182 -2.531 -22.017 1.00 90.81 293 VAL A O 1
ATOM 2161 N N . THR A 1 294 ? 37.890 -3.876 -21.492 1.00 91.50 294 THR A N 1
ATOM 2162 C CA . THR A 1 294 ? 37.996 -4.485 -22.827 1.00 91.50 294 THR A CA 1
ATOM 2163 C C . THR A 1 294 ? 36.731 -5.271 -23.193 1.00 91.50 294 THR A C 1
ATOM 2165 O O . THR A 1 294 ? 36.279 -5.175 -24.331 1.00 91.50 294 THR A O 1
ATOM 2168 N N . ASP A 1 295 ? 36.142 -6.016 -22.249 1.00 89.75 295 ASP A N 1
ATOM 2169 C CA . ASP A 1 295 ? 34.871 -6.729 -22.459 1.00 89.75 295 ASP A CA 1
ATOM 2170 C C . ASP A 1 295 ? 33.725 -5.771 -22.792 1.00 89.75 295 ASP A C 1
ATOM 2172 O O . ASP A 1 295 ? 33.032 -5.970 -23.787 1.00 89.75 295 ASP A O 1
ATOM 2176 N N . ILE A 1 296 ? 33.583 -4.700 -22.008 1.00 90.25 296 ILE A N 1
ATOM 2177 C CA . ILE A 1 296 ? 32.547 -3.682 -22.211 1.00 90.25 296 ILE A CA 1
ATOM 2178 C C . ILE A 1 296 ? 32.697 -3.028 -23.586 1.00 90.25 296 ILE A C 1
ATOM 2180 O O . ILE A 1 296 ? 31.734 -2.925 -24.338 1.00 90.25 296 ILE A O 1
ATOM 2184 N N . VAL A 1 297 ? 33.916 -2.629 -23.954 1.00 90.12 297 VAL A N 1
ATOM 2185 C CA . VAL A 1 297 ? 34.186 -1.992 -25.252 1.00 90.12 297 VAL A CA 1
ATOM 2186 C C . VAL A 1 297 ? 33.881 -2.943 -26.414 1.00 90.12 297 VAL A C 1
ATOM 2188 O O . VAL A 1 297 ? 33.317 -2.517 -27.421 1.00 90.12 297 VAL A O 1
ATOM 2191 N N . ALA A 1 298 ? 34.229 -4.227 -26.287 1.00 90.44 298 ALA A N 1
ATOM 2192 C CA . ALA A 1 298 ? 33.944 -5.234 -27.308 1.00 90.44 298 ALA A CA 1
ATOM 2193 C C . ALA A 1 298 ? 32.436 -5.461 -27.496 1.00 90.44 298 ALA A C 1
ATOM 2195 O O . ALA A 1 298 ? 31.968 -5.552 -28.631 1.00 90.44 298 ALA A O 1
ATOM 2196 N N . GLU A 1 299 ? 31.683 -5.529 -26.395 1.00 88.19 299 GLU A N 1
ATOM 2197 C CA . GLU A 1 299 ? 30.234 -5.738 -26.405 1.00 88.19 299 GLU A CA 1
ATOM 2198 C C . GLU A 1 299 ? 29.482 -4.520 -26.950 1.00 88.19 299 GLU A C 1
ATOM 2200 O O . GLU A 1 299 ? 28.687 -4.669 -27.879 1.00 88.19 299 GLU A O 1
ATOM 2205 N N . GLN A 1 300 ? 29.786 -3.322 -26.442 1.00 85.31 300 GLN A N 1
ATOM 2206 C CA . GLN A 1 300 ? 29.086 -2.088 -26.813 1.00 85.31 300 GLN A CA 1
ATOM 2207 C C . GLN A 1 300 ? 29.347 -1.686 -28.266 1.00 85.31 300 GLN A C 1
ATOM 2209 O O . GLN A 1 300 ? 28.429 -1.302 -28.982 1.00 85.31 300 GLN A O 1
ATOM 2214 N N . LEU A 1 301 ? 30.588 -1.831 -28.740 1.00 84.88 301 LEU A N 1
ATOM 2215 C CA . LEU A 1 301 ? 30.953 -1.439 -30.106 1.00 84.88 301 LEU A CA 1
ATOM 2216 C C . LEU A 1 301 ? 30.852 -2.595 -31.114 1.00 84.88 301 LEU A C 1
ATOM 2218 O O . LEU A 1 301 ? 31.110 -2.408 -32.303 1.00 84.88 301 LEU A O 1
ATOM 2222 N N . GLY A 1 302 ? 30.503 -3.806 -30.664 1.00 86.19 302 GLY A N 1
ATOM 2223 C CA . GLY A 1 302 ? 30.402 -4.991 -31.521 1.00 86.19 302 GLY A CA 1
ATOM 2224 C C . GLY A 1 302 ? 31.721 -5.369 -32.206 1.00 86.19 302 GLY A C 1
ATOM 2225 O O . GLY A 1 302 ? 31.717 -5.861 -33.340 1.00 86.19 302 GLY A O 1
ATOM 2226 N N . VAL A 1 303 ? 32.855 -5.118 -31.547 1.00 87.62 303 VAL A N 1
ATOM 2227 C CA . VAL A 1 303 ? 34.203 -5.344 -32.088 1.00 87.62 303 VAL A CA 1
ATOM 2228 C C . VAL A 1 303 ? 34.871 -6.564 -31.456 1.00 87.62 303 VAL A C 1
ATOM 2230 O O . VAL A 1 303 ? 34.571 -6.981 -30.343 1.00 87.62 303 VAL A O 1
ATOM 2233 N N . ASP A 1 304 ? 35.813 -7.155 -32.186 1.00 86.19 304 ASP A N 1
ATOM 2234 C CA . ASP A 1 304 ? 36.563 -8.320 -31.719 1.00 86.19 304 ASP A CA 1
ATOM 2235 C C . ASP A 1 304 ? 37.514 -7.945 -30.569 1.00 86.19 304 ASP A C 1
ATOM 2237 O O . ASP A 1 304 ? 38.432 -7.137 -30.759 1.00 86.19 304 ASP A O 1
ATOM 2241 N N . LYS A 1 305 ? 37.315 -8.565 -29.398 1.00 87.12 305 LYS A N 1
ATOM 2242 C CA . LYS A 1 305 ? 38.103 -8.345 -28.174 1.00 87.12 305 LYS A CA 1
ATOM 2243 C C . LYS A 1 305 ? 39.608 -8.495 -28.417 1.00 87.12 305 LYS A C 1
ATOM 2245 O O . LYS A 1 305 ? 40.398 -7.766 -27.826 1.00 87.12 305 LYS A O 1
ATOM 2250 N N . GLU A 1 306 ? 40.019 -9.393 -29.315 1.00 86.31 306 GLU A N 1
ATOM 2251 C CA . GLU A 1 306 ? 41.437 -9.662 -29.602 1.00 86.31 306 GLU A CA 1
ATOM 2252 C C . GLU A 1 306 ? 42.156 -8.489 -30.293 1.00 86.31 306 GLU A C 1
ATOM 2254 O O . GLU A 1 306 ? 43.387 -8.452 -30.337 1.00 86.31 306 GLU A O 1
ATOM 2259 N N . LYS A 1 307 ? 41.404 -7.519 -30.827 1.00 82.94 307 LYS A N 1
ATOM 2260 C CA . LYS A 1 307 ? 41.938 -6.324 -31.501 1.00 82.94 307 LYS A CA 1
ATOM 2261 C C . LYS A 1 307 ? 42.036 -5.108 -30.584 1.00 82.94 307 LYS A C 1
ATOM 2263 O O . LYS A 1 307 ? 42.532 -4.068 -31.016 1.00 82.94 307 LYS A O 1
ATOM 2268 N N . ILE A 1 308 ? 41.565 -5.227 -29.345 1.00 88.06 308 ILE A N 1
ATOM 2269 C CA . ILE A 1 308 ? 41.546 -4.140 -28.376 1.00 88.06 308 ILE A CA 1
ATOM 2270 C C . ILE A 1 308 ? 42.806 -4.208 -27.510 1.00 88.06 308 ILE A C 1
ATOM 2272 O O . ILE A 1 308 ? 43.146 -5.233 -26.924 1.00 88.06 308 ILE A O 1
ATOM 2276 N N . THR A 1 309 ? 43.496 -3.079 -27.414 1.00 90.75 309 THR A N 1
ATOM 2277 C CA . THR A 1 309 ? 44.670 -2.866 -26.565 1.00 90.75 309 THR A CA 1
ATOM 2278 C C . THR A 1 309 ? 44.485 -1.589 -25.749 1.00 90.75 309 THR A C 1
ATOM 2280 O O . THR A 1 309 ? 43.583 -0.803 -26.025 1.00 90.75 309 THR A O 1
ATOM 2283 N N . ALA A 1 310 ? 45.349 -1.336 -24.764 1.00 86.88 310 ALA A N 1
ATOM 2284 C CA . ALA A 1 310 ? 45.267 -0.113 -23.960 1.00 86.88 310 ALA A CA 1
ATOM 2285 C C . ALA A 1 310 ? 45.392 1.180 -24.800 1.00 86.88 310 ALA A C 1
ATOM 2287 O O . ALA A 1 310 ? 44.779 2.192 -24.471 1.00 86.88 310 ALA A O 1
ATOM 2288 N N . ASP A 1 311 ? 46.128 1.149 -25.912 1.00 90.38 311 ASP A N 1
ATOM 2289 C CA . ASP A 1 311 ? 46.308 2.319 -26.782 1.00 90.38 311 ASP A CA 1
ATOM 2290 C C . ASP A 1 311 ? 45.176 2.491 -27.809 1.00 90.38 311 ASP A C 1
ATOM 2292 O O . ASP A 1 311 ? 45.139 3.493 -28.520 1.00 90.38 311 ASP A O 1
ATOM 2296 N N . THR A 1 312 ? 44.244 1.536 -27.888 1.00 91.44 312 THR A N 1
ATOM 2297 C CA . THR A 1 312 ? 43.146 1.553 -28.856 1.00 91.44 312 THR A CA 1
ATOM 2298 C C . THR A 1 312 ? 42.194 2.712 -28.568 1.00 91.44 312 THR A C 1
ATOM 2300 O O . THR A 1 312 ? 41.617 2.805 -27.481 1.00 91.44 312 THR A O 1
ATOM 2303 N N . SER A 1 313 ? 42.015 3.588 -29.557 1.00 91.31 313 SER A N 1
ATOM 2304 C CA . SER A 1 313 ? 41.097 4.722 -29.509 1.00 91.31 313 SER A CA 1
ATOM 2305 C C . SER A 1 313 ? 39.665 4.307 -29.836 1.00 91.31 313 SER A C 1
ATOM 2307 O O . SER A 1 313 ? 39.416 3.689 -30.872 1.00 91.31 313 SER A O 1
ATOM 2309 N N . PHE A 1 314 ? 38.706 4.725 -29.004 1.00 88.25 314 PHE A N 1
ATOM 2310 C CA . PHE A 1 314 ? 37.285 4.439 -29.229 1.00 88.25 314 PHE A CA 1
ATOM 2311 C C . PHE A 1 314 ? 36.807 4.992 -30.575 1.00 88.25 314 PHE A C 1
ATOM 2313 O O . PHE A 1 314 ? 36.178 4.287 -31.354 1.00 88.25 314 PHE A O 1
ATOM 2320 N N . VAL A 1 315 ? 37.181 6.231 -30.895 1.00 86.00 315 VAL A N 1
ATOM 2321 C CA . VAL A 1 315 ? 36.729 6.905 -32.119 1.00 86.00 315 VAL A CA 1
ATOM 2322 C C . VAL A 1 315 ? 37.623 6.566 -33.312 1.00 86.00 315 VAL A C 1
ATOM 2324 O O . VAL A 1 315 ? 37.125 6.197 -34.371 1.00 86.00 315 VAL A O 1
ATOM 2327 N N . ASN A 1 316 ? 38.949 6.679 -33.170 1.00 87.44 316 ASN A N 1
ATOM 2328 C CA . ASN A 1 316 ? 39.845 6.583 -34.329 1.00 87.44 316 ASN A CA 1
ATOM 2329 C C . ASN A 1 316 ? 40.112 5.139 -34.776 1.00 87.44 316 ASN A C 1
ATOM 2331 O O . ASN A 1 316 ? 40.278 4.910 -35.973 1.00 87.44 316 ASN A O 1
ATOM 2335 N N . ASP A 1 317 ? 40.148 4.186 -33.839 1.00 88.19 317 ASP A N 1
ATOM 2336 C CA . ASP A 1 317 ? 40.484 2.791 -34.142 1.00 88.19 317 ASP A CA 1
ATOM 2337 C C . ASP A 1 317 ? 39.246 1.887 -34.174 1.00 88.19 317 ASP A C 1
ATOM 2339 O O . ASP A 1 317 ? 39.185 0.970 -34.995 1.00 88.19 317 ASP A O 1
ATOM 2343 N N . LEU A 1 318 ? 38.257 2.146 -33.309 1.00 88.31 318 LEU A N 1
ATOM 2344 C CA . LEU A 1 318 ? 37.026 1.347 -33.219 1.00 88.31 318 LEU A CA 1
ATOM 2345 C C . LEU A 1 318 ? 35.825 1.988 -33.924 1.00 88.31 318 LEU A C 1
ATOM 2347 O O . LEU A 1 318 ? 34.825 1.310 -34.142 1.00 88.31 318 LEU A O 1
ATOM 2351 N N . GLY A 1 319 ? 35.936 3.250 -34.348 1.00 85.38 319 GLY A N 1
ATOM 2352 C CA . GLY A 1 319 ? 34.897 3.933 -35.117 1.00 85.38 319 GLY A CA 1
ATOM 2353 C C . GLY A 1 319 ? 33.671 4.354 -34.306 1.00 85.38 319 GLY A C 1
ATOM 2354 O O . GLY A 1 319 ? 32.636 4.593 -34.922 1.00 85.38 319 GLY A O 1
ATOM 2355 N N . ALA A 1 320 ? 33.783 4.447 -32.976 1.00 86.31 320 ALA A N 1
ATOM 2356 C CA . ALA A 1 320 ? 32.697 4.879 -32.100 1.00 86.31 320 ALA A CA 1
ATOM 2357 C C . ALA A 1 320 ? 32.216 6.287 -32.475 1.00 86.31 320 ALA A C 1
ATOM 2359 O O . ALA A 1 320 ? 33.021 7.220 -32.603 1.00 86.31 320 ALA A O 1
ATOM 2360 N N . ASP A 1 321 ? 30.907 6.444 -32.640 1.00 83.00 321 ASP A N 1
ATOM 2361 C CA . ASP A 1 321 ? 30.280 7.744 -32.816 1.00 83.00 321 ASP A CA 1
ATOM 2362 C C . ASP A 1 321 ? 29.948 8.415 -31.467 1.00 83.00 321 ASP A C 1
ATOM 2364 O O . ASP A 1 321 ? 30.284 7.932 -30.384 1.00 83.00 321 ASP A O 1
ATOM 2368 N N . SER A 1 322 ? 29.328 9.597 -31.512 1.00 76.25 322 SER A N 1
ATOM 2369 C CA . SER A 1 322 ? 29.012 10.348 -30.293 1.00 76.25 322 SER A CA 1
ATOM 2370 C C . SER A 1 322 ? 28.009 9.637 -29.378 1.00 76.25 322 SER A C 1
ATOM 2372 O O . SER A 1 322 ? 28.053 9.866 -28.174 1.00 76.25 322 SER A O 1
ATOM 2374 N N . LEU A 1 323 ? 27.115 8.800 -29.911 1.00 73.44 323 LEU A N 1
ATOM 2375 C CA . LEU A 1 323 ? 26.185 8.010 -29.103 1.00 73.44 323 LEU A CA 1
ATOM 2376 C C . LEU A 1 323 ? 26.913 6.828 -28.469 1.00 73.44 323 LEU A C 1
ATOM 2378 O O . LEU A 1 323 ? 26.810 6.649 -27.258 1.00 73.44 323 LEU A O 1
ATOM 2382 N N . ASP A 1 324 ? 27.731 6.125 -29.250 1.00 81.81 324 ASP A N 1
ATOM 2383 C CA . ASP A 1 324 ? 28.540 5.001 -28.774 1.00 81.81 324 ASP A CA 1
ATOM 2384 C C . ASP A 1 324 ? 29.443 5.411 -27.599 1.00 81.81 324 ASP A C 1
ATOM 2386 O O . ASP A 1 324 ? 29.564 4.698 -26.605 1.00 81.81 324 ASP A O 1
ATOM 2390 N N . THR A 1 325 ? 30.059 6.599 -27.670 1.00 80.44 325 THR A N 1
ATOM 2391 C CA . THR A 1 325 ? 30.903 7.107 -26.574 1.00 80.44 325 THR A CA 1
ATOM 2392 C C . THR A 1 325 ? 30.121 7.404 -25.295 1.00 80.44 325 THR A C 1
ATOM 2394 O O . THR A 1 325 ? 30.652 7.212 -24.204 1.00 80.44 325 THR A O 1
ATOM 2397 N N . VAL A 1 326 ? 28.867 7.849 -25.408 1.00 78.25 326 VAL A N 1
ATOM 2398 C CA . VAL A 1 326 ? 28.009 8.128 -24.248 1.00 78.25 326 VAL A CA 1
ATOM 2399 C C . VAL A 1 326 ? 27.537 6.824 -23.613 1.00 78.25 326 VAL A C 1
ATOM 2401 O O . VAL A 1 326 ? 27.621 6.683 -22.397 1.00 78.25 326 VAL A O 1
ATOM 2404 N N . GLU A 1 327 ? 27.092 5.861 -24.421 1.00 81.81 327 GLU A N 1
ATOM 2405 C CA . GLU A 1 327 ? 26.677 4.536 -23.941 1.00 81.81 327 GLU A CA 1
ATOM 2406 C C . GLU A 1 327 ? 27.844 3.800 -23.274 1.00 81.81 327 GLU A C 1
ATOM 2408 O O . GLU A 1 327 ? 27.689 3.250 -22.184 1.00 81.81 327 GLU A O 1
ATOM 2413 N N . LEU A 1 328 ? 29.043 3.893 -23.856 1.00 86.38 328 LEU A N 1
ATOM 2414 C CA . LEU A 1 328 ? 30.254 3.331 -23.271 1.00 86.38 328 LEU A CA 1
ATOM 2415 C C . LEU A 1 328 ? 30.583 3.954 -21.908 1.00 86.38 328 LEU A C 1
ATOM 2417 O O . LEU A 1 328 ? 30.908 3.231 -20.971 1.00 86.38 328 LEU A O 1
ATOM 2421 N N . VAL A 1 329 ? 30.499 5.282 -21.777 1.00 85.62 329 VAL A N 1
ATOM 2422 C CA . VAL A 1 329 ? 30.732 5.970 -20.495 1.00 85.62 329 VAL A CA 1
ATOM 2423 C C . VAL A 1 329 ? 29.720 5.518 -19.446 1.00 85.62 329 VAL A C 1
ATOM 2425 O O . VAL A 1 329 ? 30.127 5.183 -18.338 1.00 85.62 329 VAL A O 1
ATOM 2428 N N . MET A 1 330 ? 28.437 5.430 -19.802 1.00 82.75 330 MET A N 1
ATOM 2429 C CA . MET A 1 330 ? 27.386 4.975 -18.887 1.00 82.75 330 MET A CA 1
ATOM 2430 C C . MET A 1 330 ? 27.617 3.539 -18.398 1.00 82.75 330 MET A C 1
ATOM 2432 O O . MET A 1 330 ? 27.464 3.266 -17.209 1.00 82.75 330 MET A O 1
ATOM 2436 N N . GLU A 1 331 ? 28.020 2.630 -19.287 1.00 87.25 331 GLU A N 1
ATOM 2437 C CA . GLU A 1 331 ? 28.293 1.235 -18.923 1.00 87.25 331 GLU A CA 1
ATOM 2438 C C . GLU A 1 331 ? 29.533 1.117 -18.019 1.00 87.25 331 GLU A C 1
ATOM 2440 O O . GLU A 1 331 ?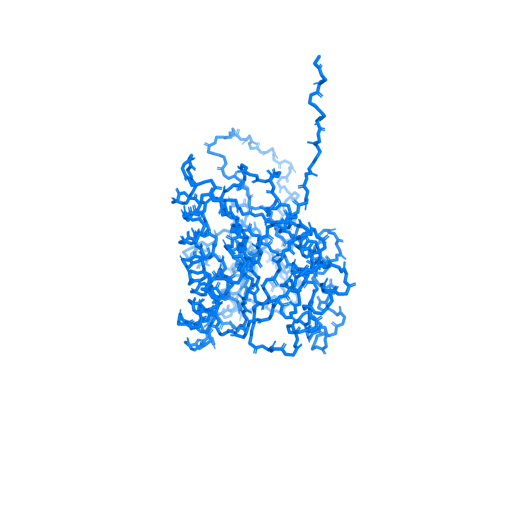 29.559 0.325 -17.078 1.00 87.25 331 GLU A O 1
ATOM 2445 N N . LEU A 1 332 ? 30.561 1.943 -18.255 1.00 86.94 332 LEU A N 1
ATOM 2446 C CA . LEU A 1 332 ? 31.736 2.017 -17.381 1.00 86.94 332 LEU A CA 1
ATOM 2447 C C . LEU A 1 332 ? 31.390 2.600 -16.001 1.00 86.94 332 LEU A C 1
ATOM 2449 O O . LEU A 1 332 ? 31.892 2.111 -14.989 1.00 86.94 332 LEU A O 1
ATOM 2453 N N . GLU A 1 333 ? 30.535 3.620 -15.935 1.00 84.88 333 GLU A N 1
ATOM 2454 C CA . GLU A 1 333 ? 30.019 4.148 -14.667 1.00 84.88 333 GLU A CA 1
ATOM 2455 C C . GLU A 1 333 ? 29.233 3.083 -13.889 1.00 84.88 333 GLU A C 1
ATOM 2457 O O . GLU A 1 333 ? 29.441 2.928 -12.683 1.00 84.88 333 GLU A O 1
ATOM 2462 N N . GLU A 1 334 ? 28.378 2.315 -14.575 1.00 82.81 334 GLU A N 1
ATOM 2463 C CA . GLU A 1 334 ? 27.561 1.257 -13.974 1.00 82.81 334 GLU A CA 1
ATOM 2464 C C . GLU A 1 334 ? 28.398 0.066 -13.478 1.00 82.81 334 GLU A C 1
ATOM 2466 O O . GLU A 1 334 ? 28.222 -0.363 -12.332 1.00 82.81 334 GLU A O 1
ATOM 2471 N N . GLU A 1 335 ? 29.321 -0.462 -14.291 1.00 85.88 335 GLU A N 1
ATOM 2472 C CA . GLU A 1 335 ? 30.121 -1.639 -13.915 1.00 85.88 335 GLU A CA 1
ATOM 2473 C C . GLU A 1 335 ? 31.084 -1.329 -12.762 1.00 85.88 335 GLU A C 1
ATOM 2475 O O . GLU A 1 335 ? 31.270 -2.158 -11.864 1.00 85.88 335 GLU A O 1
ATOM 2480 N N . PHE A 1 336 ? 31.706 -0.146 -12.774 1.00 82.88 336 PHE A N 1
ATOM 2481 C CA . PHE A 1 336 ? 32.741 0.213 -11.802 1.00 82.88 336 PHE A CA 1
ATOM 2482 C C . PHE A 1 336 ? 32.231 1.048 -10.620 1.00 82.88 336 PHE A C 1
ATOM 2484 O O . PHE A 1 336 ? 33.009 1.314 -9.705 1.00 82.88 336 PHE A O 1
ATOM 2491 N N . ASP A 1 337 ? 30.941 1.403 -10.595 1.00 80.94 337 ASP A N 1
ATOM 2492 C CA . ASP A 1 337 ? 30.312 2.235 -9.555 1.00 80.94 337 ASP A CA 1
ATOM 2493 C C . ASP A 1 337 ? 31.049 3.579 -9.371 1.00 80.94 337 ASP A C 1
ATOM 2495 O O . ASP A 1 337 ? 31.344 4.018 -8.256 1.00 80.94 337 ASP A O 1
ATOM 2499 N N . ILE A 1 338 ? 31.390 4.224 -10.493 1.00 83.75 338 ILE A N 1
ATOM 2500 C CA . ILE A 1 338 ? 32.079 5.522 -10.542 1.00 83.75 338 ILE A CA 1
ATOM 2501 C C . ILE A 1 338 ? 31.227 6.570 -11.261 1.00 83.75 338 ILE A C 1
ATOM 2503 O O . ILE A 1 338 ? 30.307 6.244 -11.998 1.00 83.75 338 ILE A O 1
ATOM 2507 N N . ASN A 1 339 ? 31.562 7.846 -11.066 1.00 85.88 339 ASN A N 1
ATOM 2508 C CA . ASN A 1 339 ? 30.984 8.960 -11.816 1.00 85.88 339 ASN A CA 1
ATOM 2509 C C . ASN A 1 339 ? 32.085 9.601 -12.668 1.00 85.88 339 ASN A C 1
ATOM 2511 O O . ASN A 1 339 ? 33.081 10.076 -12.113 1.00 85.88 339 ASN A O 1
ATOM 2515 N N . ILE A 1 340 ? 31.899 9.631 -13.984 1.00 85.12 340 ILE A N 1
ATOM 2516 C CA . ILE A 1 340 ? 32.789 10.218 -14.985 1.00 85.12 340 ILE A CA 1
ATOM 2517 C C . ILE A 1 340 ? 32.167 11.559 -15.416 1.00 85.12 340 ILE A C 1
ATOM 2519 O O . ILE A 1 340 ? 31.255 11.585 -16.236 1.00 85.12 340 ILE A O 1
ATOM 2523 N N . PRO A 1 341 ? 32.630 12.706 -14.881 1.00 80.69 341 PRO A N 1
ATOM 2524 C CA . PRO A 1 341 ? 32.109 14.010 -15.284 1.00 80.69 341 PRO A CA 1
ATOM 2525 C C . PRO A 1 341 ? 32.293 14.258 -16.787 1.00 80.69 341 PRO A C 1
ATOM 2527 O O . PRO A 1 341 ? 33.293 13.820 -17.355 1.00 80.69 341 PRO A O 1
ATOM 2530 N N . ASP A 1 342 ? 31.402 15.041 -17.403 1.00 76.88 342 ASP A N 1
ATOM 2531 C CA . ASP A 1 342 ? 31.438 15.348 -18.845 1.00 76.88 342 ASP A CA 1
ATOM 2532 C C . ASP A 1 342 ? 32.825 15.823 -19.325 1.00 76.88 342 ASP A C 1
ATOM 2534 O O . ASP A 1 342 ? 33.326 15.394 -20.363 1.00 76.88 342 ASP A O 1
ATOM 2538 N N . ASP A 1 343 ? 33.511 16.657 -18.535 1.00 82.12 343 ASP A N 1
ATOM 2539 C CA . ASP A 1 343 ? 34.835 17.183 -18.885 1.00 82.12 343 ASP A CA 1
ATOM 2540 C C . ASP A 1 343 ? 35.965 16.142 -18.781 1.00 82.12 343 ASP A C 1
ATOM 2542 O O . ASP A 1 343 ? 37.060 16.359 -19.310 1.00 82.12 343 ASP A O 1
ATOM 2546 N N . ALA A 1 344 ? 35.739 15.044 -18.059 1.00 79.25 344 ALA A N 1
ATOM 2547 C CA . ALA A 1 344 ? 36.623 13.887 -18.011 1.00 79.25 344 ALA A CA 1
ATOM 2548 C C . ALA A 1 344 ? 36.289 12.899 -19.135 1.00 79.25 344 ALA A C 1
ATOM 2550 O O . ALA A 1 344 ? 37.213 12.412 -19.784 1.00 79.25 344 ALA A O 1
ATOM 2551 N N . ALA A 1 345 ? 35.002 12.677 -19.419 1.00 81.88 345 ALA A N 1
ATOM 2552 C CA . ALA A 1 345 ? 34.540 11.843 -20.527 1.00 81.88 345 ALA A CA 1
ATOM 2553 C C . ALA A 1 345 ? 35.107 12.325 -21.875 1.00 81.88 345 ALA A C 1
ATOM 2555 O O . ALA A 1 345 ? 35.634 11.526 -22.641 1.00 81.88 345 ALA A O 1
ATOM 2556 N N . GLU A 1 346 ? 35.141 13.642 -22.120 1.00 79.06 346 GLU A N 1
ATOM 2557 C CA . GLU A 1 346 ? 35.756 14.227 -23.327 1.00 79.06 346 GLU A CA 1
ATOM 2558 C C . GLU A 1 346 ? 37.262 13.920 -23.479 1.00 79.06 346 GLU A C 1
ATOM 2560 O O . GLU A 1 346 ? 37.812 13.944 -24.588 1.00 79.06 346 GLU A O 1
ATOM 2565 N N . LYS A 1 347 ? 37.952 13.655 -22.363 1.00 84.25 347 LYS A N 1
ATOM 2566 C CA . LYS A 1 347 ? 39.400 13.397 -22.313 1.00 84.25 347 LYS A CA 1
ATOM 2567 C C . LYS A 1 347 ? 39.741 11.907 -22.352 1.00 84.25 347 LYS A C 1
ATOM 2569 O O . LYS A 1 347 ? 40.893 11.577 -22.630 1.00 84.25 347 LYS A O 1
ATOM 2574 N N . ILE A 1 348 ? 38.777 11.027 -22.079 1.00 89.44 348 ILE A N 1
ATOM 2575 C CA . ILE A 1 348 ? 38.937 9.571 -22.104 1.00 89.44 348 ILE A CA 1
ATOM 2576 C C . ILE A 1 348 ? 38.661 9.086 -23.532 1.00 89.44 348 ILE A C 1
ATOM 2578 O O . ILE A 1 348 ? 37.525 8.866 -23.934 1.00 89.44 348 ILE A O 1
ATOM 2582 N N . GLN A 1 349 ? 39.720 8.956 -24.330 1.00 89.00 349 GLN A N 1
ATOM 2583 C CA . GLN A 1 349 ? 39.631 8.625 -25.758 1.00 89.00 349 GLN A CA 1
ATOM 2584 C C . GLN A 1 349 ? 40.163 7.231 -26.098 1.00 89.00 349 GLN A C 1
ATOM 2586 O O . GLN A 1 349 ? 39.955 6.764 -27.223 1.00 89.00 349 GLN A O 1
ATOM 2591 N N . THR A 1 350 ? 40.850 6.581 -25.157 1.00 93.31 350 THR A N 1
ATOM 2592 C CA . THR A 1 350 ? 41.400 5.231 -25.309 1.00 93.31 350 THR A CA 1
ATOM 2593 C C . THR A 1 350 ? 41.020 4.322 -24.145 1.00 93.31 350 THR A C 1
ATOM 2595 O O . THR A 1 350 ? 40.704 4.777 -23.042 1.00 93.31 350 THR A O 1
ATOM 2598 N N . VAL A 1 351 ? 41.117 3.012 -24.378 1.00 90.81 351 VAL A N 1
ATOM 2599 C CA . VAL A 1 351 ? 40.890 1.964 -23.366 1.00 90.81 351 VAL A CA 1
ATOM 2600 C C . VAL A 1 351 ? 41.785 2.165 -22.142 1.00 90.81 351 VAL A C 1
ATOM 2602 O O . VAL A 1 351 ? 41.323 2.078 -21.010 1.00 90.81 351 VAL A O 1
ATOM 2605 N N . GLY A 1 352 ? 43.062 2.483 -22.350 1.00 88.69 352 GLY A N 1
ATOM 2606 C CA . GLY A 1 352 ? 44.029 2.720 -21.281 1.00 88.69 352 GLY A CA 1
ATOM 2607 C C . GLY A 1 352 ? 43.680 3.942 -20.436 1.00 88.69 352 GLY A C 1
ATOM 2608 O O . GLY A 1 352 ? 43.774 3.874 -19.217 1.00 88.69 352 GLY A O 1
ATOM 2609 N N . GLN A 1 353 ? 43.199 5.025 -21.054 1.00 91.44 353 GLN A N 1
ATOM 2610 C CA . GLN A 1 353 ? 42.744 6.212 -20.321 1.00 91.44 353 GLN A CA 1
ATOM 2611 C C . GLN A 1 353 ? 41.495 5.929 -19.484 1.00 91.44 353 GLN A C 1
ATOM 2613 O O . GLN A 1 353 ? 41.381 6.440 -18.371 1.00 91.44 353 GLN A O 1
ATOM 2618 N N . ALA A 1 354 ? 40.580 5.096 -19.988 1.00 89.12 354 ALA A N 1
ATOM 2619 C CA . ALA A 1 354 ? 39.431 4.644 -19.214 1.00 89.12 354 ALA A CA 1
ATOM 2620 C C . ALA A 1 354 ? 39.883 3.821 -18.000 1.00 89.12 354 ALA A C 1
ATOM 2622 O O . ALA A 1 354 ? 39.464 4.108 -16.883 1.00 89.12 354 ALA A O 1
ATOM 2623 N N . VAL A 1 355 ? 40.802 2.869 -18.192 1.00 89.88 355 VAL A N 1
ATOM 2624 C CA . VAL A 1 355 ? 41.382 2.065 -17.102 1.00 89.88 355 VAL A CA 1
ATOM 2625 C C . VAL A 1 355 ? 42.078 2.947 -16.065 1.00 89.88 355 VAL A C 1
ATOM 2627 O O . VAL A 1 355 ? 41.808 2.803 -14.879 1.00 89.88 355 VAL A O 1
ATOM 2630 N N . GLU A 1 356 ? 42.915 3.899 -16.485 1.00 87.81 356 GLU A N 1
ATOM 2631 C CA . GLU A 1 356 ? 43.592 4.833 -15.574 1.00 87.81 356 GLU A CA 1
ATOM 2632 C C . GLU A 1 356 ? 42.597 5.686 -14.776 1.00 87.81 356 GLU A C 1
ATOM 2634 O O . GLU A 1 356 ? 42.770 5.882 -13.570 1.00 87.81 356 GLU A O 1
ATOM 2639 N N . PHE A 1 357 ? 41.539 6.180 -15.427 1.00 87.31 357 PHE A N 1
ATOM 2640 C CA . PHE A 1 357 ? 40.496 6.948 -14.755 1.00 87.31 357 PHE A CA 1
ATOM 2641 C C . PHE A 1 357 ? 39.736 6.088 -13.744 1.00 87.31 357 PHE A C 1
ATOM 2643 O O . PHE A 1 357 ? 39.534 6.506 -12.602 1.00 87.31 357 PHE A O 1
ATOM 2650 N N . ILE A 1 358 ? 39.350 4.876 -14.140 1.00 86.94 358 ILE A N 1
ATOM 2651 C CA . ILE A 1 358 ? 38.660 3.918 -13.280 1.00 86.94 358 ILE A CA 1
ATOM 2652 C C . ILE A 1 358 ? 39.544 3.579 -12.087 1.00 86.94 358 ILE A C 1
ATOM 2654 O O . ILE A 1 358 ? 39.080 3.663 -10.961 1.00 86.94 358 ILE A O 1
ATOM 2658 N N . GLU A 1 359 ? 40.827 3.295 -12.273 1.00 82.81 359 GLU A N 1
ATOM 2659 C CA . GLU A 1 359 ? 41.746 3.011 -11.168 1.00 82.81 359 GLU A CA 1
ATOM 2660 C C . GLU A 1 359 ? 41.924 4.185 -10.206 1.00 82.81 359 GLU A C 1
ATOM 2662 O O . GLU A 1 359 ? 42.045 3.983 -8.995 1.00 82.81 359 GLU A O 1
ATOM 2667 N N . ALA A 1 360 ? 41.941 5.413 -10.726 1.00 81.00 360 ALA A N 1
ATOM 2668 C CA . ALA A 1 360 ? 42.057 6.611 -9.905 1.00 81.00 360 ALA A CA 1
ATOM 2669 C C . ALA A 1 360 ? 40.799 6.879 -9.059 1.00 81.00 360 ALA A C 1
ATOM 2671 O O . ALA A 1 360 ? 40.905 7.537 -8.023 1.00 81.00 360 ALA A O 1
ATOM 2672 N N . ASN A 1 361 ? 39.634 6.368 -9.479 1.00 76.62 361 ASN A N 1
ATOM 2673 C CA . ASN A 1 361 ? 38.334 6.669 -8.869 1.00 76.62 361 ASN A CA 1
ATOM 2674 C C . ASN A 1 361 ? 37.627 5.447 -8.246 1.00 76.62 361 ASN A C 1
ATOM 2676 O O . ASN A 1 361 ? 36.714 5.615 -7.441 1.00 76.62 361 ASN A O 1
ATOM 2680 N N . SER A 1 362 ? 38.094 4.229 -8.523 1.00 65.94 362 SER A N 1
ATOM 2681 C CA . SER A 1 362 ? 37.603 2.973 -7.945 1.00 65.94 362 SER A CA 1
ATOM 2682 C C . SER A 1 362 ? 38.305 2.717 -6.614 1.00 65.94 362 SER A C 1
ATOM 2684 O O . SER A 1 362 ? 39.355 2.077 -6.542 1.00 65.94 362 SER A O 1
ATOM 2686 N N . GLY A 1 363 ? 37.745 3.267 -5.538 1.00 57.12 363 GLY A N 1
ATOM 2687 C CA . GLY A 1 363 ? 38.282 3.103 -4.182 1.00 57.12 363 GLY A CA 1
ATOM 2688 C C . GLY A 1 363 ? 37.959 4.223 -3.191 1.00 57.12 363 GLY A C 1
ATOM 2689 O O . GLY A 1 363 ? 38.644 4.307 -2.169 1.00 57.12 363 GLY A O 1
ATOM 2690 N N . SER A 1 364 ? 36.963 5.068 -3.482 1.00 40.19 364 SER A N 1
ATOM 2691 C CA . SER A 1 364 ? 36.482 6.127 -2.579 1.00 40.19 364 SER A CA 1
ATOM 2692 C C . SER A 1 364 ? 35.253 5.693 -1.793 1.00 40.19 364 SER A C 1
ATOM 2694 O O . SER A 1 364 ? 34.343 5.110 -2.418 1.00 40.19 364 SER A O 1
#

Secondary structure (DSSP, 8-state):
-------------TT-EEEEETTTSHHHHHHHHHHHHTT-EEEEEES-HHHHHHHHHHHHHTT--EEEEE--TT-HHHHHHHHHHHHHHHS---EEEE---------GGG--HHHHHHHHIIIIIHHHHHHHHHHHHHHHHT-EEEEEE--THHHH--TT-HHHHHHHHHHHHHHHHHHHHHEETTEEEEEEEEEE-SB-SHHHHHHHHHH-HHHHHHHHHHSTTSSPBPHHHHHHHHHHHHSGGGTT--S-EEEESTT-SPPPP---S----PPPPPTTTHHHHHHHHHHHHHHHHHHHHT--GGG--TT-BTTTTT---HHHHHHHHHHHHHHHT----HHHHTT--BHHHHHHHHHHHTT-

Mean predicted aligned error: 14.25 Å

Nearest PDB structures (foldseek):
  4j2h-assembly1_A  TM=9.642E-01  e=6.867E-26  Sinorhizobium meliloti 1021
  6zzs-assembly2_E-2  TM=9.585E-01  e=9.719E-25  Acinetobacter baumannii
  1xr3-assembly1_B-2  TM=9.322E-01  e=1.430E-24  Streptomyces coelicolor
  1w4z-assembly1_B-2  TM=9.381E-01  e=1.302E-23  Streptomyces coelicolor
  4itu-assembly1_A  TM=9.426E-01  e=8.643E-22  Xanthobacter autotrophicus Py2

Organism: Symbiodinium pilosum (NCBI:txid2952)

Foldseek 3Di:
DDDPPPDDQQLAQALAEEEFAPCLWFLNVLLQLLNLLSRYAYEYEEQDQVSSVVSQVSSVVSVGHYDYQHDDLLDLVSLLVSLCVSCVVSVAHQEYEADWFDADFAAPVPDDPVRLVRRLSGQAVSLVSNCVNRLVRQLVVLHHEYEYEAAVCLVPNDGRGPSNVVSRVNLLVVQLVVQVVQPDPSRLYAGEYEHEAQEDTPVVVVVCVVPPPVVLQVLLVLAPQSHHHYSNQSSVVSSSSSDPVVSVPHSYYHYDHSCSDDDDPPPPVDDDDDDDDDDPVVVVVLVVLLLVLLVLLCVLLVHDSVPADQAAFSCPRSNQDPVSLVVSQVVLCVVLVFDQDPVNSVVQGGSNSSSVVSVVTRPD

Radius of gyration: 25.71 Å; Cα contacts (8 Å, |Δi|>4): 637; chains: 1; bounding box: 74×36×77 Å

InterPro domains:
  IPR002347 Short-chain dehydrogenase/reductase SDR [PF13561] (22-258)
  IPR002347 Short-chain dehydrogenase/reductase SDR [PR00080] (91-102)
  IPR002347 Short-chain dehydrogenase/reductase SDR [PR00080] (144-152)
  IPR002347 Short-chain dehydrogenase/reductase SDR [PR00080] (164-183)
  IPR002347 Short-chain dehydrogenase/reductase SDR [PR00081] (17-34)
  IPR002347 Short-chain dehydrogenase/reductase SDR [PR00081] (91-102)
  IPR002347 Short-chain dehydrogenase/reductase SDR [PR00081] (138-154)
  IPR002347 Short-chain dehydrogenase/reductase SDR [PR00081] (164-183)
  IPR002347 Short-chain dehydrogenase/reductase SDR [PR00081] (187-204)
  IPR002347 Short-chain dehydrogenase/reductase SDR [PR00081] (224-244)
  IPR003231 Acyl carrier protein [MF_01217] (288-362)
  IPR003231 Acyl carrier protein [TIGR00517] (288-361)
  IPR006162 Phosphopantetheine attachment site [PS00012] (317-332)
  IPR009081 Phosphopantetheine binding ACP domain [PF00550] (291-358)
  IPR009081 Phosphopantetheine binding ACP domain [PS50075] (287-362)
  IPR011284 3-oxoacyl-(acyl-carrier-protein) reductase [TIGR01830] (18-258)
  IPR020806 Polyketide synthase-like, phosphopantetheine-binding domain [SM00823] (290-348)
  IPR020904 Short-chain dehydrogenase/reductase, conserved site [PS00061] (151-179)
  IPR036291 NAD(P)-binding domain superfamily [SSF51735] (15-258)
  IPR036736 ACP-like superfamily [G3DSA:1.10.1200.10] (274-363)

Solvent-accessible surface area (backbone atoms only — not comparable to full-atom values): 19387 Å² total; per-residue (Å²): 131,85,77,80,80,82,74,70,87,52,56,76,30,68,92,34,31,33,40,29,30,34,18,49,47,51,50,27,27,33,30,48,47,47,41,14,75,29,40,13,36,31,40,31,26,27,71,56,55,70,47,22,44,56,48,29,46,56,24,38,76,72,72,29,46,50,44,73,43,76,34,56,65,70,40,67,66,48,44,45,53,49,52,49,52,48,27,67,76,65,76,42,51,37,30,39,35,43,47,41,66,67,84,68,74,40,48,72,97,72,53,49,70,64,49,37,47,51,25,34,35,38,41,30,49,18,45,51,50,51,49,56,56,49,46,59,50,14,54,74,68,42,37,33,23,38,40,36,58,45,28,44,37,28,74,73,50,50,93,31,26,62,43,51,18,51,16,23,29,48,42,50,58,49,29,40,51,50,16,63,75,44,42,42,98,81,21,59,28,31,18,30,30,39,19,43,39,65,53,58,33,78,70,53,51,52,48,35,73,74,54,38,74,58,51,58,51,56,55,20,72,56,15,83,70,58,49,68,42,52,29,57,63,57,17,50,54,50,41,43,56,62,18,76,68,27,70,87,57,52,40,44,78,45,74,56,36,55,61,57,60,81,79,75,77,79,84,64,97,76,79,80,92,77,82,84,84,66,80,79,61,51,62,62,49,51,54,53,46,46,54,50,54,44,51,51,52,21,63,77,68,72,46,67,57,92,78,62,48,53,84,39,26,46,48,86,73,67,62,44,50,79,63,52,54,51,54,50,51,52,51,52,25,64,77,60,75,44,85,75,54,70,81,52,50,78,68,47,50,25,50,38,48,45,38,54,51,46,62,76,56,59,86,124